Protein AF-A0AAW9SLF6-F1 (afdb_monomer)

Radius of gyration: 24.48 Å; Cα contacts (8 Å, |Δi|>4): 593; chains: 1; bounding box: 63×66×66 Å

Mean predicted aligned error: 7.11 Å

Secondary structure (DSSP, 8-state):
---PPB-TT-PEEGGG-TTS--GGGGEEEE--TTGGGS----PPBTTB-EEEEETTEEEEHHHHHHS-HHHHHHHHHHHHS-TT-S-EEEHHHHHHHHT----GGG--EEEESS--SS--SSEEE--SPPPGGGEEEETTEEEE-HHHHHHHHHH-TT-S-HHHHHHHHHHHT--HHHHHHHHHH-TT-TTHHHHHHHHTT--TT--SHHHHHHHHHHHHHTS-BSS-GGGB-EEEEEEEETTEEEEEEEEEEGGGTEEEEEE-----SS--THHHHHHHHHHHHHHHHHHHTT-EEEEEEHHHHHHTHHHHHHHHHHHHHHHHHHTT-----TTT-EEEEPPPPHHHHHHHHHHHHHHHHHHHHHHHHHHHHHT-

Solvent-accessible surface area (backbone atoms only — not comparable to full-atom values): 20876 Å² total; per-residue (Å²): 131,88,88,77,63,60,50,99,88,59,38,34,41,48,87,73,37,84,91,53,82,64,61,76,79,24,46,57,49,70,57,52,63,72,59,58,65,59,92,71,80,71,68,71,47,102,75,16,53,28,30,31,57,32,92,59,23,30,35,51,33,71,59,58,68,71,44,52,53,64,56,49,50,46,49,45,51,54,44,67,52,52,60,75,47,80,36,30,31,26,27,54,45,20,35,45,73,74,66,48,74,69,72,60,79,79,50,39,43,29,33,27,71,62,86,63,89,78,59,66,69,48,39,39,66,45,82,79,89,78,57,73,86,43,50,42,74,57,88,58,24,38,23,36,32,68,52,51,16,39,50,50,30,29,25,36,85,88,48,83,44,34,55,32,38,42,10,48,31,45,30,41,42,40,58,70,66,55,42,51,48,47,50,64,79,44,75,86,48,75,37,54,68,52,27,54,57,49,60,76,70,53,44,49,64,43,87,46,64,61,43,25,47,41,52,47,35,45,44,75,38,66,75,29,36,82,80,44,84,82,34,32,47,44,43,39,31,36,37,30,43,94,90,36,81,61,49,72,39,54,27,37,32,69,86,61,31,33,36,40,38,66,47,85,70,79,78,86,85,87,78,68,79,74,68,50,52,64,52,49,53,52,50,52,52,37,51,52,55,46,42,72,34,37,36,47,79,48,78,42,41,65,70,38,48,74,72,47,56,47,21,60,55,50,41,58,48,50,55,54,40,50,53,41,50,74,73,68,44,82,62,61,46,80,88,57,28,53,74,46,68,58,74,73,55,67,70,38,50,52,47,14,52,53,44,41,51,54,48,53,54,51,48,53,54,52,52,54,56,50,57,57,60,78,74,106

Structure (mmCIF, N/CA/C/O backbone):
data_AF-A0AAW9SLF6-F1
#
_entry.id   AF-A0AAW9SLF6-F1
#
loop_
_atom_site.group_PDB
_atom_site.id
_atom_site.type_symbol
_atom_site.label_atom_id
_atom_site.label_alt_id
_atom_site.label_comp_id
_atom_site.label_asym_id
_atom_site.label_entity_id
_atom_site.label_seq_id
_atom_site.pdbx_PDB_ins_code
_atom_site.Cartn_x
_atom_site.Cartn_y
_atom_site.Cartn_z
_atom_site.occupancy
_atom_site.B_iso_or_equiv
_atom_site.auth_seq_id
_atom_site.auth_comp_id
_atom_site.auth_asym_id
_atom_site.auth_atom_id
_atom_site.pdbx_PDB_model_num
ATOM 1 N N . MET A 1 1 ? -29.516 -25.537 16.529 1.00 59.19 1 MET A N 1
ATOM 2 C CA . MET A 1 1 ? -28.522 -24.475 16.802 1.00 59.19 1 MET A CA 1
ATOM 3 C C . MET A 1 1 ? -29.278 -23.270 17.343 1.00 59.19 1 MET A C 1
ATOM 5 O O . MET A 1 1 ? -30.370 -23.037 16.838 1.00 59.19 1 MET A O 1
ATOM 9 N N . PRO A 1 2 ? -28.785 -22.562 18.372 1.00 68.44 2 PRO A N 1
ATOM 10 C CA . PRO A 1 2 ? -29.414 -21.322 18.827 1.00 68.44 2 PRO A CA 1
ATOM 11 C C . PRO A 1 2 ? -29.431 -20.291 17.691 1.00 68.44 2 PRO A C 1
ATOM 13 O O . PRO A 1 2 ? -28.444 -20.178 16.967 1.00 68.44 2 PRO A O 1
ATOM 16 N N . THR A 1 3 ? -30.525 -19.548 17.536 1.00 81.25 3 THR A N 1
ATOM 17 C CA . THR A 1 3 ? -30.581 -18.404 16.615 1.00 81.25 3 THR A CA 1
ATOM 18 C C . THR A 1 3 ? -29.944 -17.203 17.306 1.00 81.25 3 THR A C 1
ATOM 20 O O . THR A 1 3 ? -30.460 -16.749 18.324 1.00 81.25 3 THR A O 1
ATOM 23 N N . TRP A 1 4 ? -28.815 -16.711 16.795 1.00 87.19 4 TRP A N 1
ATOM 24 C CA . TRP A 1 4 ? -28.099 -15.576 17.383 1.00 87.19 4 TRP A CA 1
ATOM 25 C C . TRP A 1 4 ? -28.574 -14.239 16.815 1.00 87.19 4 TRP A C 1
ATOM 27 O O . TRP A 1 4 ? -28.919 -14.143 15.638 1.00 87.19 4 TRP A O 1
ATOM 37 N N . ASN A 1 5 ? -28.514 -13.185 17.632 1.00 87.88 5 ASN A N 1
ATOM 38 C CA . ASN A 1 5 ? -28.621 -11.815 17.138 1.00 87.88 5 ASN A CA 1
ATOM 39 C C . ASN A 1 5 ? -27.256 -11.341 16.631 1.00 87.88 5 ASN A C 1
ATOM 41 O O . ASN A 1 5 ? -26.289 -11.300 17.403 1.00 87.88 5 ASN A O 1
ATOM 45 N N . TYR A 1 6 ? -27.215 -10.951 15.362 1.00 89.81 6 TYR A N 1
ATOM 46 C CA . TYR A 1 6 ? -26.036 -10.433 14.677 1.00 89.81 6 TYR A CA 1
ATOM 47 C C . TYR A 1 6 ? -26.097 -8.907 14.576 1.00 89.81 6 TYR A C 1
ATOM 49 O O . TYR A 1 6 ? -27.170 -8.339 14.371 1.00 89.81 6 TYR A O 1
ATOM 57 N N . ASP A 1 7 ? -24.952 -8.238 14.707 1.00 88.50 7 ASP A N 1
ATOM 58 C CA . ASP A 1 7 ? -24.838 -6.818 14.362 1.00 88.50 7 ASP A CA 1
ATOM 59 C C . ASP A 1 7 ? -24.638 -6.603 12.848 1.00 88.50 7 ASP A C 1
ATOM 61 O O . ASP A 1 7 ? -24.612 -7.549 12.059 1.00 88.50 7 ASP A O 1
ATOM 65 N N . SER A 1 8 ? -24.466 -5.345 12.428 1.00 86.62 8 SER A N 1
ATOM 66 C CA . SER A 1 8 ? -24.213 -4.987 11.024 1.00 86.62 8 SER A CA 1
ATOM 67 C C . SER A 1 8 ? -22.889 -5.523 10.465 1.00 86.62 8 SER A C 1
ATOM 69 O O . SER A 1 8 ? -22.724 -5.590 9.251 1.00 86.62 8 SER A O 1
ATOM 71 N N . ASP A 1 9 ? -21.937 -5.890 11.328 1.00 85.19 9 ASP A N 1
ATOM 72 C CA . ASP A 1 9 ? -20.674 -6.540 10.962 1.00 85.19 9 ASP A CA 1
ATOM 73 C C . ASP A 1 9 ? -20.824 -8.087 10.960 1.00 85.19 9 ASP A C 1
ATOM 75 O O . ASP A 1 9 ? -19.896 -8.832 10.621 1.00 85.19 9 ASP A O 1
ATOM 79 N N . GLY A 1 10 ? -22.016 -8.593 11.303 1.00 88.25 10 GLY A N 1
ATOM 80 C CA . GLY A 1 10 ? -22.357 -10.003 11.474 1.00 88.25 10 GLY A CA 1
ATOM 81 C C . GLY A 1 10 ? -21.665 -10.650 12.682 1.00 88.25 10 GLY A C 1
ATOM 82 O O . GLY A 1 10 ? -21.371 -11.848 12.672 1.00 88.25 10 GLY A O 1
ATOM 83 N N . LEU A 1 11 ? -21.337 -9.854 13.695 1.00 90.31 11 LEU A N 1
ATOM 84 C CA . LEU A 1 11 ? -20.758 -10.306 14.953 1.00 90.31 11 LEU A CA 1
ATOM 85 C C . LEU A 1 11 ? -21.859 -10.577 15.977 1.00 90.31 11 LEU A C 1
ATOM 87 O O . LEU A 1 11 ? -22.870 -9.878 16.051 1.00 90.31 11 LEU A O 1
ATOM 91 N N . ILE A 1 12 ? -21.624 -11.582 16.812 1.00 90.38 12 ILE A N 1
ATOM 92 C CA . ILE A 1 12 ? -22.497 -11.957 17.919 1.00 90.38 12 ILE A CA 1
ATOM 93 C C . ILE A 1 12 ? -21.946 -11.306 19.185 1.00 90.38 12 ILE A C 1
ATOM 95 O O . ILE A 1 12 ? -20.827 -11.596 19.613 1.00 90.38 12 ILE A O 1
ATOM 99 N N . HIS A 1 13 ? -22.747 -10.454 19.823 1.00 89.06 13 HIS A N 1
ATOM 100 C CA . HIS A 1 13 ? -22.391 -9.813 21.092 1.00 89.06 13 HIS A CA 1
ATOM 101 C C . HIS A 1 13 ? -23.126 -10.478 22.245 1.00 89.06 13 HIS A C 1
ATOM 103 O O . HIS A 1 13 ? -24.355 -10.474 22.254 1.00 89.06 13 HIS A O 1
ATOM 109 N N . ALA A 1 14 ? -22.406 -10.985 23.249 1.00 87.69 14 ALA A N 1
ATOM 110 C CA . ALA A 1 14 ? -23.008 -11.648 24.414 1.00 87.69 14 ALA A CA 1
ATOM 111 C C . ALA A 1 14 ? -24.056 -10.774 25.122 1.00 87.69 14 ALA A C 1
ATOM 113 O O . ALA A 1 14 ? -25.125 -11.256 25.486 1.00 87.69 14 ALA A O 1
ATOM 114 N N . ALA A 1 15 ? -23.792 -9.471 25.247 1.00 86.25 15 ALA A N 1
ATOM 115 C CA . ALA A 1 15 ? -24.707 -8.523 25.883 1.00 86.25 15 ALA A CA 1
ATOM 116 C C . ALA A 1 15 ? -26.057 -8.370 25.147 1.00 86.25 15 ALA A C 1
ATOM 118 O O . ALA A 1 15 ? -27.039 -7.948 25.757 1.00 86.25 15 ALA A O 1
ATOM 119 N N . ALA A 1 16 ? -26.111 -8.719 23.857 1.00 85.94 16 ALA A N 1
ATOM 120 C CA . ALA A 1 16 ? -27.317 -8.672 23.031 1.00 85.94 16 ALA A CA 1
ATOM 121 C C . ALA A 1 16 ? -28.114 -9.994 23.041 1.00 85.94 16 ALA A C 1
ATOM 123 O O . ALA A 1 16 ? -29.192 -10.057 22.455 1.00 85.94 16 ALA A O 1
ATOM 124 N N . GLN A 1 17 ? -27.623 -11.039 23.723 1.00 85.88 17 GLN A N 1
ATOM 125 C CA . GLN A 1 17 ? -28.250 -12.370 23.762 1.00 85.88 17 GLN A CA 1
ATOM 126 C C . GLN A 1 17 ? -29.006 -12.636 25.076 1.00 85.88 17 GLN A C 1
ATOM 128 O O . GLN A 1 17 ? -29.042 -13.768 25.544 1.00 85.88 17 GLN A O 1
ATOM 133 N N . LYS A 1 18 ? -29.600 -11.607 25.702 1.00 69.38 18 LYS A N 1
ATOM 134 C CA . LYS A 1 18 ? -30.147 -11.648 27.081 1.00 69.38 18 LYS A CA 1
ATOM 135 C C . LYS A 1 18 ? -31.126 -12.797 27.391 1.00 69.38 18 LYS A C 1
ATOM 137 O O . LYS A 1 18 ? -31.329 -13.092 28.562 1.00 69.38 18 LYS A O 1
ATOM 142 N N . GLN A 1 19 ? -31.743 -13.407 26.379 1.00 68.12 19 GLN A N 1
ATOM 143 C CA . GLN A 1 19 ? -32.737 -14.483 26.518 1.00 68.12 19 GLN A CA 1
ATOM 144 C C . GLN A 1 19 ? -32.247 -15.857 26.018 1.00 68.12 19 GLN A C 1
ATOM 146 O O . GLN A 1 19 ? -33.011 -16.816 26.011 1.00 68.12 19 GLN A O 1
ATOM 151 N N . ILE A 1 20 ? -30.986 -15.969 25.592 1.00 68.69 20 ILE A N 1
ATOM 152 C CA . ILE A 1 20 ? -30.390 -17.195 25.041 1.00 68.69 20 ILE A CA 1
ATOM 153 C C . ILE A 1 20 ? -29.255 -17.649 25.972 1.00 68.69 20 ILE A C 1
ATOM 155 O O . ILE A 1 20 ? -28.669 -16.843 26.696 1.00 68.69 20 ILE A O 1
ATOM 159 N N . LYS A 1 21 ? -28.912 -18.945 25.947 1.00 76.12 21 LYS A N 1
ATOM 160 C CA . LYS A 1 21 ? -27.679 -19.455 26.571 1.00 76.12 21 LYS A CA 1
ATOM 161 C C . LYS A 1 21 ? -26.467 -18.632 26.128 1.00 76.12 21 LYS A C 1
ATOM 163 O O . LYS A 1 21 ? -26.347 -18.268 24.957 1.00 76.12 21 LYS A O 1
ATOM 168 N N . HIS A 1 22 ? -25.565 -18.347 27.064 1.00 78.00 22 HIS A N 1
ATOM 169 C CA . HIS A 1 22 ? -24.449 -17.442 26.812 1.00 78.00 22 HIS A CA 1
ATOM 170 C C . HIS A 1 22 ? -23.555 -17.989 25.673 1.00 78.00 22 HIS A C 1
ATOM 172 O O . HIS A 1 22 ? -23.160 -19.157 25.732 1.00 78.00 22 HIS A O 1
ATOM 178 N N . PRO A 1 23 ? -23.165 -17.179 24.660 1.00 79.69 23 PRO A N 1
ATOM 179 C CA . PRO A 1 23 ? -22.416 -17.664 23.490 1.00 79.69 23 PRO A CA 1
ATOM 180 C C . PRO A 1 23 ? -21.114 -18.404 23.817 1.00 79.69 23 PRO A C 1
ATOM 182 O O . PRO A 1 23 ? -20.657 -19.233 23.035 1.00 79.69 23 PRO A O 1
ATOM 185 N N . CYS A 1 24 ? -20.521 -18.133 24.987 1.00 77.94 24 CYS A N 1
ATOM 186 C CA . CYS A 1 24 ? -19.308 -18.810 25.451 1.00 77.94 24 CYS A CA 1
ATOM 187 C C . CYS A 1 24 ? -19.433 -20.344 25.512 1.00 77.94 24 CYS A C 1
ATOM 189 O O . CYS A 1 24 ? -18.422 -21.022 25.343 1.00 77.94 24 CYS A O 1
ATOM 191 N N . GLU A 1 25 ? -20.641 -20.882 25.707 1.00 74.69 25 GLU A N 1
ATOM 192 C CA . GLU A 1 25 ? -20.896 -22.327 25.753 1.00 74.69 25 GLU A CA 1
ATOM 193 C C . GLU A 1 25 ? -20.648 -23.007 24.395 1.00 74.69 25 GLU A C 1
ATOM 195 O O . GLU A 1 25 ? -20.298 -24.185 24.339 1.00 74.69 25 GLU A O 1
ATOM 200 N N . TYR A 1 26 ? -20.753 -22.246 23.302 1.00 75.00 26 TYR A N 1
ATOM 201 C CA . TYR A 1 26 ? -20.633 -22.722 21.920 1.00 75.00 26 TYR A CA 1
ATOM 202 C C . TYR A 1 26 ? -19.265 -22.409 21.301 1.00 75.00 26 TYR A C 1
ATOM 204 O O . TYR A 1 26 ? -19.071 -22.588 20.097 1.00 75.00 26 TYR A O 1
ATOM 212 N N . VAL A 1 27 ? -18.308 -21.949 22.117 1.00 78.44 27 VAL A N 1
ATOM 213 C CA . VAL A 1 27 ? -16.978 -21.550 21.652 1.00 78.44 27 VAL A CA 1
ATOM 214 C C . VAL A 1 27 ? -16.115 -22.773 21.365 1.00 78.44 27 VAL A C 1
ATOM 216 O O . VAL A 1 27 ? -15.778 -23.538 22.278 1.00 78.44 27 VAL A O 1
ATOM 219 N N . SER A 1 28 ? -15.742 -22.936 20.098 1.00 72.94 28 SER A N 1
ATOM 220 C CA . SER A 1 28 ? -14.801 -23.955 19.621 1.00 72.94 28 SER A CA 1
ATOM 221 C C . SER A 1 28 ? -13.353 -23.528 19.846 1.00 72.94 28 SER A C 1
ATOM 223 O O . SER A 1 28 ? -12.554 -24.341 20.302 1.00 72.94 28 SER A O 1
ATOM 225 N N . ALA A 1 29 ? -13.040 -22.252 19.610 1.00 73.62 29 ALA A N 1
ATOM 226 C CA . ALA A 1 29 ? -11.701 -21.689 19.742 1.00 73.62 29 ALA A CA 1
ATOM 227 C C . ALA A 1 29 ? -11.732 -20.186 20.078 1.00 73.62 29 ALA A C 1
ATOM 229 O O . ALA A 1 29 ? -12.777 -19.525 20.039 1.00 73.62 29 ALA A O 1
ATOM 230 N N . LYS A 1 30 ? -10.568 -19.631 20.417 1.00 70.50 30 LYS A N 1
ATOM 231 C CA . LYS A 1 30 ? -10.331 -18.184 20.487 1.00 70.50 30 LYS A CA 1
ATOM 232 C C . LYS A 1 30 ? -9.404 -17.817 19.336 1.00 70.50 30 LYS A C 1
ATOM 234 O O . LYS A 1 30 ? -8.461 -18.556 19.104 1.00 70.50 30 LYS A O 1
ATOM 239 N N . SER A 1 31 ? -9.671 -16.704 18.661 1.00 65.50 31 SER A N 1
ATOM 240 C CA . SER A 1 31 ? -8.681 -16.120 17.760 1.00 65.50 31 SER A CA 1
ATOM 241 C C . SER A 1 31 ? -7.671 -15.362 18.606 1.00 65.50 31 SER A C 1
ATOM 243 O O . SER A 1 31 ? -8.046 -14.448 19.349 1.00 65.50 31 SER A O 1
ATOM 245 N N . GLU A 1 32 ? -6.399 -15.706 18.485 1.00 63.34 32 GLU A N 1
ATOM 246 C CA . GLU A 1 32 ? -5.320 -14.801 18.844 1.00 63.34 32 GLU A CA 1
ATOM 247 C C . GLU A 1 32 ? -5.098 -13.819 17.689 1.00 63.34 32 GLU A C 1
ATOM 249 O O . GLU A 1 32 ? -5.364 -14.123 16.526 1.00 63.34 32 GLU A O 1
ATOM 254 N N . LEU A 1 33 ? -4.625 -12.608 17.987 1.00 57.91 33 LEU A N 1
ATOM 255 C CA . LEU A 1 33 ? -4.299 -11.627 16.944 1.00 57.91 33 LEU A CA 1
ATOM 256 C C . LEU A 1 33 ? -3.183 -12.128 16.000 1.00 57.91 33 LEU A C 1
ATOM 258 O O . LEU A 1 33 ? -3.052 -11.588 14.910 1.00 57.91 33 LEU A O 1
ATOM 262 N N . GLY A 1 34 ? -2.400 -13.141 16.395 1.00 49.94 34 GLY A N 1
ATOM 263 C CA . GLY A 1 34 ? -1.403 -13.806 15.545 1.00 49.94 34 GLY A CA 1
ATOM 264 C C . GLY A 1 34 ? -1.962 -14.921 14.647 1.00 49.94 34 GLY A C 1
ATOM 265 O O . GLY A 1 34 ? -1.298 -15.318 13.694 1.00 49.94 34 GLY A O 1
ATOM 266 N N . ASP A 1 35 ? -3.198 -15.383 14.879 1.00 53.47 35 ASP A N 1
ATOM 267 C CA . ASP A 1 35 ? -3.832 -16.468 14.103 1.00 53.47 35 ASP A CA 1
ATOM 268 C C . ASP A 1 35 ? -4.362 -15.998 12.737 1.00 53.47 35 ASP A C 1
ATOM 270 O O . ASP A 1 35 ? -4.930 -16.765 11.957 1.00 53.47 35 ASP A O 1
ATOM 274 N N . LEU A 1 36 ? -4.174 -14.717 12.418 1.00 51.16 36 LEU A N 1
ATOM 275 C CA . LEU A 1 36 ? -4.608 -14.090 11.173 1.00 51.16 36 LEU A CA 1
ATOM 276 C C . LEU A 1 36 ? -3.821 -14.578 9.942 1.00 51.16 36 LEU A C 1
ATOM 278 O O . LEU A 1 36 ? -4.143 -14.181 8.822 1.00 51.16 36 LEU A O 1
ATOM 282 N N . HIS A 1 37 ? -2.756 -15.365 10.133 1.00 46.53 37 HIS A N 1
ATOM 283 C CA . HIS A 1 37 ? -1.720 -15.607 9.117 1.00 46.53 37 HIS A CA 1
ATOM 284 C C . HIS A 1 37 ? -1.701 -17.039 8.566 1.00 46.53 37 HIS A C 1
ATOM 286 O O . HIS A 1 37 ? -0.828 -17.372 7.769 1.00 46.53 37 HIS A O 1
ATOM 292 N N . GLY A 1 38 ? -2.684 -17.871 8.931 1.00 43.06 38 GLY A N 1
ATOM 293 C CA . GLY A 1 38 ? -2.805 -19.241 8.434 1.00 43.06 38 GLY A CA 1
ATOM 294 C C . GLY A 1 38 ? -4.242 -19.677 8.138 1.00 43.06 38 GLY A C 1
ATOM 295 O O . GLY A 1 38 ? -5.216 -19.140 8.673 1.00 43.06 38 GLY A O 1
ATOM 296 N N . HIS A 1 39 ? -4.372 -20.706 7.297 1.00 42.56 39 HIS A N 1
ATOM 297 C CA . HIS A 1 39 ? -5.560 -21.558 7.254 1.00 42.56 39 HIS A CA 1
ATOM 298 C C . HIS A 1 39 ? -5.605 -22.390 8.542 1.00 42.56 39 HIS A C 1
ATOM 300 O O . HIS A 1 39 ? -5.235 -23.560 8.557 1.00 42.56 39 HIS A O 1
ATOM 306 N N . VAL A 1 40 ? -6.009 -21.776 9.653 1.00 47.44 40 VAL A N 1
ATOM 307 C CA . VAL A 1 40 ? -6.443 -22.547 10.817 1.00 47.44 40 VAL A CA 1
ATOM 308 C C . VAL A 1 40 ? -7.894 -22.913 10.554 1.00 47.44 40 VAL A C 1
ATOM 310 O O . VAL A 1 40 ? -8.799 -22.126 10.833 1.00 47.44 40 VAL A O 1
ATOM 313 N N . ASP A 1 41 ? -8.112 -24.081 9.953 1.00 53.34 41 ASP A N 1
ATOM 314 C CA . ASP A 1 41 ? -9.452 -24.648 9.843 1.00 53.34 41 ASP A CA 1
ATOM 315 C C . ASP A 1 41 ? -9.941 -24.976 11.250 1.00 53.34 41 ASP A C 1
ATOM 317 O O . ASP A 1 41 ? -9.631 -26.015 11.837 1.00 53.34 41 ASP A O 1
ATOM 321 N N . ILE A 1 42 ? -10.707 -24.051 11.824 1.00 60.94 42 ILE A N 1
ATOM 322 C CA . ILE A 1 42 ? -11.369 -24.290 13.098 1.00 60.94 42 ILE A CA 1
ATOM 323 C C . ILE A 1 42 ? -12.487 -25.293 12.821 1.00 60.94 42 ILE A C 1
ATOM 325 O O . ILE A 1 42 ? -13.540 -24.947 12.280 1.00 60.94 42 ILE A O 1
ATOM 329 N N . THR A 1 43 ? -12.240 -26.557 13.158 1.00 58.19 43 THR A N 1
ATOM 330 C CA . THR A 1 43 ? -13.219 -27.635 13.008 1.00 58.19 43 THR A CA 1
ATOM 331 C C . THR A 1 43 ? -14.369 -27.445 13.993 1.00 58.19 43 THR A C 1
ATOM 333 O O . THR A 1 43 ? -14.143 -27.235 15.189 1.00 58.19 43 THR A O 1
ATOM 336 N N . ASN A 1 44 ? -15.609 -27.574 13.516 1.00 58.31 44 ASN A N 1
ATOM 337 C CA . ASN A 1 44 ? -16.782 -27.577 14.386 1.00 58.31 44 ASN A CA 1
ATOM 338 C C . ASN A 1 44 ? -16.733 -28.799 15.315 1.00 58.31 44 ASN A C 1
ATOM 340 O O . ASN A 1 44 ? -16.774 -29.943 14.862 1.00 58.31 44 ASN A O 1
ATOM 344 N N . GLY A 1 45 ? -16.687 -28.567 16.627 1.00 57.53 45 GLY A N 1
ATOM 345 C CA . GLY A 1 45 ? -16.970 -29.627 17.594 1.00 57.53 45 GLY A CA 1
ATOM 346 C C . GLY A 1 45 ? -18.457 -29.988 17.539 1.00 57.53 45 GLY A C 1
ATOM 347 O O . GLY A 1 45 ? -19.271 -29.149 17.155 1.00 57.53 45 GLY A O 1
ATOM 348 N N . ARG A 1 46 ? -18.840 -31.195 17.986 1.00 54.94 46 ARG A N 1
ATOM 349 C CA . ARG A 1 46 ? -20.233 -31.705 17.916 1.00 54.94 46 ARG A CA 1
ATOM 350 C C . ARG A 1 46 ? -21.318 -30.734 18.433 1.00 54.94 46 ARG A C 1
ATOM 352 O O . ARG A 1 46 ? -22.454 -30.877 18.012 1.00 54.94 46 ARG A O 1
ATOM 359 N N . ASN A 1 47 ? -20.972 -29.742 19.269 1.00 61.72 47 ASN A N 1
ATOM 360 C CA . ASN A 1 47 ? -21.859 -28.666 19.748 1.00 61.72 47 ASN A CA 1
ATOM 361 C C . ASN A 1 47 ? -21.228 -27.250 19.741 1.00 61.72 47 ASN A C 1
ATOM 363 O O . ASN A 1 47 ? -21.782 -26.336 20.345 1.00 61.72 47 ASN A O 1
ATOM 367 N N . LYS A 1 48 ? -20.058 -27.047 19.121 1.00 69.88 48 LYS A N 1
ATOM 368 C CA . LYS A 1 48 ? -19.300 -25.783 19.195 1.00 69.88 48 LYS A CA 1
ATOM 369 C C . LYS A 1 48 ? -19.034 -25.237 17.795 1.00 69.88 48 LYS A C 1
ATOM 371 O O . LYS A 1 48 ? -18.243 -25.825 17.062 1.00 69.88 48 LYS A O 1
ATOM 376 N N . SER A 1 49 ? -19.695 -24.133 17.452 1.00 85.12 49 SER A N 1
ATOM 377 C CA . SER A 1 49 ? -19.668 -23.511 16.119 1.00 85.12 49 SER A CA 1
ATOM 378 C C . SER A 1 49 ? -19.228 -22.046 16.129 1.00 85.12 49 SER A C 1
ATOM 380 O O . SER A 1 49 ? -19.215 -21.417 15.072 1.00 85.12 49 SER A O 1
ATOM 382 N N . LEU A 1 50 ? -18.902 -21.487 17.300 1.00 87.06 50 LEU A N 1
ATOM 383 C CA . LEU A 1 50 ? -18.512 -20.088 17.439 1.00 87.06 50 LEU A CA 1
ATOM 384 C C . LEU A 1 50 ? -17.017 -19.943 17.716 1.00 87.06 50 LEU A C 1
ATOM 386 O O . LEU A 1 50 ? -16.452 -20.613 18.578 1.00 87.06 50 LEU A O 1
ATOM 390 N N . LEU A 1 51 ? -16.402 -18.975 17.055 1.00 88.25 51 LEU A N 1
ATOM 391 C CA . LEU A 1 51 ? -15.078 -18.463 17.358 1.00 88.25 51 LEU A CA 1
ATOM 392 C C . LEU A 1 51 ? -15.217 -17.196 18.200 1.00 88.25 51 LEU A C 1
ATOM 394 O O . LEU A 1 51 ? -15.976 -16.285 17.864 1.00 88.25 51 LEU A O 1
ATOM 398 N N . ARG A 1 52 ? -14.466 -17.108 19.299 1.00 87.75 52 ARG A N 1
ATOM 399 C CA . ARG A 1 52 ? -14.373 -15.871 20.080 1.00 87.75 52 ARG A CA 1
ATOM 400 C C . ARG A 1 52 ? -13.283 -14.969 19.501 1.00 87.75 52 ARG A C 1
ATOM 402 O O . ARG A 1 52 ? -12.112 -15.334 19.562 1.00 87.75 52 ARG A O 1
ATOM 409 N N . LEU A 1 53 ? -13.667 -13.783 19.028 1.00 86.81 53 LEU A N 1
ATOM 410 C CA . LEU A 1 53 ? -12.736 -12.772 18.505 1.00 86.81 53 LEU A CA 1
ATOM 411 C C . LEU A 1 53 ? -12.222 -11.842 19.607 1.00 86.81 53 LEU A C 1
ATOM 413 O O . LEU A 1 53 ? -11.041 -11.522 19.669 1.00 86.81 53 LEU A O 1
ATOM 417 N N . ALA A 1 54 ? -13.104 -11.425 20.517 1.00 85.06 54 ALA A N 1
ATOM 418 C CA . ALA A 1 54 ? -12.762 -10.534 21.623 1.00 85.06 54 ALA A CA 1
ATOM 419 C C . ALA A 1 54 ? -13.587 -10.861 22.875 1.00 85.06 54 ALA A C 1
ATOM 421 O O . ALA A 1 54 ? -14.372 -11.815 22.918 1.00 85.06 54 ALA A O 1
ATOM 422 N N . TYR A 1 55 ? -13.403 -10.099 23.955 1.00 83.50 55 TYR A N 1
ATOM 423 C CA . TYR A 1 55 ? -14.244 -10.261 25.137 1.00 83.50 55 TYR A CA 1
ATOM 424 C C . TYR A 1 55 ? -15.712 -9.943 24.824 1.00 83.50 55 TYR A C 1
ATOM 426 O O . TYR A 1 55 ? -16.067 -8.803 24.540 1.00 83.50 55 TYR A O 1
ATOM 434 N N . GLY A 1 56 ? -16.561 -10.973 24.903 1.00 86.69 56 GLY A N 1
ATOM 435 C CA . GLY A 1 56 ? -17.997 -10.859 24.656 1.00 86.69 56 GLY A CA 1
ATOM 436 C C . GLY A 1 56 ? -18.399 -10.745 23.182 1.00 86.69 56 GLY A C 1
ATOM 437 O O . GLY A 1 56 ? -19.579 -10.505 22.938 1.00 86.69 56 GLY A O 1
ATOM 438 N N . THR A 1 57 ? -17.470 -10.939 22.237 1.00 89.56 57 THR A N 1
ATOM 439 C CA . THR A 1 57 ? -17.721 -10.839 20.789 1.00 89.56 57 THR A CA 1
ATOM 440 C C . THR A 1 57 ? -17.309 -12.125 20.073 1.00 89.56 57 THR A C 1
ATOM 442 O O . THR A 1 57 ? -16.185 -12.609 20.255 1.00 89.56 57 THR A O 1
ATOM 445 N N . TYR A 1 58 ? -18.208 -12.661 19.249 1.00 90.31 58 TYR A N 1
ATOM 446 C CA . TYR A 1 58 ? -18.086 -13.976 18.618 1.00 90.31 58 TYR A CA 1
ATOM 447 C C . TYR A 1 58 ? -18.498 -13.938 17.140 1.00 90.31 58 TYR A C 1
ATOM 449 O O . TYR A 1 58 ? -19.200 -13.023 16.711 1.00 90.31 58 TYR A O 1
ATOM 457 N N . ILE A 1 59 ? -18.080 -14.943 16.375 1.00 91.00 59 ILE A N 1
ATOM 458 C CA . ILE A 1 59 ? -18.460 -15.159 14.972 1.00 91.00 59 ILE A CA 1
ATOM 459 C C . ILE A 1 59 ? -18.645 -16.655 14.708 1.00 91.00 59 ILE A C 1
ATOM 461 O O . ILE A 1 59 ? -17.988 -17.473 15.348 1.00 91.00 59 ILE A O 1
ATOM 465 N N . ASP A 1 60 ? -19.503 -17.029 13.764 1.00 89.00 60 ASP A N 1
ATOM 466 C CA . ASP A 1 60 ? -19.583 -18.410 13.282 1.00 89.00 60 ASP A CA 1
ATOM 467 C C . ASP A 1 60 ? -18.267 -18.863 12.624 1.00 89.00 60 ASP A C 1
ATOM 469 O O . ASP A 1 60 ? -17.696 -18.155 11.789 1.00 89.00 60 ASP A O 1
ATOM 473 N N . CYS A 1 61 ? -17.797 -20.069 12.961 1.00 86.00 61 CYS A N 1
ATOM 474 C CA . CYS A 1 61 ? -16.554 -20.637 12.425 1.00 86.00 61 CYS A CA 1
ATOM 475 C C . CYS A 1 61 ? -16.595 -20.814 10.904 1.00 86.00 61 CYS A C 1
ATOM 477 O O . CYS A 1 61 ? -15.614 -20.521 10.229 1.00 86.00 61 CYS A O 1
ATOM 479 N N . SER A 1 62 ? -17.734 -21.240 10.347 1.00 85.00 62 SER A N 1
ATOM 480 C CA . SER A 1 62 ? -17.903 -21.384 8.894 1.00 85.00 62 SER A CA 1
ATOM 481 C C . SER A 1 62 ? -17.730 -20.051 8.171 1.00 85.00 62 SER A C 1
ATOM 483 O O . SER A 1 62 ? -17.050 -19.985 7.149 1.00 85.00 62 SER A O 1
ATOM 485 N N . ARG A 1 63 ? -18.291 -18.976 8.738 1.00 88.38 63 ARG A N 1
ATOM 486 C CA . ARG A 1 63 ? -18.122 -17.622 8.216 1.00 88.38 63 ARG A CA 1
ATOM 487 C C . ARG A 1 63 ? -16.668 -17.189 8.319 1.00 88.38 63 ARG A C 1
ATOM 489 O O . ARG A 1 63 ? -16.124 -16.733 7.328 1.00 88.38 63 ARG A O 1
ATOM 496 N N . TRP A 1 64 ? -16.030 -17.365 9.476 1.00 88.06 64 TRP A N 1
ATOM 497 C CA . TRP A 1 64 ? -14.615 -17.032 9.654 1.00 88.06 64 TRP A CA 1
ATOM 498 C C . TRP A 1 64 ? -13.711 -17.725 8.627 1.00 88.06 64 TRP A C 1
ATOM 500 O O . TRP A 1 64 ? -12.879 -17.072 7.995 1.00 88.06 64 TRP A O 1
ATOM 510 N N . ASN A 1 65 ? -13.915 -19.027 8.412 1.00 85.06 65 ASN A N 1
ATOM 511 C CA . ASN A 1 65 ? -13.112 -19.818 7.483 1.00 85.06 65 ASN A CA 1
ATOM 512 C C . ASN A 1 65 ? -13.292 -19.361 6.025 1.00 85.06 65 ASN A C 1
ATOM 514 O O . ASN A 1 65 ? -12.334 -19.420 5.260 1.00 85.06 65 ASN A O 1
ATOM 518 N N . ALA A 1 66 ? -14.468 -18.835 5.662 1.00 87.69 66 ALA A N 1
ATOM 519 C CA . ALA A 1 66 ? -14.747 -18.292 4.331 1.00 87.69 66 ALA A CA 1
ATOM 520 C C . ALA A 1 66 ? -14.143 -16.896 4.072 1.00 87.69 66 ALA A C 1
ATOM 522 O O . ALA A 1 66 ? -14.074 -16.474 2.921 1.00 87.69 66 ALA A O 1
ATOM 523 N N . LEU A 1 67 ? -13.721 -16.174 5.116 1.00 88.50 67 LEU A N 1
ATOM 524 C CA . LEU A 1 67 ? -13.132 -14.840 4.980 1.00 88.50 67 LEU A CA 1
ATOM 525 C C . LEU A 1 67 ? -11.655 -14.905 4.589 1.00 88.50 67 LEU A C 1
ATOM 527 O O . LEU A 1 67 ? -10.900 -15.745 5.088 1.00 88.50 67 LEU A O 1
ATOM 531 N N . SER A 1 68 ? -11.230 -13.941 3.775 1.00 87.44 68 SER A N 1
ATOM 532 C CA . SER A 1 68 ? -9.819 -13.664 3.511 1.00 87.44 68 SER A CA 1
ATOM 533 C C . SER A 1 68 ? -9.094 -13.181 4.773 1.00 87.44 68 SER A C 1
ATOM 535 O O . SER A 1 68 ? -9.701 -12.669 5.717 1.00 87.44 68 SER A O 1
ATOM 537 N N . ALA A 1 69 ? -7.762 -13.275 4.784 1.00 86.69 69 ALA A N 1
ATOM 538 C CA . ALA A 1 69 ? -6.951 -12.785 5.901 1.00 86.69 69 ALA A CA 1
ATOM 539 C C . ALA A 1 69 ? -7.167 -11.279 6.177 1.00 86.69 69 ALA A C 1
ATOM 541 O O . ALA A 1 69 ? -7.167 -10.850 7.331 1.00 86.69 69 ALA A O 1
ATOM 542 N N . PHE A 1 70 ? -7.415 -10.483 5.130 1.00 89.56 70 PHE A N 1
ATOM 543 C CA . PHE A 1 70 ? -7.713 -9.056 5.258 1.00 89.56 70 PHE A CA 1
ATOM 544 C C . PHE A 1 70 ? -9.065 -8.800 5.936 1.00 89.56 70 PHE A C 1
ATOM 546 O O . PHE A 1 70 ? -9.151 -8.004 6.871 1.00 89.56 70 PHE A O 1
ATOM 553 N N . GLU A 1 71 ? -10.113 -9.520 5.536 1.00 91.38 71 GLU A N 1
ATOM 554 C CA . GLU A 1 71 ? -11.439 -9.393 6.155 1.00 91.38 71 GLU A CA 1
ATOM 555 C C . GLU A 1 71 ? -11.445 -9.888 7.607 1.00 91.38 71 GLU A C 1
ATOM 557 O O . GLU A 1 71 ? -12.053 -9.262 8.479 1.00 91.38 71 GLU A O 1
ATOM 562 N N . ARG A 1 72 ? -10.717 -10.976 7.898 1.00 90.75 72 ARG A N 1
ATOM 563 C CA . ARG A 1 72 ? -10.499 -11.459 9.272 1.00 90.75 72 ARG A CA 1
ATOM 564 C C . ARG A 1 72 ? -9.847 -10.384 10.137 1.00 90.75 72 ARG A C 1
ATOM 566 O O . ARG A 1 72 ? -10.322 -10.123 11.243 1.00 90.75 72 ARG A O 1
ATOM 573 N N . PHE A 1 73 ? -8.819 -9.705 9.622 1.00 91.12 73 PHE A N 1
ATOM 574 C CA . PHE A 1 73 ? -8.162 -8.601 10.325 1.00 91.12 73 PHE A CA 1
ATOM 575 C C . PHE A 1 73 ? -9.129 -7.442 10.606 1.00 91.12 73 PHE A C 1
ATOM 577 O O . PHE A 1 73 ? -9.212 -6.968 11.741 1.00 91.12 73 PHE A O 1
ATOM 584 N N . GLN A 1 74 ? -9.936 -7.035 9.619 1.00 93.31 74 GLN A N 1
ATOM 585 C CA . GLN A 1 74 ? -10.961 -6.002 9.807 1.00 93.31 74 GLN A CA 1
ATOM 586 C C . GLN A 1 74 ? -11.984 -6.378 10.889 1.00 93.31 74 GLN A C 1
ATOM 588 O O . GLN A 1 74 ? -12.322 -5.545 11.737 1.00 93.31 74 GLN A O 1
ATOM 593 N N . LEU A 1 75 ? -12.471 -7.623 10.896 1.00 92.12 75 LEU A N 1
ATOM 594 C CA . LEU A 1 75 ? -13.411 -8.088 11.919 1.00 92.12 75 LEU A CA 1
ATOM 595 C C . LEU A 1 75 ? -12.776 -8.159 13.306 1.00 92.12 75 LEU A C 1
ATOM 597 O O . LEU A 1 75 ? -13.435 -7.805 14.282 1.00 92.12 75 LEU A O 1
ATOM 601 N N . GLN A 1 76 ? -11.500 -8.531 13.404 1.00 90.19 76 GLN A N 1
ATOM 602 C CA . GLN A 1 76 ? -10.774 -8.537 14.672 1.00 90.19 76 GLN A CA 1
ATOM 603 C C . GLN A 1 76 ? -10.690 -7.125 15.278 1.00 90.19 76 GLN A C 1
ATOM 605 O O . GLN A 1 76 ? -10.964 -6.938 16.466 1.00 90.19 76 GLN A O 1
ATOM 610 N N . ILE A 1 77 ? -10.409 -6.106 14.455 1.00 92.75 77 ILE A N 1
ATOM 611 C CA . ILE A 1 77 ? -10.412 -4.691 14.870 1.00 92.75 77 ILE A CA 1
ATOM 612 C C . ILE A 1 77 ? -11.804 -4.276 15.363 1.00 92.75 77 ILE A C 1
ATOM 614 O O . ILE A 1 77 ? -11.945 -3.700 16.445 1.00 92.75 77 ILE A O 1
ATOM 618 N N . LYS A 1 78 ? -12.844 -4.599 14.585 1.00 92.94 78 LYS A N 1
ATOM 619 C CA . LYS A 1 78 ? -14.244 -4.264 14.887 1.00 92.94 78 LYS A CA 1
ATOM 620 C C . LYS A 1 78 ? -14.768 -4.953 16.145 1.00 92.94 78 LYS A C 1
ATOM 622 O O . LYS A 1 78 ? -15.586 -4.358 16.851 1.00 92.94 78 LYS A O 1
ATOM 627 N N . ALA A 1 79 ? -14.305 -6.171 16.420 1.00 90.38 79 ALA A N 1
ATOM 628 C CA . ALA A 1 79 ? -14.644 -6.927 17.617 1.00 90.38 79 ALA A CA 1
ATOM 629 C C . ALA A 1 79 ? -13.964 -6.364 18.872 1.00 90.38 79 ALA A C 1
ATOM 631 O O . ALA A 1 79 ? -14.568 -6.383 19.948 1.00 90.38 79 ALA A O 1
ATOM 632 N N . LEU A 1 80 ? -12.732 -5.862 18.732 1.00 89.31 80 LEU A N 1
ATOM 633 C CA . LEU A 1 80 ? -11.942 -5.303 19.827 1.00 89.31 80 LEU A CA 1
ATOM 634 C C . LEU A 1 80 ? -12.390 -3.887 20.214 1.00 89.31 80 LEU A C 1
ATOM 636 O O . LEU A 1 80 ? -12.520 -3.583 21.399 1.00 89.31 80 LEU A O 1
ATOM 640 N N . VAL A 1 81 ? -12.632 -3.023 19.227 1.00 91.00 81 VAL A N 1
ATOM 641 C CA . VAL A 1 81 ? -12.995 -1.617 19.444 1.00 91.00 81 VAL A CA 1
ATOM 642 C C . VAL A 1 81 ? -14.465 -1.420 19.111 1.00 91.00 81 VAL A C 1
ATOM 644 O O . VAL A 1 81 ? -14.861 -1.467 17.950 1.00 91.00 81 VAL A O 1
ATOM 647 N N . LYS A 1 82 ? -15.295 -1.184 20.129 1.00 87.69 82 LYS A N 1
ATOM 648 C CA . LYS A 1 82 ? -16.741 -0.994 19.945 1.00 87.69 82 LYS A CA 1
ATOM 649 C C . LYS A 1 82 ? -17.070 0.418 19.429 1.00 87.69 82 LYS A C 1
ATOM 651 O O . LYS A 1 82 ? -16.360 1.369 19.786 1.00 87.69 82 LYS A O 1
ATOM 656 N N . PRO A 1 83 ? -18.150 0.583 18.639 1.00 90.62 83 PRO A N 1
ATOM 657 C CA . PRO A 1 83 ? -18.683 1.899 18.291 1.00 90.62 83 PRO A CA 1
ATOM 658 C C . PRO A 1 83 ? -18.941 2.752 19.540 1.00 90.62 83 PRO A C 1
ATOM 660 O O . PRO A 1 83 ? -19.346 2.232 20.578 1.00 90.62 83 PRO A O 1
ATOM 663 N N . GLY A 1 84 ? -18.673 4.055 19.452 1.00 88.31 84 GLY A N 1
ATOM 664 C CA . GLY A 1 84 ? -18.845 4.992 20.568 1.00 88.31 84 GLY A CA 1
ATOM 665 C C . GLY A 1 84 ? -17.747 4.953 21.638 1.00 88.31 84 GLY A C 1
ATOM 666 O O . GLY A 1 84 ? -17.751 5.797 22.529 1.00 88.31 84 GLY A O 1
ATOM 667 N N . SER A 1 85 ? -16.775 4.035 21.557 1.00 89.31 85 SER A N 1
ATOM 668 C CA . SER A 1 85 ? -15.608 4.079 22.447 1.00 89.31 85 SER A CA 1
ATOM 669 C C . SER A 1 85 ? -14.748 5.331 22.199 1.00 89.31 85 SER A C 1
ATOM 671 O O . SER A 1 85 ? -14.680 5.857 21.084 1.00 89.31 85 SER A O 1
ATOM 673 N N . GLY A 1 86 ? -14.071 5.809 23.252 1.00 90.19 86 GLY A N 1
ATOM 674 C CA . GLY A 1 86 ? -13.097 6.910 23.172 1.00 90.19 86 GLY A CA 1
ATOM 675 C C . GLY A 1 86 ? -11.736 6.502 22.592 1.00 90.19 86 GLY A C 1
ATOM 676 O O . GLY A 1 86 ? -10.863 7.350 22.410 1.00 90.19 86 GLY A O 1
ATOM 677 N N . THR A 1 87 ? -11.554 5.211 22.306 1.00 93.94 87 THR A N 1
ATOM 678 C CA . THR A 1 87 ? -10.344 4.647 21.707 1.00 93.94 87 THR A CA 1
ATOM 679 C C . THR A 1 87 ? -10.216 5.059 20.247 1.00 93.94 87 THR A C 1
ATOM 681 O O . THR A 1 87 ? -11.178 4.978 19.486 1.00 93.94 87 THR A O 1
ATOM 684 N N . ILE A 1 88 ? -9.011 5.463 19.854 1.00 97.00 88 ILE A N 1
ATOM 685 C CA . ILE A 1 88 ? -8.682 5.857 18.485 1.00 97.00 88 ILE A CA 1
ATOM 686 C C . ILE A 1 88 ? -7.878 4.734 17.836 1.00 97.00 88 ILE A C 1
ATOM 688 O O . ILE A 1 88 ? -6.835 4.330 18.348 1.00 97.00 88 ILE A O 1
ATOM 692 N N . ILE A 1 89 ? -8.366 4.239 16.705 1.00 97.38 89 ILE A N 1
ATOM 693 C CA . ILE A 1 89 ? -7.697 3.238 15.877 1.00 97.38 89 ILE A CA 1
ATOM 694 C C . ILE A 1 89 ? -6.708 3.967 14.962 1.00 97.38 89 ILE A C 1
ATOM 696 O O . ILE A 1 89 ? -7.088 4.930 14.300 1.00 97.38 89 ILE A O 1
ATOM 700 N N . THR A 1 90 ? -5.452 3.523 14.927 1.00 96.69 90 THR A N 1
ATOM 701 C CA . THR A 1 90 ? -4.397 4.092 14.072 1.00 96.69 90 THR A CA 1
ATOM 702 C C . THR A 1 90 ? -3.576 2.988 13.386 1.00 96.69 90 THR A C 1
ATOM 704 O O . THR A 1 90 ? -3.836 1.796 13.569 1.00 96.69 90 THR A O 1
ATOM 707 N N . GLY A 1 91 ? -2.593 3.371 12.571 1.00 96.00 91 GLY A N 1
ATOM 708 C CA . GLY A 1 91 ? -1.656 2.471 11.909 1.00 96.00 91 GLY A CA 1
ATOM 709 C C . GLY A 1 91 ? -2.347 1.505 10.949 1.00 96.00 91 GLY A C 1
ATOM 710 O O . GLY A 1 91 ? -3.319 1.851 10.280 1.00 96.00 91 GLY A O 1
ATOM 711 N N . GLU A 1 92 ? -1.862 0.268 10.888 1.00 96.31 92 GLU A N 1
ATOM 712 C CA . GLU A 1 92 ? -2.367 -0.756 9.962 1.00 96.31 92 GLU A CA 1
ATOM 713 C C . GLU A 1 92 ? -3.846 -1.085 10.208 1.00 96.31 92 GLU A C 1
ATOM 715 O O . GLU A 1 92 ? -4.595 -1.299 9.258 1.00 96.31 92 GLU A O 1
ATOM 720 N N . ALA A 1 93 ? -4.315 -1.025 11.457 1.00 96.12 93 ALA A N 1
ATOM 721 C CA . ALA A 1 93 ? -5.735 -1.187 11.748 1.00 96.12 93 ALA A CA 1
ATOM 722 C C . ALA A 1 93 ? -6.599 -0.053 11.176 1.00 96.12 93 ALA A C 1
ATOM 724 O O . ALA A 1 93 ? -7.687 -0.308 10.661 1.00 96.12 93 ALA A O 1
ATOM 725 N N . ALA A 1 94 ? -6.123 1.194 11.222 1.00 98.19 94 ALA A N 1
ATOM 726 C CA . ALA A 1 94 ? -6.826 2.300 10.579 1.00 98.19 94 ALA A CA 1
ATOM 727 C C . ALA A 1 94 ? -6.818 2.150 9.055 1.00 98.19 94 ALA A C 1
ATOM 729 O O . ALA A 1 94 ? -7.865 2.295 8.427 1.00 98.19 94 ALA A O 1
ATOM 730 N N . ALA A 1 95 ? -5.674 1.786 8.468 1.00 98.06 95 ALA A N 1
ATOM 731 C CA . ALA A 1 95 ? -5.551 1.557 7.029 1.00 98.06 95 ALA A CA 1
ATOM 732 C C . ALA A 1 95 ? -6.524 0.469 6.550 1.00 98.06 95 ALA A C 1
ATOM 734 O O . ALA A 1 95 ? -7.245 0.679 5.574 1.00 98.06 95 ALA A O 1
ATOM 735 N N . ALA A 1 96 ? -6.634 -0.636 7.293 1.00 97.19 96 ALA A N 1
ATOM 736 C CA . ALA A 1 96 ? -7.591 -1.695 7.000 1.00 97.19 96 ALA A CA 1
ATOM 737 C C . ALA A 1 96 ? -9.044 -1.196 7.035 1.00 97.19 96 ALA A C 1
ATOM 739 O O . ALA A 1 96 ? -9.827 -1.545 6.155 1.00 97.19 96 ALA A O 1
ATOM 740 N N . LEU A 1 97 ? -9.426 -0.354 8.005 1.00 97.75 97 LEU A N 1
ATOM 741 C CA . LEU A 1 97 ? -10.784 0.210 8.070 1.00 97.75 97 LEU A CA 1
ATOM 742 C C . LEU A 1 97 ? -11.083 1.224 6.956 1.00 97.75 97 LEU A C 1
ATOM 744 O O . LEU A 1 97 ? -12.237 1.330 6.546 1.00 97.75 97 LEU A O 1
ATOM 748 N N . HIS A 1 98 ? -10.069 1.922 6.440 1.00 97.88 98 HIS A N 1
ATOM 749 C CA . HIS A 1 98 ? -10.192 2.742 5.226 1.00 97.88 98 HIS A CA 1
ATOM 750 C C . HIS A 1 98 ? -10.270 1.904 3.944 1.00 97.88 98 HIS A C 1
ATOM 752 O O . HIS A 1 98 ? -10.602 2.436 2.891 1.00 97.88 98 HIS A O 1
ATOM 758 N N . GLY A 1 99 ? -9.986 0.600 4.009 1.00 95.44 99 GLY A N 1
ATOM 759 C CA . GLY A 1 99 ? -9.927 -0.276 2.837 1.00 95.44 99 GLY A CA 1
ATOM 760 C C . GLY A 1 99 ? -8.616 -0.161 2.055 1.00 95.44 99 GLY A C 1
ATOM 761 O O . GLY A 1 99 ? -8.582 -0.489 0.872 1.00 95.44 99 GLY A O 1
ATOM 762 N N . ILE A 1 100 ? -7.540 0.313 2.690 1.00 96.38 100 ILE A N 1
ATOM 763 C CA . ILE A 1 100 ? -6.199 0.319 2.098 1.00 96.38 100 ILE A CA 1
ATOM 764 C C . ILE A 1 100 ? -5.630 -1.111 2.179 1.00 96.38 100 ILE A C 1
ATOM 766 O O . ILE A 1 100 ? -5.631 -1.683 3.274 1.00 96.38 100 ILE A O 1
ATOM 770 N N . PRO A 1 101 ? -5.146 -1.702 1.067 1.00 92.88 101 PRO A N 1
ATOM 771 C CA . PRO A 1 101 ? -4.548 -3.035 1.069 1.00 92.88 101 PRO A CA 1
ATOM 772 C C . PRO A 1 101 ? -3.285 -3.105 1.935 1.00 92.88 101 PRO A C 1
ATOM 774 O O . PRO A 1 101 ? -2.505 -2.155 1.989 1.00 92.88 101 PRO A O 1
ATOM 777 N N . LEU A 1 102 ? -3.073 -4.246 2.595 1.00 92.06 102 LEU A N 1
ATOM 778 C CA . LEU A 1 102 ? -1.954 -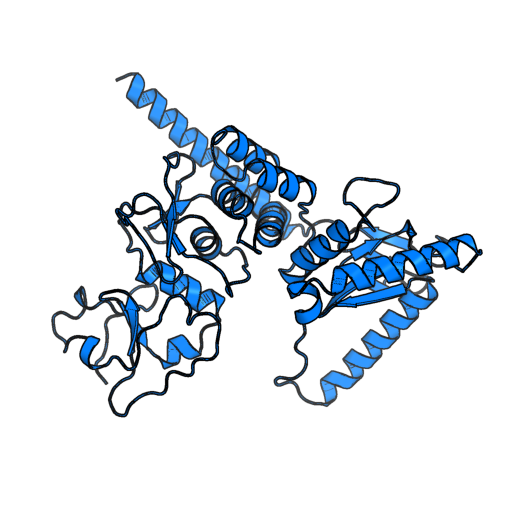4.476 3.511 1.00 92.06 102 LEU A CA 1
ATOM 779 C C . LEU A 1 102 ? -1.428 -5.908 3.390 1.00 92.06 102 LEU A C 1
ATOM 781 O O . LEU A 1 102 ? -2.196 -6.856 3.218 1.00 92.06 102 LEU A O 1
ATOM 785 N N . LEU A 1 103 ? -0.126 -6.075 3.608 1.00 90.19 103 LEU A N 1
ATOM 786 C CA . LEU A 1 103 ? 0.445 -7.324 4.089 1.00 90.19 103 LEU A CA 1
ATOM 787 C C . LEU A 1 103 ? -0.010 -7.538 5.530 1.00 90.19 103 LEU A C 1
ATOM 789 O O . LEU A 1 103 ? 0.568 -7.002 6.476 1.00 90.19 103 LEU A O 1
ATOM 793 N N . VAL A 1 104 ? -1.066 -8.329 5.698 1.00 86.94 104 VAL A N 1
ATOM 794 C CA . VAL A 1 104 ? -1.642 -8.569 7.025 1.00 86.94 104 VAL A CA 1
ATOM 795 C C . VAL A 1 104 ? -0.792 -9.480 7.899 1.00 86.94 104 VAL A C 1
ATOM 797 O O . VAL A 1 104 ? -0.969 -9.431 9.104 1.00 86.94 104 VAL A O 1
ATOM 800 N N . ARG A 1 105 ? 0.159 -10.240 7.329 1.00 80.31 105 ARG A N 1
ATOM 801 C CA . ARG A 1 105 ? 0.988 -11.258 8.013 1.00 80.31 105 ARG A CA 1
ATOM 802 C C . ARG A 1 105 ? 1.791 -10.798 9.238 1.00 80.31 105 ARG A C 1
ATOM 804 O O . ARG A 1 105 ? 2.291 -11.636 9.965 1.00 80.31 105 ARG A O 1
ATOM 811 N N . ASN A 1 106 ? 1.983 -9.495 9.399 1.00 77.88 106 ASN A N 1
ATOM 812 C CA . ASN A 1 106 ? 2.684 -8.882 10.527 1.00 77.88 106 ASN A CA 1
ATOM 813 C C . ASN A 1 106 ? 1.949 -7.613 10.991 1.00 77.88 106 ASN A C 1
ATOM 815 O O . ASN A 1 106 ? 2.513 -6.787 11.708 1.00 77.88 106 ASN A O 1
ATOM 819 N N . ALA A 1 107 ? 0.703 -7.425 10.541 1.00 86.06 107 ALA A N 1
ATOM 820 C CA . ALA A 1 107 ? -0.037 -6.208 10.807 1.00 86.06 107 ALA A CA 1
ATOM 821 C C . ALA A 1 107 ? -0.472 -6.152 12.273 1.00 86.06 107 ALA A C 1
ATOM 823 O O . ALA A 1 107 ? -1.008 -7.109 12.833 1.00 86.06 107 ALA A O 1
ATOM 824 N N . THR A 1 108 ? -0.273 -4.994 12.889 1.00 87.62 108 THR A N 1
ATOM 825 C CA . THR A 1 108 ? -0.611 -4.755 14.291 1.00 87.62 108 THR A CA 1
ATOM 826 C C . THR A 1 108 ? -1.890 -3.938 14.420 1.00 87.62 108 THR A C 1
ATOM 828 O O . THR A 1 108 ? -2.189 -3.050 13.617 1.00 87.62 108 THR A O 1
ATOM 831 N N . ILE A 1 109 ? -2.653 -4.198 15.482 1.00 91.56 109 ILE A N 1
ATOM 832 C CA . ILE A 1 109 ? -3.769 -3.335 15.864 1.00 91.56 109 ILE A CA 1
ATOM 833 C C . ILE A 1 109 ? -3.219 -2.238 16.768 1.00 91.56 109 ILE A C 1
ATOM 835 O O . ILE A 1 109 ? -2.979 -2.455 17.951 1.00 91.56 109 ILE A O 1
ATOM 839 N N . ALA A 1 110 ? -2.988 -1.052 16.212 1.00 91.94 110 ALA A N 1
ATOM 840 C CA . ALA A 1 110 ? -2.483 0.089 16.962 1.00 91.94 110 ALA A CA 1
ATOM 841 C C . ALA A 1 110 ? -3.637 0.957 17.486 1.00 91.94 110 ALA A C 1
ATOM 843 O O . ALA A 1 110 ? -4.473 1.432 16.717 1.00 91.94 110 ALA A O 1
ATOM 844 N N . LEU A 1 111 ? -3.677 1.173 18.804 1.00 93.44 111 LEU A N 1
ATOM 845 C CA . LEU A 1 111 ? -4.722 1.934 19.490 1.00 93.44 111 LEU A CA 1
ATOM 846 C C . LEU A 1 111 ? -4.122 3.070 20.325 1.00 93.44 111 LEU A C 1
ATOM 848 O O . LEU A 1 111 ? -3.214 2.847 21.129 1.00 93.44 111 LEU A O 1
ATOM 852 N N . ALA A 1 112 ? -4.690 4.264 20.198 1.00 92.50 112 ALA A N 1
ATOM 853 C CA . ALA A 1 112 ? -4.452 5.408 21.073 1.00 92.50 112 ALA A CA 1
ATOM 854 C C . ALA A 1 112 ? -5.675 5.663 21.968 1.00 92.50 112 ALA A C 1
ATOM 856 O O . ALA A 1 112 ? -6.793 5.252 21.650 1.00 92.50 112 ALA A O 1
ATOM 857 N N . ASN A 1 113 ? -5.470 6.333 23.106 1.00 87.25 113 ASN A N 1
ATOM 858 C CA . ASN A 1 113 ? -6.523 6.622 24.092 1.00 87.25 113 ASN A CA 1
ATOM 859 C C . ASN A 1 113 ? -7.336 5.378 24.524 1.00 87.25 113 ASN A C 1
ATOM 861 O O . ASN A 1 113 ? -8.549 5.424 24.727 1.00 87.25 113 ASN A O 1
ATOM 865 N N . SER A 1 114 ? -6.675 4.223 24.602 1.00 79.19 114 SER A N 1
ATOM 866 C CA . SER A 1 114 ? -7.307 2.940 24.935 1.00 79.19 114 SER A CA 1
ATOM 867 C C . SER A 1 114 ? -7.236 2.594 26.423 1.00 79.19 114 SER A C 1
ATOM 869 O O . SER A 1 114 ? -7.858 1.629 26.856 1.00 79.19 114 SER A O 1
ATOM 871 N N . GLY A 1 115 ? -6.445 3.333 27.211 1.00 73.06 115 GLY A N 1
ATOM 872 C CA . GLY A 1 115 ? -6.138 2.986 28.604 1.00 73.06 115 GLY A CA 1
ATOM 873 C C . GLY A 1 115 ? -5.263 1.731 28.757 1.00 73.06 115 GLY A C 1
ATOM 874 O O . GLY A 1 115 ? -4.955 1.326 29.879 1.00 73.06 115 GLY A O 1
ATOM 875 N N . LEU A 1 116 ? -4.835 1.116 27.648 1.00 69.50 116 LEU A N 1
ATOM 876 C CA . LEU A 1 116 ? -3.998 -0.081 27.644 1.00 69.50 116 LEU A CA 1
ATOM 877 C C . LEU A 1 116 ? -2.563 0.277 28.037 1.00 69.50 116 LEU A C 1
ATOM 879 O O . LEU A 1 116 ? -1.876 0.994 27.316 1.00 69.50 116 LEU A O 1
ATOM 883 N N . ARG A 1 117 ? -2.087 -0.251 29.170 1.00 57.22 117 ARG A N 1
ATOM 884 C CA . ARG A 1 117 ? -0.733 0.043 29.673 1.00 57.22 117 ARG A CA 1
ATOM 885 C C . ARG A 1 117 ? 0.368 -0.824 29.052 1.00 57.22 117 ARG A C 1
ATOM 887 O O . ARG A 1 117 ? 1.497 -0.357 28.957 1.00 57.22 117 ARG A O 1
ATOM 894 N N . ARG A 1 118 ? 0.068 -2.068 28.654 1.00 57.25 118 ARG A N 1
ATOM 895 C CA . ARG A 1 118 ? 1.025 -3.020 28.047 1.00 57.25 118 ARG A CA 1
ATOM 896 C C . ARG A 1 118 ? 0.303 -4.035 27.160 1.00 57.25 118 ARG A C 1
ATOM 898 O O . ARG A 1 118 ? -0.076 -5.097 27.648 1.00 57.25 118 ARG A O 1
ATOM 905 N N . PRO A 1 119 ? 0.040 -3.714 25.893 1.00 62.44 119 PRO A N 1
ATOM 906 C CA . PRO A 1 119 ? -0.579 -4.685 25.014 1.00 62.44 119 PRO A CA 1
ATOM 907 C C . PRO A 1 119 ? 0.454 -5.723 24.541 1.00 62.44 119 PRO A C 1
ATOM 909 O O . PRO A 1 119 ? 1.612 -5.393 24.298 1.00 62.44 119 PRO A O 1
ATOM 912 N N . GLY A 1 120 ? 0.025 -6.983 24.470 1.00 60.19 120 GLY A N 1
ATOM 913 C CA . GLY A 1 120 ? 0.761 -8.111 23.897 1.00 60.19 120 GLY A CA 1
ATOM 914 C C . GLY A 1 120 ? -0.117 -8.832 22.873 1.00 60.19 120 GLY A C 1
ATOM 915 O O . GLY A 1 120 ? -1.319 -8.570 22.814 1.00 60.19 120 GLY A O 1
ATOM 916 N N . GLY A 1 121 ? 0.479 -9.707 22.058 1.00 66.69 121 GLY A N 1
ATOM 917 C CA . GLY A 1 121 ? -0.234 -10.462 21.022 1.00 66.69 121 GLY A CA 1
ATOM 918 C C . GLY A 1 121 ? -0.836 -9.555 19.946 1.00 66.69 121 GLY A C 1
ATOM 919 O O . GLY A 1 121 ? -2.045 -9.404 19.895 1.00 66.69 121 GLY A O 1
ATOM 920 N N . GLY A 1 122 ? -0.008 -8.888 19.135 1.00 73.81 122 GLY A N 1
ATOM 921 C CA . GLY A 1 122 ? -0.440 -8.097 17.964 1.00 73.81 122 GLY A CA 1
ATOM 922 C C . GLY A 1 122 ? -1.133 -6.753 18.248 1.00 73.81 122 GLY A C 1
ATOM 923 O O . GLY A 1 122 ? -1.388 -5.985 17.322 1.00 73.81 122 GLY A O 1
ATOM 924 N N . LEU A 1 123 ? -1.428 -6.437 19.510 1.00 84.25 123 LEU A N 1
ATOM 925 C CA . LEU A 1 123 ? -1.997 -5.158 19.932 1.00 84.25 123 LEU A CA 1
ATOM 926 C C . LEU A 1 123 ? -0.868 -4.188 20.307 1.00 84.25 123 LEU A C 1
ATOM 928 O O . LEU A 1 123 ? 0.070 -4.557 21.013 1.00 84.25 123 LEU A O 1
ATOM 932 N N . ARG A 1 124 ? -0.962 -2.931 19.872 1.00 86.12 124 ARG A N 1
ATOM 933 C CA . ARG A 1 124 ? 0.036 -1.889 20.142 1.00 86.12 124 ARG A CA 1
ATOM 934 C C . ARG A 1 124 ? -0.624 -0.661 20.752 1.00 86.12 124 ARG A C 1
ATOM 936 O O . ARG A 1 124 ? -1.639 -0.181 20.258 1.00 86.12 124 ARG A O 1
ATOM 943 N N . HIS A 1 125 ? -0.022 -0.122 21.808 1.00 87.19 125 HIS A N 1
ATOM 944 C CA . HIS A 1 125 ? -0.437 1.152 22.385 1.00 87.19 125 HIS A CA 1
ATOM 945 C C . HIS A 1 125 ? 0.365 2.271 21.727 1.00 87.19 125 HIS A C 1
ATOM 947 O O . HIS A 1 125 ? 1.598 2.241 21.730 1.00 87.19 125 HIS A O 1
ATOM 953 N N . VAL A 1 126 ? -0.335 3.259 21.180 1.00 87.38 126 VAL A N 1
ATOM 954 C CA . VAL A 1 126 ? 0.275 4.459 20.608 1.00 87.38 126 VAL A CA 1
ATOM 955 C C . VAL A 1 126 ? 0.095 5.604 21.593 1.00 87.38 126 VAL A C 1
ATOM 957 O O . VAL A 1 126 ? -1.023 6.023 21.888 1.00 87.38 126 VAL A O 1
ATOM 960 N N . GLY A 1 127 ? 1.219 6.077 22.131 1.00 81.44 127 GLY A N 1
ATOM 961 C CA . GLY A 1 127 ? 1.261 7.275 22.963 1.00 81.44 127 GLY A CA 1
ATOM 962 C C . GLY A 1 127 ? 1.230 8.559 22.130 1.00 81.44 127 GLY A C 1
ATOM 963 O O . GLY A 1 127 ? 1.479 8.544 20.927 1.00 81.44 127 GLY A O 1
ATOM 964 N N . GLY A 1 128 ? 0.976 9.682 22.802 1.00 81.75 128 GLY A N 1
ATOM 965 C CA . GLY A 1 128 ? 0.914 11.006 22.180 1.00 81.75 128 GLY A CA 1
ATOM 966 C C . GLY A 1 128 ? -0.505 11.432 21.798 1.00 81.75 128 GLY A C 1
ATOM 967 O O . GLY A 1 128 ? -1.394 10.612 21.575 1.00 81.75 128 GLY A O 1
ATOM 968 N N . LYS A 1 129 ? -0.723 12.749 21.759 1.00 89.38 129 LYS A N 1
ATOM 969 C CA . LYS A 1 129 ? -2.009 13.340 21.377 1.00 89.38 129 LYS A CA 1
ATOM 970 C C . LYS A 1 129 ? -2.191 13.228 19.862 1.00 89.38 129 LYS A C 1
ATOM 972 O O . LYS A 1 129 ? -1.359 13.724 19.106 1.00 89.38 129 LYS A O 1
ATOM 977 N N . ILE A 1 130 ? -3.286 12.612 19.427 1.00 94.75 130 ILE A N 1
ATOM 978 C CA . ILE A 1 130 ? -3.757 12.702 18.040 1.00 94.75 130 ILE A CA 1
ATOM 979 C C . ILE A 1 130 ? -4.611 13.972 17.936 1.00 94.75 130 ILE A C 1
ATOM 981 O O . ILE A 1 130 ? -5.406 14.247 18.837 1.00 94.75 130 ILE A O 1
ATOM 985 N N . LEU A 1 131 ? -4.389 14.782 16.901 1.00 94.81 131 LEU A N 1
ATOM 986 C CA . LEU A 1 131 ? -5.106 16.036 16.709 1.00 94.81 131 LEU A CA 1
ATOM 987 C C . LEU A 1 131 ? -6.529 15.720 16.250 1.00 94.81 131 LEU A C 1
ATOM 989 O O . LEU A 1 131 ? -6.746 14.760 15.516 1.00 94.81 131 LEU A O 1
ATOM 993 N N . GLU A 1 132 ? -7.499 16.528 16.672 1.00 93.94 132 GLU A N 1
ATOM 994 C CA . GLU A 1 132 ? -8.916 16.316 16.341 1.00 93.94 132 GLU A CA 1
ATOM 995 C C . GLU A 1 132 ? -9.153 16.300 14.825 1.00 93.94 132 GLU A C 1
ATOM 997 O O . GLU A 1 132 ? -9.890 15.462 14.309 1.00 93.94 132 GLU A O 1
ATOM 1002 N N . GLN A 1 133 ? -8.432 17.158 14.105 1.00 95.12 133 GLN A N 1
ATOM 1003 C CA . GLN A 1 133 ? -8.450 17.244 12.648 1.00 95.12 133 GLN A CA 1
ATOM 1004 C C . GLN A 1 133 ? -8.020 15.952 11.940 1.00 95.12 133 GLN A C 1
ATOM 1006 O O . GLN A 1 133 ? -8.504 15.662 10.848 1.00 95.12 133 GLN A O 1
ATOM 1011 N N . ASP A 1 134 ? -7.200 15.124 12.584 1.00 97.38 134 ASP A N 1
ATOM 1012 C CA . ASP A 1 134 ? -6.702 13.871 12.018 1.00 97.38 134 ASP A CA 1
ATOM 1013 C C . ASP A 1 134 ? -7.576 12.671 12.412 1.00 97.38 134 ASP A C 1
ATOM 1015 O O . ASP A 1 134 ? -7.191 11.529 12.176 1.00 97.38 134 ASP A O 1
ATOM 1019 N N . ILE A 1 135 ? -8.738 12.895 13.039 1.00 97.50 135 ILE A N 1
ATOM 1020 C CA . ILE A 1 135 ? -9.663 11.841 13.472 1.00 97.50 135 ILE A CA 1
ATOM 1021 C C . ILE A 1 135 ? -10.943 11.894 12.634 1.00 97.50 135 ILE A C 1
ATOM 1023 O O . ILE A 1 135 ? -11.587 12.932 12.483 1.00 97.50 135 ILE A O 1
ATOM 1027 N N . VAL A 1 136 ? -11.353 10.734 12.128 1.00 97.62 136 VAL A N 1
ATOM 1028 C CA . VAL A 1 136 ? -12.628 10.507 11.440 1.00 97.62 136 VAL A CA 1
ATOM 1029 C C . VAL A 1 136 ? -13.414 9.382 12.112 1.00 97.62 136 VAL A C 1
ATOM 1031 O O . VAL A 1 136 ? -12.904 8.657 12.972 1.00 97.62 136 VAL A O 1
ATOM 1034 N N . ARG A 1 137 ? -14.687 9.232 11.732 1.00 97.19 137 ARG A N 1
ATOM 1035 C CA . ARG A 1 137 ? -15.553 8.150 12.209 1.00 97.19 137 ARG A CA 1
ATOM 1036 C C . ARG A 1 137 ? -15.822 7.147 11.094 1.00 97.19 137 ARG A C 1
ATOM 1038 O O . ARG A 1 137 ? -16.329 7.522 10.044 1.00 97.19 137 ARG A O 1
ATOM 1045 N N . ILE A 1 138 ? -15.545 5.870 11.354 1.00 96.69 138 ILE A N 1
ATOM 1046 C CA . ILE A 1 138 ? -15.875 4.752 10.455 1.00 96.69 138 ILE A CA 1
ATOM 1047 C C . ILE A 1 138 ? -16.667 3.727 11.257 1.00 96.69 138 ILE A C 1
ATOM 1049 O O . ILE A 1 138 ? -16.184 3.218 12.269 1.00 96.69 138 ILE A O 1
ATOM 1053 N N . GLY A 1 139 ? -17.915 3.461 10.859 1.00 92.81 139 GLY A N 1
ATOM 1054 C CA . GLY A 1 139 ? -18.802 2.548 11.593 1.00 92.81 139 GLY A CA 1
ATOM 1055 C C . GLY A 1 139 ? -18.911 2.890 13.087 1.00 92.81 139 GLY A C 1
ATOM 1056 O O . GLY A 1 139 ? -18.807 2.002 13.931 1.00 92.81 139 GLY A O 1
ATOM 1057 N N . GLY A 1 140 ? -18.993 4.187 13.419 1.00 94.12 140 GLY A N 1
ATOM 1058 C CA . GLY A 1 140 ? -19.085 4.701 14.793 1.00 94.12 140 GLY A CA 1
ATOM 1059 C C . GLY A 1 140 ? -17.793 4.653 15.626 1.00 94.12 140 GLY A C 1
ATOM 1060 O O . GLY A 1 140 ? -17.816 5.004 16.806 1.00 94.12 140 GLY A O 1
ATOM 1061 N N . ARG A 1 141 ? -16.657 4.243 15.052 1.00 95.44 141 ARG A N 1
ATOM 1062 C CA . ARG A 1 141 ? -15.354 4.129 15.737 1.00 95.44 141 ARG A CA 1
ATOM 1063 C C . ARG A 1 141 ? -14.454 5.308 15.371 1.00 95.44 141 ARG A C 1
ATOM 1065 O O . ARG A 1 141 ? -14.507 5.760 14.231 1.00 95.44 141 ARG A O 1
ATOM 1072 N N . SER A 1 142 ? -13.662 5.818 16.317 1.00 97.75 142 SER A N 1
ATOM 1073 C CA . SER A 1 142 ? -12.644 6.838 16.017 1.00 97.75 142 SER A CA 1
ATOM 1074 C C . SER A 1 142 ? -11.470 6.190 15.295 1.00 97.75 142 SER A C 1
ATOM 1076 O O . SER A 1 142 ? -10.894 5.228 15.802 1.00 97.75 142 SER A O 1
ATOM 1078 N N . VAL A 1 143 ? -11.100 6.728 14.139 1.00 98.44 143 VAL A N 1
ATOM 1079 C CA . VAL A 1 143 ? -10.003 6.232 13.302 1.00 98.44 143 VAL A CA 1
ATOM 1080 C C . VAL A 1 143 ? -9.169 7.424 12.851 1.00 98.44 143 VAL A C 1
ATOM 1082 O O . VAL A 1 143 ? -9.739 8.473 12.559 1.00 98.44 143 VAL A O 1
ATOM 1085 N N . THR A 1 144 ? -7.845 7.300 12.789 1.00 98.50 144 THR A N 1
ATOM 1086 C CA . THR A 1 144 ? -7.025 8.323 12.127 1.00 98.50 144 THR A CA 1
ATOM 1087 C C . THR A 1 144 ? -7.424 8.454 10.662 1.00 98.50 144 THR A C 1
ATOM 1089 O O . THR A 1 144 ? -7.731 7.455 10.015 1.00 98.50 144 THR A O 1
ATOM 1092 N N . ASP A 1 145 ? -7.436 9.661 10.108 1.00 98.44 145 ASP A N 1
ATOM 1093 C CA . ASP A 1 145 ? -7.682 9.857 8.681 1.00 98.44 145 ASP A CA 1
ATOM 1094 C C . ASP A 1 145 ? -6.537 9.284 7.823 1.00 98.44 145 ASP A C 1
ATOM 1096 O O . ASP A 1 145 ? -5.521 8.815 8.345 1.00 98.44 145 ASP A O 1
ATOM 1100 N N . VAL A 1 146 ? -6.716 9.223 6.500 1.00 98.62 146 VAL A N 1
ATOM 1101 C CA . VAL A 1 146 ? -5.755 8.518 5.635 1.00 98.62 146 VAL A CA 1
ATOM 1102 C C . VAL A 1 146 ? -4.352 9.138 5.662 1.00 98.62 146 VAL A C 1
ATOM 1104 O O . VAL A 1 146 ? -3.415 8.376 5.906 1.00 98.62 146 VAL A O 1
ATOM 1107 N N . PRO A 1 147 ? -4.158 10.464 5.498 1.00 98.50 147 PRO A N 1
ATOM 1108 C CA . PRO A 1 147 ? -2.827 11.059 5.597 1.00 98.50 147 PRO A CA 1
ATOM 1109 C C . PRO A 1 147 ? -2.128 10.746 6.926 1.00 98.50 147 PRO A C 1
ATOM 1111 O O . PRO A 1 147 ? -0.972 10.311 6.933 1.00 98.50 147 PRO A O 1
ATOM 1114 N N . LYS A 1 148 ? -2.838 10.866 8.059 1.00 98.06 148 LYS A N 1
ATOM 1115 C CA . LYS A 1 148 ? -2.282 10.523 9.373 1.00 98.06 148 LYS A CA 1
ATOM 1116 C C . LYS A 1 148 ? -1.924 9.048 9.497 1.00 98.06 148 LYS A C 1
ATOM 1118 O O . LYS A 1 148 ? -0.846 8.711 9.987 1.00 98.06 148 LYS A O 1
ATOM 1123 N N . THR A 1 149 ? -2.818 8.183 9.034 1.00 98.25 149 THR A N 1
ATOM 1124 C CA . THR A 1 149 ? -2.650 6.728 9.044 1.00 98.25 149 THR A CA 1
ATOM 1125 C C . THR A 1 149 ? -1.411 6.304 8.260 1.00 98.25 149 THR A C 1
ATOM 1127 O O . THR A 1 149 ? -0.584 5.552 8.772 1.00 98.25 149 THR A O 1
ATOM 1130 N N . VAL A 1 150 ? -1.251 6.821 7.040 1.00 98.31 150 VAL A N 1
ATOM 1131 C CA . VAL A 1 150 ? -0.106 6.532 6.164 1.00 98.31 150 VAL A CA 1
ATOM 1132 C C . VAL A 1 150 ? 1.197 6.943 6.840 1.00 98.31 150 VAL A C 1
ATOM 1134 O O . VAL A 1 150 ? 2.127 6.142 6.921 1.00 98.31 150 VAL A O 1
ATOM 1137 N N . ILE A 1 151 ? 1.261 8.157 7.393 1.00 97.94 151 ILE A N 1
ATOM 1138 C CA . ILE A 1 151 ? 2.466 8.636 8.075 1.00 97.94 151 ILE A CA 1
ATOM 1139 C C . ILE A 1 151 ? 2.801 7.803 9.319 1.00 97.94 151 ILE A C 1
ATOM 1141 O O . ILE A 1 151 ? 3.977 7.519 9.554 1.00 97.94 151 ILE A O 1
ATOM 1145 N N . ASP A 1 152 ? 1.812 7.373 10.104 1.00 96.25 152 ASP A N 1
ATOM 1146 C CA . ASP A 1 152 ? 2.054 6.515 11.272 1.00 96.25 152 ASP A CA 1
ATOM 1147 C C . ASP A 1 152 ? 2.635 5.148 10.890 1.00 96.25 152 ASP A C 1
ATOM 1149 O O . ASP A 1 152 ? 3.540 4.644 11.566 1.00 96.25 152 ASP A O 1
ATOM 1153 N N . ILE A 1 153 ? 2.165 4.567 9.784 1.00 96.88 153 ILE A N 1
ATOM 1154 C CA . ILE A 1 153 ? 2.714 3.318 9.243 1.00 96.88 153 ILE A CA 1
ATOM 1155 C C . ILE A 1 153 ? 4.142 3.553 8.743 1.00 96.88 153 ILE A C 1
ATOM 1157 O O . ILE A 1 153 ? 5.057 2.843 9.155 1.00 96.88 153 ILE A O 1
ATOM 1161 N N . CYS A 1 154 ? 4.375 4.604 7.952 1.00 96.69 154 CYS A N 1
ATOM 1162 C CA . CYS A 1 154 ? 5.703 4.946 7.432 1.00 96.69 154 CYS A CA 1
ATOM 1163 C C . CYS A 1 154 ? 6.737 5.254 8.536 1.00 96.69 154 CYS A C 1
ATOM 1165 O O . CYS A 1 154 ? 7.939 5.078 8.327 1.00 96.69 154 CYS A O 1
ATOM 1167 N N . ARG A 1 155 ? 6.297 5.693 9.722 1.00 95.50 155 ARG A N 1
ATOM 1168 C CA . ARG A 1 155 ? 7.154 5.902 10.904 1.00 95.50 155 ARG A CA 1
ATOM 1169 C C . ARG A 1 155 ? 7.519 4.611 11.639 1.00 95.50 155 ARG A C 1
ATOM 1171 O O . ARG A 1 155 ? 8.484 4.614 12.401 1.00 95.50 155 ARG A O 1
ATOM 1178 N N . THR A 1 156 ? 6.765 3.531 11.448 1.00 92.38 156 THR A N 1
ATOM 1179 C CA . THR A 1 156 ? 6.954 2.272 12.179 1.00 92.38 156 THR A CA 1
ATOM 1180 C C . THR A 1 156 ? 8.040 1.437 11.495 1.00 92.38 156 THR A C 1
ATOM 1182 O O . THR A 1 156 ? 7.922 1.091 10.319 1.00 92.38 156 THR A O 1
ATOM 1185 N N . ALA A 1 157 ? 9.133 1.154 12.208 1.00 86.25 157 ALA A N 1
ATOM 1186 C CA . ALA A 1 157 ? 10.313 0.498 11.639 1.00 86.25 157 ALA A CA 1
ATOM 1187 C C . ALA A 1 157 ? 10.039 -0.964 11.264 1.00 86.25 157 ALA A C 1
ATOM 1189 O O . ALA A 1 157 ? 10.510 -1.437 10.232 1.00 86.25 157 ALA A O 1
ATOM 1190 N N . GLU A 1 158 ? 9.232 -1.632 12.081 1.00 86.12 158 GLU A N 1
ATOM 1191 C CA . GLU A 1 158 ? 8.853 -3.037 11.962 1.00 86.12 158 GLU A CA 1
ATOM 1192 C C . GLU A 1 158 ? 7.774 -3.266 10.894 1.00 86.12 158 GLU A C 1
ATOM 1194 O O . GLU A 1 158 ? 7.532 -4.403 10.503 1.00 86.12 158 GLU A O 1
ATOM 1199 N N . SER A 1 159 ? 7.116 -2.204 10.410 1.00 89.12 159 SER A N 1
ATOM 1200 C CA . SER A 1 159 ? 6.068 -2.340 9.399 1.00 89.12 159 SER A CA 1
ATOM 1201 C C . SER A 1 159 ? 6.663 -2.453 7.998 1.00 89.12 159 SER A C 1
ATOM 1203 O O . SER A 1 159 ? 7.410 -1.583 7.531 1.00 89.12 159 SER A O 1
ATOM 1205 N N . GLU A 1 160 ? 6.254 -3.512 7.305 1.00 90.31 160 GLU A N 1
ATOM 1206 C CA . GLU A 1 160 ? 6.533 -3.768 5.889 1.00 90.31 160 GLU A CA 1
ATOM 1207 C C . GLU A 1 160 ? 5.566 -3.006 4.965 1.00 90.31 160 GLU A C 1
ATOM 1209 O O . GLU A 1 160 ? 5.791 -2.898 3.762 1.00 90.31 160 GLU A O 1
ATOM 1214 N N . ASN A 1 161 ? 4.489 -2.445 5.524 1.00 95.31 161 ASN A N 1
ATOM 1215 C CA . ASN A 1 161 ? 3.394 -1.851 4.763 1.00 95.31 161 ASN A CA 1
ATOM 1216 C C . ASN A 1 161 ? 3.663 -0.417 4.289 1.00 95.31 161 ASN A C 1
ATOM 1218 O O . ASN A 1 161 ? 2.894 0.095 3.483 1.00 95.31 161 ASN A O 1
ATOM 1222 N N . GLY A 1 162 ? 4.746 0.230 4.737 1.00 96.31 162 GLY A N 1
ATOM 1223 C CA . GLY A 1 162 ? 5.083 1.618 4.382 1.00 96.31 162 GLY A CA 1
ATOM 1224 C C . GLY A 1 162 ? 4.991 1.930 2.875 1.00 96.31 162 GLY A C 1
ATOM 1225 O O . GLY A 1 162 ? 4.212 2.809 2.506 1.00 96.31 162 GLY A O 1
ATOM 1226 N N . PRO A 1 163 ? 5.709 1.200 1.996 1.00 96.19 163 PRO A N 1
ATOM 1227 C CA . PRO A 1 163 ? 5.629 1.390 0.542 1.00 96.19 163 PRO A CA 1
ATOM 1228 C C . PRO A 1 163 ? 4.225 1.156 -0.034 1.00 96.19 163 PRO A C 1
ATOM 1230 O O . PRO A 1 163 ? 3.796 1.860 -0.941 1.00 96.19 163 PRO A O 1
ATOM 1233 N N . VAL A 1 164 ? 3.492 0.183 0.510 1.00 96.56 164 VAL A N 1
ATOM 1234 C CA . VAL A 1 164 ? 2.162 -0.215 0.025 1.00 96.56 164 VAL A CA 1
ATOM 1235 C C . VAL A 1 164 ? 1.130 0.873 0.311 1.00 96.56 164 VAL A C 1
ATOM 1237 O O . VAL A 1 164 ? 0.366 1.275 -0.572 1.00 96.56 164 VAL A O 1
ATOM 1240 N N . VAL A 1 165 ? 1.105 1.366 1.553 1.00 97.94 165 VAL A N 1
ATOM 1241 C CA . VAL A 1 165 ? 0.100 2.345 1.974 1.00 97.94 165 VAL A CA 1
ATOM 1242 C C . VAL A 1 165 ? 0.359 3.712 1.370 1.00 97.94 165 VAL A C 1
ATOM 1244 O O . VAL A 1 165 ? -0.605 4.388 1.024 1.00 97.94 165 VAL A O 1
ATOM 1247 N N . VAL A 1 166 ? 1.626 4.112 1.204 1.00 98.06 166 VAL A N 1
ATOM 1248 C CA . VAL A 1 166 ? 1.945 5.409 0.600 1.00 98.06 166 VAL A CA 1
ATOM 1249 C C . VAL A 1 166 ? 1.560 5.437 -0.877 1.00 98.06 166 VAL A C 1
ATOM 1251 O O . VAL A 1 166 ? 0.904 6.382 -1.303 1.00 98.06 166 VAL A O 1
ATOM 1254 N N . ASP A 1 167 ? 1.862 4.382 -1.636 1.00 98.12 167 ASP A N 1
ATOM 1255 C CA . ASP A 1 167 ? 1.516 4.313 -3.058 1.00 98.12 167 ASP A CA 1
ATOM 1256 C C . ASP A 1 167 ? 0.004 4.264 -3.271 1.00 98.12 167 ASP A C 1
ATOM 1258 O O . ASP A 1 167 ? -0.551 5.014 -4.074 1.00 98.12 167 ASP A O 1
ATOM 1262 N N . THR A 1 168 ? -0.692 3.425 -2.495 1.00 97.62 168 THR A N 1
ATOM 1263 C CA . THR A 1 168 ? -2.158 3.342 -2.555 1.00 97.62 168 THR A CA 1
ATOM 1264 C C . THR A 1 168 ? -2.799 4.681 -2.197 1.00 97.62 168 THR A C 1
ATOM 1266 O O . THR A 1 168 ? -3.762 5.110 -2.841 1.00 97.62 168 THR A O 1
ATOM 1269 N N . ALA A 1 169 ? -2.278 5.352 -1.167 1.00 98.06 169 ALA A N 1
ATOM 1270 C CA . ALA A 1 169 ? -2.809 6.631 -0.737 1.00 98.06 169 ALA A CA 1
ATOM 1271 C C . ALA A 1 169 ? -2.578 7.719 -1.785 1.00 98.06 169 ALA A C 1
ATOM 1273 O O . ALA A 1 169 ? -3.525 8.430 -2.113 1.00 98.06 169 ALA A O 1
ATOM 1274 N N . LEU A 1 170 ? -1.381 7.791 -2.373 1.00 98.00 170 LEU A N 1
ATOM 1275 C CA . LEU A 1 170 ? -1.111 8.716 -3.469 1.00 98.00 170 LEU A CA 1
ATOM 1276 C C . LEU A 1 170 ? -1.974 8.415 -4.688 1.00 98.00 170 LEU A C 1
ATOM 1278 O O . LEU A 1 170 ? -2.444 9.349 -5.317 1.00 98.00 170 LEU A O 1
ATOM 1282 N N . ARG A 1 171 ? -2.256 7.152 -5.011 1.00 97.25 171 ARG A N 1
ATOM 1283 C CA . ARG A 1 171 ? -3.095 6.814 -6.167 1.00 97.25 171 ARG A CA 1
ATOM 1284 C C . ARG A 1 171 ? -4.560 7.219 -5.991 1.00 97.25 171 ARG A C 1
ATOM 1286 O O . ARG A 1 171 ? -5.171 7.699 -6.940 1.00 97.25 171 ARG A O 1
ATOM 1293 N N . GLN A 1 172 ? -5.136 7.023 -4.801 1.00 96.81 172 GLN A N 1
ATOM 1294 C CA . GLN A 1 172 ? -6.598 7.073 -4.627 1.00 96.81 172 GLN A CA 1
ATOM 1295 C C . GLN A 1 172 ? -7.108 7.947 -3.482 1.00 96.81 172 GLN A C 1
ATOM 1297 O O . GLN A 1 172 ? -8.322 8.121 -3.367 1.00 96.81 172 GLN A O 1
ATOM 1302 N N . TRP A 1 173 ? -6.260 8.446 -2.586 1.00 98.00 173 TRP A N 1
ATOM 1303 C CA . TRP A 1 173 ? -6.726 9.042 -1.332 1.00 98.00 173 TRP A CA 1
ATOM 1304 C C . TRP A 1 173 ? -6.258 10.453 -1.077 1.00 98.00 173 TRP A C 1
ATOM 1306 O O . TRP A 1 173 ? -7.093 11.238 -0.643 1.00 98.00 173 TRP A O 1
ATOM 1316 N N . CYS A 1 174 ? -4.978 10.755 -1.244 1.00 97.81 174 CYS A N 1
ATOM 1317 C CA . CYS A 1 174 ? -4.368 12.024 -0.865 1.00 97.81 174 CYS A CA 1
ATOM 1318 C C . CYS A 1 174 ? -3.273 12.420 -1.849 1.00 97.81 174 CYS A C 1
ATOM 1320 O O . CYS A 1 174 ? -2.842 11.611 -2.669 1.00 97.81 174 CYS A O 1
ATOM 1322 N N . ASP A 1 175 ? -2.826 13.663 -1.753 1.00 97.00 175 ASP A N 1
ATOM 1323 C CA . ASP A 1 175 ? -1.621 14.123 -2.435 1.00 97.00 175 ASP A CA 1
ATOM 1324 C C . ASP A 1 175 ? -0.400 14.097 -1.495 1.00 97.00 175 ASP A C 1
ATOM 1326 O O . ASP A 1 175 ? -0.478 13.737 -0.314 1.00 97.00 175 ASP A O 1
ATOM 1330 N N . LEU A 1 176 ? 0.768 14.424 -2.049 1.00 96.38 176 LEU A N 1
ATOM 1331 C CA . LEU A 1 176 ? 2.020 14.460 -1.297 1.00 96.38 176 LEU A CA 1
ATOM 1332 C C . LEU A 1 176 ? 2.063 15.644 -0.310 1.00 96.38 176 LEU A C 1
ATOM 1334 O O . LEU A 1 176 ? 2.729 15.557 0.724 1.00 96.38 176 LEU A O 1
ATOM 1338 N N . GLU A 1 177 ? 1.338 16.727 -0.598 1.00 96.75 177 GLU A N 1
ATOM 1339 C CA . GLU A 1 177 ? 1.260 17.923 0.246 1.00 96.75 177 GLU A CA 1
ATOM 1340 C C . GLU A 1 177 ? 0.549 17.614 1.572 1.00 96.75 177 GLU A C 1
ATOM 1342 O O . GLU A 1 177 ? 1.059 17.953 2.643 1.00 96.75 177 GLU A O 1
ATOM 1347 N N . GLU A 1 178 ? -0.566 16.881 1.538 1.00 97.69 178 GLU A N 1
ATOM 1348 C CA . GLU A 1 178 ? -1.266 16.405 2.735 1.00 97.69 178 GLU A CA 1
ATOM 1349 C C . GLU A 1 178 ? -0.366 15.510 3.607 1.00 97.69 178 GLU A C 1
ATOM 1351 O O . GLU A 1 178 ? -0.339 15.655 4.832 1.00 97.69 178 GLU A O 1
ATOM 1356 N N . LEU A 1 179 ? 0.433 14.624 2.998 1.00 97.81 179 LEU A N 1
ATOM 1357 C CA . LEU A 1 179 ? 1.378 13.769 3.732 1.00 97.81 179 LEU A CA 1
ATOM 1358 C C . LEU A 1 179 ? 2.504 14.582 4.390 1.00 97.81 179 LEU A C 1
ATOM 1360 O O . LEU A 1 179 ? 2.866 14.333 5.546 1.00 97.81 179 LEU A O 1
ATOM 1364 N N . HIS A 1 180 ? 3.046 15.580 3.689 1.00 96.88 180 HIS A N 1
ATOM 1365 C CA . HIS A 1 180 ? 4.038 16.495 4.255 1.00 96.88 180 HIS A CA 1
ATOM 1366 C C . HIS A 1 180 ? 3.460 17.372 5.370 1.00 96.88 180 HIS A C 1
ATOM 1368 O O . HIS A 1 180 ? 4.131 17.590 6.381 1.00 96.88 180 HIS A O 1
ATOM 1374 N N . THR A 1 181 ? 2.209 17.807 5.240 1.00 96.44 181 THR A N 1
ATOM 1375 C CA . THR A 1 181 ? 1.500 18.584 6.264 1.00 96.44 181 THR A CA 1
ATOM 1376 C C . THR A 1 181 ? 1.389 17.793 7.568 1.00 96.44 181 THR A C 1
ATOM 1378 O O . THR A 1 181 ? 1.754 18.288 8.636 1.00 96.44 181 THR A O 1
ATOM 1381 N N . VAL A 1 182 ? 1.005 16.515 7.496 1.00 96.75 182 VAL A N 1
ATOM 1382 C CA . VAL A 1 182 ? 0.980 15.627 8.669 1.00 96.75 182 VAL A CA 1
ATOM 1383 C C . VAL A 1 182 ? 2.372 15.460 9.287 1.00 96.75 182 VAL A C 1
ATOM 1385 O O . VAL A 1 182 ? 2.514 15.464 10.510 1.00 96.75 182 VAL A O 1
ATOM 1388 N N . LEU A 1 183 ? 3.432 15.326 8.486 1.00 94.94 183 LEU A N 1
ATOM 1389 C CA . LEU A 1 183 ? 4.795 15.271 9.028 1.00 94.94 183 LEU A CA 1
ATOM 1390 C C . LEU A 1 183 ? 5.137 16.528 9.843 1.00 94.94 183 LEU A C 1
ATOM 1392 O O . LEU A 1 183 ? 5.701 16.401 10.934 1.00 94.94 183 LEU A O 1
ATOM 1396 N N . THR A 1 184 ? 4.763 17.704 9.336 1.00 95.06 184 THR A N 1
ATOM 1397 C CA . THR A 1 184 ? 4.983 19.008 9.981 1.00 95.06 184 THR A CA 1
ATOM 1398 C C . THR A 1 184 ? 4.168 19.172 11.262 1.00 95.06 184 THR A C 1
ATOM 1400 O O . THR A 1 184 ? 4.707 19.659 12.253 1.00 95.06 184 THR A O 1
ATOM 1403 N N . ASN A 1 185 ? 2.926 18.682 11.297 1.00 95.31 185 ASN A N 1
ATOM 1404 C CA . ASN A 1 185 ? 2.056 18.737 12.481 1.00 95.31 185 ASN A CA 1
ATOM 1405 C C . ASN A 1 185 ? 2.554 17.859 13.646 1.00 95.31 185 ASN A C 1
ATOM 1407 O O . ASN A 1 185 ? 2.149 18.039 14.794 1.00 95.31 185 ASN A O 1
ATOM 1411 N N . TYR A 1 186 ? 3.465 16.920 13.371 1.00 94.00 186 TYR A N 1
ATOM 1412 C CA . TYR A 1 186 ? 3.977 15.945 14.336 1.00 94.00 186 TYR A CA 1
ATOM 1413 C C . TYR A 1 186 ? 5.518 15.899 14.392 1.00 94.00 186 TYR A C 1
ATOM 1415 O O . TYR A 1 186 ? 6.104 14.818 14.253 1.00 94.00 186 TYR A O 1
ATOM 1423 N N . PRO A 1 187 ? 6.215 17.021 14.650 1.00 87.62 187 PRO A N 1
ATOM 1424 C CA . PRO A 1 187 ? 7.659 17.133 14.419 1.00 87.62 187 PRO A CA 1
ATOM 1425 C C . PRO A 1 187 ? 8.510 16.274 15.368 1.00 87.62 187 PRO A C 1
ATOM 1427 O O . PRO A 1 187 ? 9.616 15.873 15.016 1.00 87.62 187 PRO A O 1
ATOM 1430 N N . ARG A 1 188 ? 7.993 15.960 16.566 1.00 88.06 188 ARG A N 1
ATOM 1431 C CA . ARG A 1 188 ? 8.684 15.157 17.595 1.00 88.06 188 ARG A CA 1
ATOM 1432 C C . ARG A 1 188 ? 8.337 13.666 17.556 1.00 88.06 188 ARG A C 1
ATOM 1434 O O . ARG A 1 188 ? 8.762 12.920 18.433 1.00 88.06 188 ARG A O 1
ATOM 1441 N N . SER A 1 189 ? 7.551 13.224 16.575 1.00 90.44 189 SER A N 1
ATOM 1442 C CA . SER A 1 189 ? 7.192 11.809 16.476 1.00 90.44 189 SER A CA 1
ATOM 1443 C C . SER A 1 189 ? 8.390 10.979 15.992 1.00 90.44 189 SER A C 1
ATOM 1445 O O . SER A 1 189 ? 9.003 11.344 14.976 1.00 90.44 189 SER A O 1
ATOM 1447 N N . PRO A 1 190 ? 8.720 9.860 16.668 1.00 91.69 190 PRO A N 1
ATOM 1448 C CA . PRO A 1 190 ? 9.759 8.933 16.225 1.00 91.69 190 PRO A CA 1
ATOM 1449 C C . PRO A 1 190 ? 9.536 8.452 14.786 1.00 91.69 190 PRO A C 1
ATOM 1451 O O . PRO A 1 190 ? 8.412 8.443 14.287 1.00 91.69 190 PRO A O 1
ATOM 1454 N N . GLY A 1 191 ? 10.615 8.071 14.098 1.00 93.88 191 GLY A N 1
ATOM 1455 C CA . GLY A 1 191 ? 10.534 7.535 12.733 1.00 93.88 191 GLY A CA 1
ATOM 1456 C C . GLY A 1 191 ? 10.268 8.574 11.636 1.00 93.88 191 GLY A C 1
ATOM 1457 O O . GLY A 1 191 ? 10.115 8.210 10.475 1.00 93.88 191 GLY A O 1
ATOM 1458 N N . THR A 1 192 ? 10.248 9.875 11.951 1.00 92.88 192 THR A N 1
ATOM 1459 C CA . THR A 1 192 ? 9.993 10.936 10.954 1.00 92.88 192 THR A CA 1
ATOM 1460 C C . THR A 1 192 ? 11.016 10.946 9.808 1.00 92.88 192 THR A C 1
ATOM 1462 O O . THR A 1 192 ? 10.644 11.202 8.665 1.00 92.88 192 THR A O 1
ATOM 1465 N N . ARG A 1 193 ? 12.289 10.612 10.069 1.00 93.50 193 ARG A N 1
ATOM 1466 C CA . ARG A 1 193 ? 13.302 10.446 9.011 1.00 93.50 193 ARG A CA 1
ATOM 1467 C C . ARG A 1 193 ? 12.929 9.321 8.037 1.00 93.50 193 ARG A C 1
ATOM 1469 O O . ARG A 1 193 ? 12.891 9.569 6.839 1.00 93.50 193 ARG A O 1
ATOM 1476 N N . ARG A 1 194 ? 12.580 8.139 8.558 1.00 94.56 194 ARG A N 1
ATOM 1477 C CA . ARG A 1 194 ? 12.136 6.982 7.762 1.00 94.56 194 ARG A CA 1
ATOM 1478 C C . ARG A 1 194 ? 10.916 7.325 6.914 1.00 94.56 194 ARG A C 1
ATOM 1480 O O . ARG A 1 194 ? 10.887 7.016 5.730 1.00 94.56 194 ARG A O 1
ATOM 1487 N N . ALA A 1 195 ? 9.934 8.010 7.500 1.00 96.56 195 ALA A N 1
ATOM 1488 C CA . ALA A 1 195 ? 8.756 8.437 6.759 1.00 96.56 195 ALA A CA 1
ATOM 1489 C C . ALA A 1 195 ? 9.127 9.352 5.581 1.00 96.56 195 ALA A C 1
ATOM 1491 O O . ALA A 1 195 ? 8.654 9.123 4.474 1.00 96.56 195 ALA A O 1
ATOM 1492 N N . ARG A 1 196 ? 10.031 10.325 5.774 1.00 95.19 196 ARG A N 1
ATOM 1493 C CA . ARG A 1 196 ? 10.531 11.171 4.673 1.00 95.19 196 ARG A CA 1
ATOM 1494 C C . ARG A 1 196 ? 11.265 10.366 3.602 1.00 95.19 196 ARG A C 1
ATOM 1496 O O . ARG A 1 196 ? 11.052 10.625 2.425 1.00 95.19 196 ARG A O 1
ATOM 1503 N N . GLU A 1 197 ? 12.113 9.416 3.991 1.00 93.75 197 GLU A N 1
ATOM 1504 C CA . GLU A 1 197 ? 12.823 8.536 3.051 1.00 93.75 197 GLU A CA 1
ATOM 1505 C C . GLU A 1 197 ? 11.836 7.713 2.207 1.00 93.75 197 GLU A C 1
ATOM 1507 O O . GLU A 1 197 ? 11.975 7.673 0.988 1.00 93.75 197 GLU A O 1
ATOM 1512 N N . LEU A 1 198 ? 10.778 7.164 2.816 1.00 95.19 198 LEU A N 1
ATOM 1513 C CA . LEU A 1 198 ? 9.714 6.464 2.090 1.00 95.19 198 LEU A CA 1
ATOM 1514 C C . LEU A 1 198 ? 8.964 7.387 1.121 1.00 95.19 198 LEU A C 1
ATOM 1516 O O . LEU A 1 198 ? 8.769 7.008 -0.033 1.00 95.19 198 LEU A O 1
ATOM 1520 N N . LEU A 1 199 ? 8.605 8.610 1.539 1.00 95.94 199 LEU A N 1
ATOM 1521 C CA . LEU A 1 199 ? 7.940 9.582 0.657 1.00 95.94 199 LEU A CA 1
ATOM 1522 C C . LEU A 1 199 ? 8.786 9.929 -0.583 1.00 95.94 199 LEU A C 1
ATOM 1524 O O . LEU A 1 199 ? 8.227 10.128 -1.656 1.00 95.94 199 LEU A O 1
ATOM 1528 N N . ARG A 1 200 ? 10.126 9.921 -0.484 1.00 94.38 200 ARG A N 1
ATOM 1529 C CA . ARG A 1 200 ? 11.035 10.117 -1.639 1.00 94.38 200 ARG A CA 1
ATOM 1530 C C . ARG A 1 200 ? 11.018 8.962 -2.641 1.00 94.38 200 ARG A C 1
ATOM 1532 O O . ARG A 1 200 ? 11.633 9.063 -3.693 1.00 94.38 200 ARG A O 1
ATOM 1539 N N . THR A 1 201 ? 10.360 7.861 -2.313 1.00 94.69 201 THR A N 1
ATOM 1540 C CA . THR A 1 201 ? 10.235 6.675 -3.171 1.00 94.69 201 THR A CA 1
ATOM 1541 C C . THR A 1 201 ? 8.776 6.336 -3.465 1.00 94.69 201 THR A C 1
ATOM 1543 O O . THR A 1 201 ? 8.485 5.306 -4.071 1.00 94.69 201 THR A O 1
ATOM 1546 N N . ALA A 1 202 ? 7.844 7.184 -3.025 1.00 95.06 202 ALA A N 1
ATOM 1547 C CA . ALA A 1 202 ? 6.417 6.983 -3.196 1.00 95.06 202 ALA A CA 1
ATOM 1548 C C . ALA A 1 202 ? 5.991 7.259 -4.642 1.00 95.06 202 ALA A C 1
ATOM 1550 O O . ALA A 1 202 ? 6.554 8.125 -5.308 1.00 95.06 202 ALA A O 1
ATOM 1551 N N . SER A 1 203 ? 5.009 6.503 -5.128 1.00 95.31 203 SER A N 1
ATOM 1552 C CA . SER A 1 203 ? 4.500 6.636 -6.492 1.00 95.31 203 SER A CA 1
ATOM 1553 C C . SER A 1 203 ? 3.021 6.292 -6.562 1.00 95.31 203 SER A C 1
ATOM 1555 O O . SER A 1 203 ? 2.575 5.312 -5.974 1.00 95.31 203 SER A O 1
ATOM 1557 N N . GLU A 1 204 ? 2.272 7.069 -7.338 1.00 96.94 204 GLU A N 1
ATOM 1558 C CA . GLU A 1 204 ? 0.856 6.824 -7.628 1.00 96.94 204 GLU A CA 1
ATOM 1559 C C . GLU A 1 204 ? 0.618 5.695 -8.648 1.00 96.94 204 GLU A C 1
ATOM 1561 O O . GLU A 1 204 ? -0.529 5.327 -8.888 1.00 96.94 204 GLU A O 1
ATOM 1566 N N . HIS A 1 205 ? 1.675 5.137 -9.251 1.00 97.00 205 HIS A N 1
ATOM 156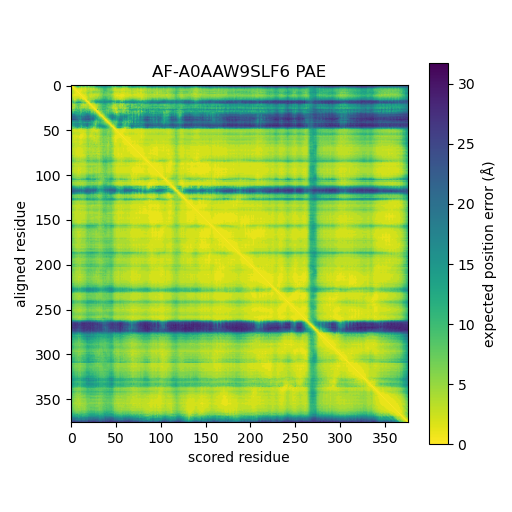7 C CA . HIS A 1 205 ? 1.562 4.161 -10.340 1.00 97.00 205 HIS A CA 1
ATOM 1568 C C . HIS A 1 205 ? 1.537 2.692 -9.895 1.00 97.00 205 HIS A C 1
ATOM 1570 O O . HIS A 1 205 ? 1.231 1.837 -10.720 1.00 97.00 205 HIS A O 1
ATOM 1576 N N . SER A 1 206 ? 1.860 2.374 -8.637 1.00 96.06 206 SER A N 1
ATOM 1577 C CA . SER A 1 206 ? 1.787 0.987 -8.154 1.00 96.06 206 SER A CA 1
ATOM 1578 C C . SER A 1 206 ? 0.318 0.581 -7.963 1.00 96.06 206 SER A C 1
ATOM 1580 O O . SER A 1 206 ? -0.407 1.165 -7.147 1.00 96.06 206 SER A O 1
ATOM 1582 N N . GLU A 1 207 ? -0.139 -0.417 -8.719 1.00 93.88 207 GLU A N 1
ATOM 1583 C CA . GLU A 1 207 ? -1.534 -0.858 -8.746 1.00 93.88 207 GLU A CA 1
ATOM 1584 C C . GLU A 1 207 ? -1.827 -1.953 -7.705 1.00 93.88 207 GLU A C 1
ATOM 1586 O O . GLU A 1 207 ? -2.965 -2.064 -7.228 1.00 93.88 207 GLU A O 1
ATOM 1591 N N . THR A 1 208 ? -0.802 -2.697 -7.280 1.00 94.06 208 THR A N 1
ATOM 1592 C CA . THR A 1 208 ? -0.908 -3.820 -6.336 1.00 94.06 208 THR A CA 1
ATOM 1593 C C . THR A 1 208 ? 0.119 -3.760 -5.197 1.00 94.06 208 THR A C 1
ATOM 1595 O O . THR A 1 208 ? 1.129 -3.060 -5.265 1.00 94.06 208 THR A O 1
ATOM 1598 N N . ILE A 1 209 ? -0.120 -4.541 -4.131 1.00 94.19 209 ILE A N 1
ATOM 1599 C CA . ILE A 1 209 ? 0.829 -4.705 -3.011 1.00 94.19 209 ILE A CA 1
ATOM 1600 C C . ILE A 1 209 ? 2.191 -5.195 -3.526 1.00 94.19 209 ILE A C 1
ATOM 1602 O O . ILE A 1 209 ? 3.232 -4.678 -3.121 1.00 94.19 209 ILE A O 1
ATOM 1606 N N . GLY A 1 210 ? 2.180 -6.189 -4.418 1.00 94.19 210 GLY A N 1
ATOM 1607 C CA . GLY A 1 210 ? 3.396 -6.786 -4.961 1.00 94.19 210 GLY A CA 1
ATOM 1608 C C . GLY A 1 210 ? 4.212 -5.809 -5.797 1.00 94.19 210 GLY A C 1
ATOM 1609 O O . GLY A 1 210 ? 5.432 -5.766 -5.652 1.00 94.19 210 GLY A O 1
ATOM 1610 N N . GLU A 1 211 ? 3.560 -4.947 -6.577 1.00 96.19 211 GLU A N 1
ATOM 1611 C CA . GLU A 1 211 ? 4.237 -3.862 -7.291 1.00 96.19 211 GLU A CA 1
ATOM 1612 C C . GLU A 1 211 ? 4.906 -2.872 -6.333 1.00 96.19 211 GLU A C 1
ATOM 1614 O O . GLU A 1 211 ? 6.084 -2.573 -6.507 1.00 96.19 211 GLU A O 1
ATOM 1619 N N . SER A 1 212 ? 4.226 -2.405 -5.280 1.00 96.75 212 SER A N 1
ATOM 1620 C CA . SER A 1 212 ? 4.836 -1.475 -4.315 1.00 96.75 212 SER A CA 1
ATOM 1621 C C . SER A 1 212 ? 6.086 -2.049 -3.642 1.00 96.75 212 SER A C 1
ATOM 1623 O O . SER A 1 212 ? 7.068 -1.329 -3.441 1.00 96.75 212 SER A O 1
ATOM 1625 N N . ILE A 1 213 ? 6.085 -3.345 -3.311 1.00 95.62 213 ILE A N 1
ATOM 1626 C CA . ILE A 1 213 ? 7.251 -4.002 -2.702 1.00 95.62 213 ILE A CA 1
ATOM 1627 C C . ILE A 1 213 ? 8.333 -4.274 -3.757 1.00 95.62 213 ILE A C 1
ATOM 1629 O O . ILE A 1 213 ? 9.510 -4.045 -3.490 1.00 95.62 213 ILE A O 1
ATOM 1633 N N . THR A 1 214 ? 7.960 -4.666 -4.978 1.00 97.19 214 THR A N 1
ATOM 1634 C CA . THR A 1 214 ? 8.906 -4.850 -6.094 1.00 97.19 214 THR A CA 1
ATOM 1635 C C . THR A 1 214 ? 9.608 -3.538 -6.434 1.00 97.19 214 THR A C 1
ATOM 1637 O O . THR A 1 214 ? 10.831 -3.501 -6.541 1.00 97.19 214 THR A O 1
ATOM 1640 N N . LYS A 1 215 ? 8.871 -2.425 -6.493 1.00 97.50 215 LYS A N 1
ATOM 1641 C CA . LYS A 1 215 ? 9.434 -1.079 -6.645 1.00 97.50 215 LYS A CA 1
ATOM 1642 C C . LYS A 1 215 ? 10.459 -0.781 -5.553 1.00 97.50 215 LYS A C 1
ATOM 1644 O O . LYS A 1 215 ? 11.536 -0.267 -5.845 1.00 97.50 215 LYS A O 1
ATOM 1649 N N . LYS A 1 216 ? 10.142 -1.129 -4.302 1.00 96.19 216 LYS A N 1
ATOM 1650 C CA . LYS A 1 216 ? 11.083 -0.990 -3.188 1.00 96.19 216 LYS A CA 1
ATOM 1651 C C . LYS A 1 216 ? 12.354 -1.818 -3.432 1.00 96.19 216 LYS A C 1
ATOM 1653 O O . LYS A 1 216 ? 13.433 -1.253 -3.307 1.00 96.19 216 LYS A O 1
ATOM 1658 N N . CYS A 1 217 ? 12.245 -3.085 -3.857 1.00 97.06 217 CYS A N 1
ATOM 1659 C CA . CYS A 1 217 ? 13.409 -3.903 -4.238 1.00 97.06 217 CYS A CA 1
ATOM 1660 C C . CYS A 1 217 ? 14.270 -3.213 -5.309 1.00 97.06 217 CYS A C 1
ATOM 1662 O O . CYS A 1 217 ? 15.495 -3.197 -5.204 1.00 97.06 217 CYS A O 1
ATOM 1664 N N . ILE A 1 218 ? 13.637 -2.656 -6.349 1.00 97.88 218 ILE A N 1
ATOM 1665 C CA . ILE A 1 218 ? 14.330 -1.990 -7.458 1.00 97.88 218 ILE A CA 1
ATOM 1666 C C . ILE A 1 218 ? 15.125 -0.792 -6.944 1.00 97.88 218 ILE A C 1
ATOM 1668 O O . ILE A 1 218 ? 16.313 -0.672 -7.240 1.00 97.88 218 ILE A O 1
ATOM 1672 N N . ILE A 1 219 ? 14.508 0.049 -6.118 1.00 96.75 219 ILE A N 1
ATOM 1673 C CA . ILE A 1 219 ? 15.174 1.220 -5.544 1.00 96.75 219 ILE A CA 1
ATOM 1674 C C . ILE A 1 219 ? 16.294 0.796 -4.579 1.00 96.75 219 ILE A C 1
ATOM 1676 O O . ILE A 1 219 ? 17.405 1.313 -4.669 1.00 96.75 219 ILE A O 1
ATOM 1680 N N . ASP A 1 220 ? 16.053 -0.190 -3.709 1.00 95.75 220 ASP A N 1
ATOM 1681 C CA . ASP A 1 220 ? 17.054 -0.713 -2.764 1.00 95.75 220 ASP A CA 1
ATOM 1682 C C . ASP A 1 220 ? 18.251 -1.381 -3.470 1.00 95.75 220 ASP A C 1
ATOM 1684 O O . ASP A 1 220 ? 19.371 -1.416 -2.946 1.00 95.75 220 ASP A O 1
ATOM 1688 N N . SER A 1 221 ? 18.034 -1.937 -4.665 1.00 97.06 221 SER A N 1
ATOM 1689 C CA . SER A 1 221 ? 19.109 -2.512 -5.477 1.00 97.06 221 SER A CA 1
ATOM 1690 C C . SER A 1 221 ? 20.072 -1.445 -6.001 1.00 97.06 221 SER A C 1
ATOM 1692 O O . SER A 1 221 ? 21.235 -1.760 -6.248 1.00 97.06 221 SER A O 1
ATOM 1694 N N . GLY A 1 222 ? 19.621 -0.189 -6.095 1.00 96.12 222 GLY A N 1
ATOM 1695 C CA . GLY A 1 222 ? 20.398 0.940 -6.601 1.00 96.12 222 GLY A CA 1
ATOM 1696 C C . GLY A 1 222 ? 20.450 1.028 -8.127 1.00 96.12 222 GLY A C 1
ATOM 1697 O O . GLY A 1 222 ? 21.141 1.898 -8.647 1.00 96.12 222 GLY A O 1
ATOM 1698 N N . ILE A 1 223 ? 19.732 0.160 -8.849 1.00 96.75 223 ILE A N 1
ATOM 1699 C CA . ILE A 1 223 ? 19.746 0.159 -10.319 1.00 96.75 223 ILE A CA 1
ATOM 1700 C C . ILE A 1 223 ? 18.882 1.271 -10.913 1.00 96.75 223 ILE A C 1
ATOM 1702 O O . ILE A 1 223 ? 19.065 1.619 -12.069 1.00 96.75 223 ILE A O 1
ATOM 1706 N N . ALA A 1 224 ? 17.910 1.798 -10.164 1.00 97.19 224 ALA A N 1
ATOM 1707 C CA . ALA A 1 224 ? 17.025 2.850 -10.644 1.00 97.19 224 ALA A CA 1
ATOM 1708 C C . ALA A 1 224 ? 16.448 3.692 -9.497 1.00 97.19 224 ALA A C 1
ATOM 1710 O O . ALA A 1 224 ? 16.384 3.256 -8.347 1.00 97.19 224 ALA A O 1
ATOM 1711 N N . THR A 1 225 ? 15.989 4.897 -9.823 1.00 95.69 225 THR A N 1
ATOM 1712 C CA . THR A 1 225 ? 15.284 5.813 -8.918 1.00 95.69 225 THR A CA 1
ATOM 1713 C C . THR A 1 225 ? 14.100 6.459 -9.641 1.00 95.69 225 THR A C 1
ATOM 1715 O O . THR A 1 225 ? 14.040 6.451 -10.865 1.00 95.69 225 THR A O 1
ATOM 1718 N N . LEU A 1 226 ? 13.150 7.049 -8.910 1.00 92.62 226 LEU A N 1
ATOM 1719 C CA . LEU A 1 226 ? 11.982 7.694 -9.532 1.00 92.62 226 LEU A CA 1
ATOM 1720 C C . LEU A 1 226 ? 12.275 9.072 -10.151 1.00 92.62 226 LEU A C 1
ATOM 1722 O O . LEU A 1 226 ? 11.477 9.543 -10.953 1.00 92.62 226 LEU A O 1
ATOM 1726 N N . TYR A 1 227 ? 13.376 9.728 -9.769 1.00 85.75 227 TYR A N 1
ATOM 1727 C CA . TYR A 1 227 ? 13.603 11.149 -10.077 1.00 85.75 227 TYR A CA 1
ATOM 1728 C C . TYR A 1 227 ? 14.951 11.453 -10.746 1.00 85.75 227 TYR A C 1
ATOM 1730 O O . TYR A 1 227 ? 15.156 12.581 -11.183 1.00 85.75 227 TYR A O 1
ATOM 1738 N N . ASP A 1 228 ? 15.878 10.493 -10.817 1.00 90.06 228 ASP A N 1
ATOM 1739 C CA . ASP A 1 228 ? 17.129 10.655 -11.568 1.00 90.06 228 ASP A CA 1
ATOM 1740 C C . ASP A 1 228 ? 16.908 10.263 -13.030 1.00 90.06 228 ASP A C 1
ATOM 1742 O O . ASP A 1 228 ? 16.674 9.092 -13.325 1.00 90.06 228 ASP A O 1
ATOM 1746 N N . GLU A 1 229 ? 17.014 11.227 -13.946 1.00 85.44 229 GLU A N 1
ATOM 1747 C CA . GLU A 1 229 ? 16.838 11.010 -15.386 1.00 85.44 229 GLU A CA 1
ATOM 1748 C C . GLU A 1 229 ? 17.808 9.966 -15.958 1.00 85.44 229 GLU A C 1
ATOM 1750 O O . GLU A 1 229 ? 17.447 9.232 -16.878 1.00 85.44 229 GLU A O 1
ATOM 1755 N N . LYS A 1 230 ? 19.024 9.847 -15.405 1.00 87.69 230 LYS A N 1
ATOM 1756 C CA . LYS A 1 230 ? 20.022 8.881 -15.893 1.00 87.69 230 LYS A CA 1
ATOM 1757 C C . LYS A 1 230 ? 19.659 7.449 -15.522 1.00 87.69 230 LYS A C 1
ATOM 1759 O O . LYS A 1 230 ? 19.937 6.527 -16.285 1.00 87.69 230 LYS A O 1
ATOM 1764 N N . CYS A 1 231 ? 19.026 7.277 -14.365 1.00 92.19 231 CYS A N 1
ATOM 1765 C CA . CYS A 1 231 ? 18.668 5.981 -13.804 1.00 92.19 231 CYS A CA 1
ATOM 1766 C C . CYS A 1 231 ? 17.164 5.903 -13.514 1.00 92.19 231 CYS A C 1
ATOM 1768 O O . CYS A 1 231 ? 16.763 5.419 -12.457 1.00 92.19 231 CYS A O 1
ATOM 1770 N N . VAL A 1 232 ? 16.327 6.410 -14.423 1.00 96.00 232 VAL A N 1
ATOM 1771 C CA . VAL A 1 232 ? 14.884 6.526 -14.179 1.00 96.00 232 VAL A CA 1
ATOM 1772 C C . VAL A 1 232 ? 14.209 5.153 -14.111 1.00 96.00 232 VAL A C 1
ATOM 1774 O O . VAL A 1 232 ? 14.459 4.271 -14.935 1.00 96.00 232 VAL A O 1
ATOM 1777 N N . LEU A 1 233 ? 13.331 4.981 -13.125 1.00 97.81 233 LEU A N 1
ATOM 1778 C CA . LEU A 1 233 ? 12.372 3.888 -13.039 1.00 97.81 233 LEU A CA 1
ATOM 1779 C C . LEU A 1 233 ? 11.025 4.376 -13.567 1.00 97.81 233 LEU A C 1
ATOM 1781 O O . LEU A 1 233 ? 10.361 5.192 -12.929 1.00 97.81 233 LEU A O 1
ATOM 1785 N N . MET A 1 234 ? 10.604 3.843 -14.707 1.00 97.69 234 MET A N 1
ATOM 1786 C CA . MET A 1 234 ? 9.268 4.078 -15.242 1.00 97.69 234 MET A CA 1
ATOM 1787 C C . MET A 1 234 ? 8.325 2.971 -14.772 1.00 97.69 234 MET A C 1
ATOM 1789 O O . MET A 1 234 ? 8.736 1.818 -14.633 1.00 97.69 234 MET A O 1
ATOM 1793 N N . GLN A 1 235 ? 7.060 3.309 -14.538 1.00 98.06 235 GLN A N 1
ATOM 1794 C CA . GLN A 1 235 ? 6.040 2.369 -14.068 1.00 98.06 235 GLN A CA 1
ATOM 1795 C C . GLN A 1 235 ? 4.875 2.299 -15.047 1.00 98.06 235 GLN A C 1
ATOM 1797 O O . GLN A 1 235 ? 4.566 3.298 -15.691 1.00 98.06 235 GLN A O 1
ATOM 1802 N N . GLN A 1 236 ? 4.203 1.150 -15.129 1.00 97.75 236 GLN A N 1
ATOM 1803 C CA . GLN A 1 236 ? 3.020 0.964 -15.976 1.00 97.75 236 GLN A CA 1
ATOM 1804 C C . GLN A 1 236 ? 3.294 1.385 -17.433 1.00 97.75 236 GLN A C 1
ATOM 1806 O O . GLN A 1 236 ? 2.584 2.207 -18.014 1.00 97.75 236 GLN A O 1
ATOM 1811 N N . VAL A 1 237 ? 4.379 0.869 -18.018 1.00 98.06 237 VAL A N 1
ATOM 1812 C CA . VAL A 1 237 ? 4.870 1.293 -19.337 1.00 98.06 237 VAL A CA 1
ATOM 1813 C C . VAL A 1 237 ? 4.232 0.467 -20.442 1.00 98.06 237 VAL A C 1
ATOM 1815 O O . VAL A 1 237 ? 4.267 -0.758 -20.425 1.00 98.06 237 VAL A O 1
ATOM 1818 N N . GLU A 1 238 ? 3.659 1.145 -21.426 1.00 98.19 238 GLU A N 1
ATOM 1819 C CA . GLU A 1 238 ? 3.082 0.536 -22.617 1.00 98.19 238 GLU A CA 1
ATOM 1820 C C . GLU A 1 238 ? 4.110 0.490 -23.746 1.00 98.19 238 GLU A C 1
ATOM 1822 O O . GLU A 1 238 ? 4.674 1.527 -24.101 1.00 98.19 238 GLU A O 1
ATOM 1827 N N . PHE A 1 239 ? 4.296 -0.687 -24.344 1.00 98.12 239 PHE A N 1
ATOM 1828 C CA . PHE A 1 239 ? 5.180 -0.905 -25.490 1.00 98.12 239 PHE A CA 1
ATOM 1829 C C . PHE A 1 239 ? 4.400 -1.173 -26.776 1.00 98.12 239 PHE A C 1
ATOM 1831 O O . PHE A 1 239 ? 3.342 -1.813 -26.769 1.00 98.12 239 PHE A O 1
ATOM 1838 N N . TYR A 1 240 ? 4.959 -0.698 -27.886 1.00 97.62 240 TYR A N 1
ATOM 1839 C CA . TYR A 1 240 ? 4.404 -0.823 -29.226 1.00 97.62 240 TYR A CA 1
ATOM 1840 C C . TYR A 1 240 ? 5.513 -1.144 -30.236 1.00 97.62 240 TYR A C 1
ATOM 1842 O O . TYR A 1 240 ? 6.607 -0.587 -30.138 1.00 97.62 240 TYR A O 1
ATOM 1850 N N . ASP A 1 241 ? 5.199 -1.963 -31.235 1.00 96.06 241 ASP A N 1
ATOM 1851 C CA . ASP A 1 241 ? 6.013 -2.203 -32.435 1.00 96.06 241 ASP A CA 1
ATOM 1852 C C . ASP A 1 241 ? 5.217 -1.822 -33.704 1.00 96.06 241 ASP A C 1
ATOM 1854 O O . ASP A 1 241 ? 4.193 -1.130 -33.633 1.00 96.06 241 ASP A O 1
ATOM 1858 N N . SER A 1 242 ? 5.685 -2.264 -34.874 1.00 95.06 242 SER A N 1
ATOM 1859 C CA . SER A 1 242 ? 5.016 -2.068 -36.166 1.00 95.06 242 SER A CA 1
ATOM 1860 C C . SER A 1 242 ? 3.658 -2.774 -36.286 1.00 95.06 242 SER A C 1
ATOM 1862 O O . SER A 1 242 ? 2.816 -2.331 -37.065 1.00 95.06 242 SER A O 1
ATOM 1864 N N . GLU A 1 243 ? 3.411 -3.826 -35.501 1.00 94.44 243 GLU A N 1
ATOM 1865 C CA . GLU A 1 243 ? 2.124 -4.528 -35.410 1.00 94.44 243 GLU A CA 1
ATOM 1866 C C . GLU A 1 243 ? 1.175 -3.865 -34.391 1.00 94.44 243 GLU A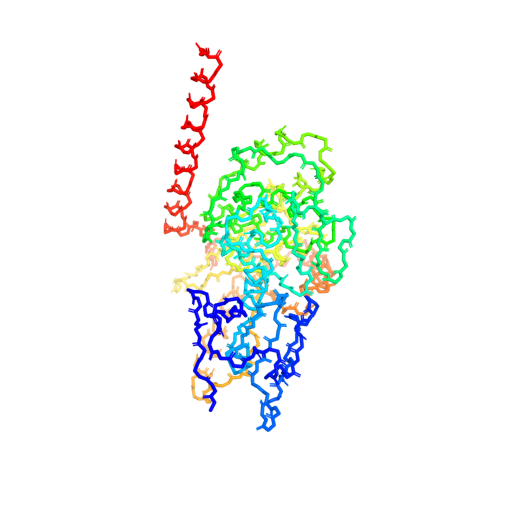 C 1
ATOM 1868 O O . GLU A 1 243 ? 0.022 -4.271 -34.235 1.00 94.44 243 GLU A O 1
ATOM 1873 N N . GLY A 1 244 ? 1.631 -2.820 -33.694 1.00 95.75 244 GLY A N 1
ATOM 1874 C CA . GLY A 1 244 ? 0.840 -2.031 -32.758 1.00 95.75 244 GLY A CA 1
ATOM 1875 C C . GLY A 1 244 ? 1.157 -2.353 -31.301 1.00 95.75 244 GLY A C 1
ATOM 1876 O O . GLY A 1 244 ? 2.309 -2.541 -30.925 1.00 95.75 244 GLY A O 1
ATOM 1877 N N . PHE A 1 245 ? 0.138 -2.351 -30.442 1.00 96.75 245 PHE A N 1
ATOM 1878 C CA . PHE A 1 245 ? 0.318 -2.547 -29.001 1.00 96.75 245 PHE A CA 1
ATOM 1879 C C . PHE A 1 245 ? 0.836 -3.958 -28.684 1.00 96.75 245 PHE A C 1
ATOM 1881 O O . PHE A 1 245 ? 0.284 -4.955 -29.160 1.00 96.75 245 PHE A O 1
ATOM 1888 N N . ILE A 1 246 ? 1.891 -4.032 -27.871 1.00 96.38 246 ILE A N 1
ATOM 1889 C CA . ILE A 1 246 ? 2.470 -5.292 -27.388 1.00 96.38 246 ILE A CA 1
ATOM 1890 C C . ILE A 1 246 ? 1.907 -5.623 -26.008 1.00 96.38 246 ILE A C 1
ATOM 1892 O O . ILE A 1 246 ? 1.431 -6.733 -25.776 1.00 96.38 246 ILE A O 1
ATOM 1896 N N . GLY A 1 247 ? 1.967 -4.665 -25.084 1.00 95.19 247 GLY A N 1
ATOM 1897 C CA . GLY A 1 247 ? 1.556 -4.871 -23.702 1.00 95.19 247 GLY A CA 1
ATOM 1898 C C . GLY A 1 247 ? 1.945 -3.718 -22.784 1.00 95.19 247 GLY A C 1
ATOM 1899 O O . GLY A 1 247 ? 2.745 -2.854 -23.148 1.00 95.19 247 GLY A O 1
ATOM 1900 N N . ARG A 1 248 ? 1.364 -3.732 -21.583 1.00 96.06 248 ARG A N 1
ATOM 1901 C CA . ARG A 1 248 ? 1.719 -2.857 -20.463 1.00 96.06 248 ARG A CA 1
ATOM 1902 C C . ARG A 1 248 ? 2.520 -3.674 -19.454 1.00 96.06 248 ARG A C 1
ATOM 1904 O O . ARG A 1 248 ? 2.089 -4.772 -19.117 1.00 96.06 248 ARG A O 1
ATOM 1911 N N . VAL A 1 249 ? 3.656 -3.150 -19.013 1.00 97.31 249 VAL A N 1
ATOM 1912 C CA . VAL A 1 249 ? 4.555 -3.799 -18.048 1.00 97.31 249 VAL A CA 1
ATOM 1913 C C . VAL A 1 249 ? 4.628 -2.990 -16.760 1.00 97.31 249 VAL A C 1
ATOM 1915 O O . VAL A 1 249 ? 4.487 -1.764 -16.796 1.00 97.31 249 VAL A O 1
ATOM 1918 N N . ASP A 1 250 ? 4.872 -3.654 -15.632 1.00 97.75 250 ASP A N 1
ATOM 1919 C CA . ASP A 1 250 ? 4.833 -3.001 -14.319 1.00 97.75 250 ASP A CA 1
ATOM 1920 C C . ASP A 1 250 ? 5.948 -1.967 -14.158 1.00 97.75 250 ASP A C 1
ATOM 1922 O O . ASP A 1 250 ? 5.696 -0.847 -13.708 1.00 97.75 250 ASP A O 1
ATOM 1926 N N . PHE A 1 251 ? 7.168 -2.322 -14.570 1.00 98.44 251 PHE A N 1
ATOM 1927 C CA . PHE A 1 251 ? 8.354 -1.483 -14.448 1.00 98.44 251 PHE A CA 1
ATOM 1928 C C . PHE A 1 251 ? 9.236 -1.559 -15.692 1.00 98.44 251 PHE A C 1
ATOM 1930 O O . PHE A 1 251 ? 9.407 -2.621 -16.294 1.00 98.44 251 PHE A O 1
ATOM 1937 N N . TYR A 1 252 ? 9.867 -0.437 -16.025 1.00 98.25 252 TYR A N 1
ATOM 1938 C CA . TYR A 1 252 ? 10.876 -0.348 -17.072 1.00 98.25 252 TYR A CA 1
ATOM 1939 C C . TYR A 1 252 ? 12.050 0.519 -16.609 1.00 98.25 252 TYR A C 1
ATOM 1941 O O . TYR A 1 252 ? 11.854 1.615 -16.082 1.00 98.25 252 TYR A O 1
ATOM 1949 N N . VAL A 1 253 ? 13.267 0.015 -16.814 1.00 97.88 253 VAL A N 1
ATOM 1950 C CA . VAL A 1 253 ? 14.537 0.684 -16.516 1.00 97.88 253 VAL A CA 1
ATOM 1951 C C . VAL A 1 253 ? 15.258 0.940 -17.847 1.00 97.88 253 VAL A C 1
ATOM 1953 O O . VAL A 1 253 ? 15.965 0.053 -18.340 1.00 97.88 253 VAL A O 1
ATOM 1956 N N . PRO A 1 254 ? 15.078 2.127 -18.466 1.00 96.19 254 PRO A N 1
ATOM 1957 C CA . PRO A 1 254 ? 15.480 2.359 -19.854 1.00 96.19 254 PRO A CA 1
ATOM 1958 C C . PRO A 1 254 ? 16.974 2.180 -20.115 1.00 96.19 254 PRO A C 1
ATOM 1960 O O . PRO A 1 254 ? 17.357 1.525 -21.077 1.00 96.19 254 PRO A O 1
ATOM 1963 N N . HIS A 1 255 ? 17.828 2.693 -19.226 1.00 95.00 255 HIS A N 1
ATOM 1964 C CA . HIS A 1 255 ? 19.285 2.613 -19.387 1.00 95.00 255 HIS A CA 1
ATOM 1965 C C . HIS A 1 255 ? 19.839 1.176 -19.319 1.00 95.00 255 HIS A C 1
ATOM 1967 O O . HIS A 1 255 ? 20.989 0.951 -19.690 1.00 95.00 255 HIS A O 1
ATOM 1973 N N . LEU A 1 256 ? 19.029 0.205 -18.879 1.00 96.56 256 LEU A N 1
ATOM 1974 C CA . LEU A 1 256 ? 19.360 -1.223 -18.868 1.00 96.56 256 LEU A CA 1
ATOM 1975 C C . LEU A 1 256 ? 18.549 -2.039 -19.885 1.00 96.56 256 LEU A C 1
ATOM 1977 O O . LEU A 1 256 ? 18.723 -3.253 -19.933 1.00 96.56 256 LEU A O 1
ATOM 1981 N N . ASN A 1 257 ? 17.661 -1.411 -20.670 1.00 96.06 257 ASN A N 1
ATOM 1982 C CA . ASN A 1 257 ? 16.681 -2.091 -21.533 1.00 96.06 257 ASN A CA 1
ATOM 1983 C C . ASN A 1 257 ? 15.904 -3.192 -20.787 1.00 96.06 257 ASN A C 1
ATOM 1985 O O . ASN A 1 257 ? 15.636 -4.265 -21.328 1.00 96.06 257 ASN A O 1
ATOM 1989 N N . LEU A 1 258 ? 15.587 -2.940 -19.515 1.00 97.62 258 LEU A N 1
ATOM 1990 C CA . LEU A 1 258 ? 15.107 -3.961 -18.593 1.00 97.62 258 LEU A CA 1
ATOM 1991 C C . LEU A 1 258 ? 13.657 -3.713 -18.197 1.00 97.62 258 LEU A C 1
ATOM 1993 O O . LEU A 1 258 ? 13.335 -2.700 -17.579 1.00 97.62 258 LEU A O 1
ATOM 1997 N N . ILE A 1 259 ? 12.806 -4.686 -18.489 1.00 98.19 259 ILE A N 1
ATOM 1998 C CA . ILE A 1 259 ? 11.448 -4.802 -17.976 1.00 98.19 259 ILE A CA 1
ATOM 1999 C C . ILE A 1 259 ? 11.464 -5.651 -16.705 1.00 98.19 259 ILE A C 1
ATOM 2001 O O . ILE A 1 259 ? 12.074 -6.721 -16.666 1.00 98.19 259 ILE A O 1
ATOM 2005 N N . ILE A 1 260 ? 10.748 -5.203 -15.678 1.00 98.19 260 ILE A N 1
ATOM 2006 C CA . ILE A 1 260 ? 10.538 -5.976 -14.454 1.00 98.19 260 ILE A CA 1
ATOM 2007 C C . ILE A 1 260 ? 9.033 -6.114 -14.240 1.00 98.19 260 ILE A C 1
ATOM 2009 O O . ILE A 1 260 ? 8.314 -5.117 -14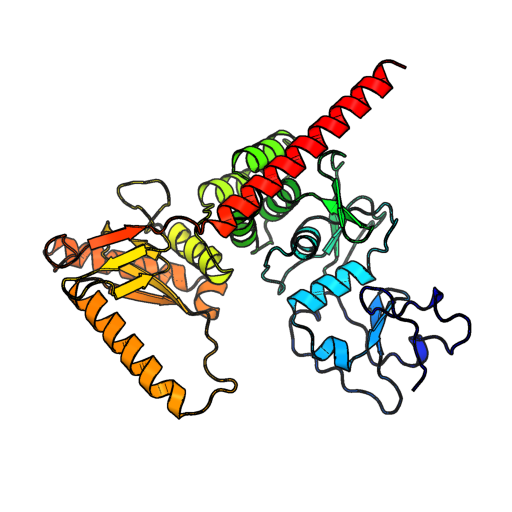.237 1.00 98.19 260 ILE A O 1
ATOM 2013 N N . GLU A 1 261 ? 8.561 -7.344 -14.069 1.00 96.56 261 GLU A N 1
ATOM 2014 C CA . GLU A 1 261 ? 7.156 -7.655 -13.795 1.00 96.56 261 GLU A CA 1
ATOM 2015 C C . GLU A 1 261 ? 7.026 -8.379 -12.454 1.00 96.56 261 GLU A C 1
ATOM 2017 O O . GLU A 1 261 ? 7.859 -9.211 -12.073 1.00 96.56 261 GLU A O 1
ATOM 2022 N N . PHE A 1 262 ? 5.952 -8.068 -11.740 1.00 94.88 262 PHE A N 1
ATOM 2023 C CA . PHE A 1 262 ? 5.540 -8.796 -10.560 1.00 94.88 262 PHE A CA 1
ATOM 2024 C C . PHE A 1 262 ? 4.498 -9.850 -10.949 1.00 94.88 262 PHE A C 1
ATOM 2026 O O . PHE A 1 262 ? 3.381 -9.527 -11.352 1.00 94.88 262 PHE A O 1
ATOM 2033 N N . ASP A 1 263 ? 4.836 -11.130 -10.791 1.00 88.31 263 ASP A N 1
ATOM 2034 C CA . ASP A 1 263 ? 3.884 -12.215 -11.022 1.00 88.31 263 ASP A CA 1
ATOM 2035 C C . ASP A 1 263 ? 3.158 -12.563 -9.717 1.00 88.31 263 ASP A C 1
ATOM 2037 O O . ASP A 1 263 ? 3.638 -13.326 -8.871 1.00 88.31 263 ASP A O 1
ATOM 2041 N N . GLY A 1 264 ? 1.975 -11.970 -9.552 1.00 71.06 264 GLY A N 1
ATOM 2042 C CA . GLY A 1 264 ? 1.098 -12.212 -8.409 1.00 71.06 264 GLY A CA 1
ATOM 2043 C C . GLY A 1 264 ? 0.378 -13.562 -8.437 1.00 71.06 264 GLY A C 1
ATOM 2044 O O . GLY A 1 264 ? -0.331 -13.877 -7.477 1.00 71.06 264 GLY A O 1
ATOM 2045 N N . LEU A 1 265 ? 0.517 -14.357 -9.504 1.00 60.38 265 LEU A N 1
ATOM 2046 C CA . LEU A 1 265 ? -0.181 -15.628 -9.628 1.00 60.38 265 LEU A CA 1
ATOM 2047 C C . LEU A 1 265 ? 0.511 -16.742 -8.839 1.00 60.38 265 LEU A C 1
ATOM 2049 O O . LEU A 1 265 ? 1.490 -17.344 -9.275 1.00 60.38 265 LEU A O 1
ATOM 2053 N N . THR A 1 266 ? -0.166 -17.187 -7.784 1.00 48.41 266 THR A N 1
ATOM 2054 C CA . THR A 1 266 ? -0.287 -18.619 -7.495 1.00 48.41 266 THR A CA 1
ATOM 2055 C C . THR A 1 266 ? -1.160 -19.235 -8.598 1.00 48.41 266 THR A C 1
ATOM 2057 O O . THR A 1 266 ? -2.351 -19.480 -8.418 1.00 48.41 266 THR A O 1
ATOM 2060 N N . LYS A 1 267 ? -0.623 -19.417 -9.812 1.00 37.22 267 LYS A N 1
ATOM 2061 C CA . LYS A 1 267 ? -1.297 -20.274 -10.801 1.00 37.22 267 LYS A CA 1
ATOM 2062 C C . LYS A 1 267 ? -1.421 -21.664 -10.162 1.00 37.22 267 LYS A C 1
ATOM 2064 O O . LYS A 1 267 ? -0.471 -22.125 -9.542 1.00 37.22 267 LYS A O 1
ATOM 2069 N N . TYR A 1 268 ? -2.588 -22.287 -10.328 1.00 38.09 268 TYR A N 1
ATOM 2070 C CA . TYR A 1 268 ? -3.015 -23.613 -9.840 1.00 38.09 268 TYR A CA 1
ATOM 2071 C C . TYR A 1 268 ? -3.820 -23.664 -8.532 1.00 38.09 268 TYR A C 1
ATOM 2073 O O . TYR A 1 268 ? -3.495 -24.387 -7.597 1.00 38.09 268 TYR A O 1
ATOM 2081 N N . SER A 1 269 ? -4.993 -23.034 -8.546 1.00 34.78 269 SER A N 1
ATOM 2082 C CA . SER A 1 269 ? -6.156 -23.570 -7.828 1.00 34.78 269 SER A CA 1
ATOM 2083 C C . SER A 1 269 ? -7.455 -23.253 -8.584 1.00 34.78 269 SER A C 1
ATOM 2085 O O . SER A 1 269 ? -8.169 -22.310 -8.269 1.00 34.78 269 SER A O 1
ATOM 2087 N N . GLY A 1 270 ? -7.768 -24.060 -9.611 1.00 40.59 270 GLY A N 1
ATOM 2088 C CA . GLY A 1 270 ? -9.172 -24.296 -9.997 1.00 40.59 270 GLY A CA 1
ATOM 2089 C C . GLY A 1 270 ? -9.684 -23.873 -11.386 1.00 40.59 270 GLY A C 1
ATOM 2090 O O . GLY A 1 270 ? -10.891 -23.706 -11.519 1.00 40.59 270 GLY A O 1
ATOM 2091 N N . GLY A 1 271 ? -8.853 -23.723 -12.426 1.00 40.72 271 GLY A N 1
ATOM 2092 C CA . GLY A 1 271 ? -9.322 -23.410 -13.795 1.00 40.72 271 GLY A CA 1
ATOM 2093 C C . GLY A 1 271 ? -8.987 -24.503 -14.818 1.00 40.72 271 GLY A C 1
ATOM 2094 O O . GLY A 1 271 ? -7.842 -24.936 -14.884 1.00 40.72 271 GLY A O 1
ATOM 2095 N N . GLY A 1 272 ? -9.977 -24.953 -15.599 1.00 48.31 272 GLY A N 1
ATOM 2096 C CA . GLY A 1 272 ? -9.873 -26.075 -16.545 1.00 48.31 272 GLY A CA 1
ATOM 2097 C C . GLY A 1 272 ? -8.841 -25.911 -17.677 1.00 48.31 272 GLY A C 1
ATOM 2098 O O . GLY A 1 272 ? -8.585 -24.814 -18.168 1.00 48.31 272 GLY A O 1
ATOM 2099 N N . VAL A 1 273 ? -8.309 -27.056 -18.116 1.00 51.88 273 VAL A N 1
ATOM 2100 C CA . VAL A 1 273 ? -7.117 -27.254 -18.972 1.00 51.88 273 VAL A CA 1
ATOM 2101 C C . VAL A 1 273 ? -7.126 -26.480 -20.307 1.00 51.88 273 VAL A C 1
ATOM 2103 O O . VAL A 1 273 ? -6.071 -26.073 -20.783 1.00 51.88 273 VAL A O 1
ATOM 2106 N N . ALA A 1 274 ? -8.291 -26.219 -20.911 1.00 48.38 274 ALA A N 1
ATOM 2107 C CA . ALA A 1 274 ? -8.383 -25.606 -22.245 1.00 48.38 274 ALA A CA 1
ATOM 2108 C C . ALA A 1 274 ? -8.201 -24.071 -22.263 1.00 48.38 274 ALA A C 1
ATOM 2110 O O . ALA A 1 274 ? -7.711 -23.512 -23.244 1.00 48.38 274 ALA A O 1
ATOM 2111 N N . ALA A 1 275 ? -8.546 -23.367 -21.177 1.00 54.25 275 ALA A N 1
ATOM 2112 C CA . ALA A 1 275 ? -8.311 -21.921 -21.071 1.00 54.25 275 ALA A CA 1
ATOM 2113 C C . ALA A 1 275 ? -6.813 -21.589 -20.900 1.00 54.25 275 ALA A C 1
ATOM 2115 O O . ALA A 1 275 ? -6.388 -20.461 -21.138 1.00 54.25 275 ALA A O 1
ATOM 2116 N N . THR A 1 276 ? -6.003 -22.575 -20.508 1.00 66.19 276 THR A N 1
ATOM 2117 C CA . THR A 1 276 ? -4.585 -22.409 -20.181 1.00 66.19 276 THR A CA 1
ATOM 2118 C C . THR A 1 276 ? -3.696 -22.274 -21.419 1.00 66.19 276 THR A C 1
ATOM 2120 O O . THR A 1 276 ? -2.777 -21.458 -21.411 1.00 66.19 276 THR A O 1
ATOM 2123 N N . GLU A 1 277 ? -3.971 -23.015 -22.497 1.00 74.88 277 GLU A N 1
ATOM 2124 C CA . GLU A 1 277 ? -3.092 -23.056 -23.677 1.00 74.88 277 GLU A CA 1
ATOM 2125 C C . GLU A 1 277 ? -3.128 -21.749 -24.481 1.00 74.88 277 GLU A C 1
ATOM 2127 O O . GLU A 1 277 ? -2.092 -21.147 -24.745 1.00 74.88 277 GLU A O 1
ATOM 2132 N N . THR A 1 278 ? -4.320 -21.244 -24.806 1.00 78.00 278 THR A N 1
ATOM 2133 C CA . THR A 1 278 ? -4.470 -19.963 -25.525 1.00 78.00 278 THR A CA 1
ATOM 2134 C C . THR A 1 278 ? -3.893 -18.769 -24.758 1.00 78.00 278 THR A C 1
ATOM 2136 O O . THR A 1 278 ? -3.315 -17.870 -25.371 1.00 78.00 278 THR A O 1
ATOM 2139 N N . VAL A 1 279 ? -4.011 -18.752 -23.425 1.00 78.50 279 VAL A N 1
ATOM 2140 C CA . VAL A 1 279 ? -3.404 -17.719 -22.570 1.00 78.50 279 VAL A CA 1
ATOM 2141 C C . VAL A 1 279 ? -1.882 -17.838 -22.584 1.00 78.50 279 VAL A C 1
ATOM 2143 O O . VAL A 1 279 ? -1.197 -16.828 -22.730 1.00 78.50 279 VAL A O 1
ATOM 2146 N N . LEU A 1 280 ? -1.348 -19.059 -22.498 1.00 81.50 280 LEU A N 1
ATOM 2147 C CA . LEU A 1 280 ? 0.090 -19.310 -22.571 1.00 81.50 280 LEU A CA 1
ATOM 2148 C C . LEU A 1 280 ? 0.675 -18.891 -23.927 1.00 81.50 280 LEU A C 1
ATOM 2150 O O . LEU A 1 280 ? 1.703 -18.223 -23.959 1.00 81.50 280 LEU A O 1
ATOM 2154 N N . LEU A 1 281 ? 0.008 -19.230 -25.034 1.00 85.94 281 LEU A N 1
ATOM 2155 C CA . LEU A 1 281 ? 0.443 -18.859 -26.384 1.00 85.94 281 LEU A CA 1
ATOM 2156 C C . LEU A 1 281 ? 0.459 -17.339 -26.583 1.00 85.94 281 LEU A C 1
ATOM 2158 O O . LEU A 1 281 ? 1.413 -16.802 -27.145 1.00 85.94 281 LEU A O 1
ATOM 2162 N N . LYS A 1 282 ? -0.563 -16.629 -26.087 1.00 85.56 282 LYS A N 1
ATOM 2163 C CA . LYS A 1 282 ? -0.592 -15.157 -26.116 1.00 85.56 282 LYS A CA 1
ATOM 2164 C C . LYS A 1 282 ? 0.549 -14.551 -25.304 1.00 85.56 282 LYS A C 1
ATOM 2166 O O . LYS A 1 282 ? 1.175 -13.599 -25.761 1.00 85.56 282 LYS A O 1
ATOM 2171 N N . GLU A 1 283 ? 0.845 -15.121 -24.141 1.00 85.56 283 GLU A N 1
ATOM 2172 C CA . GLU A 1 283 ? 1.920 -14.640 -23.277 1.00 85.56 283 GLU A CA 1
ATOM 2173 C C . GLU A 1 283 ? 3.310 -14.892 -23.880 1.00 85.56 283 GLU A C 1
ATOM 2175 O O . GLU A 1 283 ? 4.166 -14.008 -23.864 1.00 85.56 283 GLU A O 1
ATOM 2180 N N . GLN A 1 284 ? 3.515 -16.050 -24.514 1.00 87.44 284 GLN A N 1
ATOM 2181 C CA . GLN A 1 284 ? 4.737 -16.344 -25.268 1.00 87.44 284 GLN A CA 1
ATOM 2182 C C . GLN A 1 284 ? 4.911 -15.406 -26.469 1.00 87.44 284 GLN A C 1
ATOM 2184 O O . GLN A 1 284 ? 6.013 -14.915 -26.717 1.00 87.44 284 GLN A O 1
ATOM 2189 N N . ALA A 1 285 ? 3.832 -15.124 -27.207 1.00 89.88 285 ALA A N 1
ATOM 2190 C CA . ALA A 1 285 ? 3.864 -14.183 -28.324 1.00 89.88 285 ALA A CA 1
ATOM 2191 C C . ALA A 1 285 ? 4.197 -12.755 -27.858 1.00 89.88 285 ALA A C 1
ATOM 2193 O O . ALA A 1 285 ? 5.023 -12.087 -28.484 1.00 89.88 285 ALA A O 1
ATOM 2194 N N . ARG A 1 286 ? 3.617 -12.308 -26.733 1.00 92.38 286 ARG A N 1
ATOM 2195 C CA . ARG A 1 286 ? 3.923 -11.014 -26.101 1.00 92.38 286 ARG A CA 1
ATOM 2196 C C . ARG A 1 286 ? 5.397 -10.913 -25.730 1.00 92.38 286 ARG A C 1
ATOM 2198 O O . ARG A 1 286 ? 6.060 -9.945 -26.094 1.00 92.38 286 ARG A O 1
ATOM 2205 N N . GLU A 1 287 ? 5.922 -11.923 -25.044 1.00 91.44 287 GLU A N 1
ATOM 2206 C CA . GLU A 1 287 ? 7.317 -11.932 -24.609 1.00 91.44 287 GLU A CA 1
ATOM 2207 C C . GLU A 1 287 ? 8.284 -11.951 -25.798 1.00 91.44 287 GLU A C 1
ATOM 2209 O O . GLU A 1 287 ? 9.280 -11.229 -25.795 1.00 91.44 287 GLU A O 1
ATOM 2214 N N . LYS A 1 288 ? 7.964 -12.702 -26.859 1.00 93.75 288 LYS A N 1
ATOM 2215 C CA . LYS A 1 288 ? 8.747 -12.692 -28.100 1.00 93.75 288 LYS A CA 1
ATOM 2216 C C . LYS A 1 288 ? 8.787 -11.298 -28.732 1.00 93.75 288 LYS A C 1
ATOM 2218 O O . LYS A 1 288 ? 9.860 -10.854 -29.132 1.00 93.75 288 LYS A O 1
ATOM 2223 N N . ARG A 1 289 ? 7.650 -10.596 -28.794 1.00 95.81 289 ARG A N 1
ATOM 2224 C CA . ARG A 1 289 ? 7.585 -9.224 -29.328 1.00 95.81 289 ARG A CA 1
ATOM 2225 C C . ARG A 1 289 ? 8.410 -8.248 -28.488 1.00 95.81 289 ARG A C 1
ATOM 2227 O O . ARG A 1 289 ? 9.190 -7.498 -29.057 1.00 95.81 289 ARG A O 1
ATOM 2234 N N . LEU A 1 290 ? 8.344 -8.319 -27.156 1.00 95.19 290 LEU A N 1
ATOM 2235 C CA . LEU A 1 290 ? 9.195 -7.499 -26.278 1.00 95.19 290 LEU A CA 1
ATOM 2236 C C . LEU A 1 290 ? 10.692 -7.789 -26.477 1.00 95.19 290 LEU A C 1
ATOM 2238 O O . LEU A 1 290 ? 11.489 -6.862 -26.581 1.00 95.19 290 LEU A O 1
ATOM 2242 N N . ARG A 1 291 ? 11.084 -9.062 -26.607 1.00 93.50 291 ARG A N 1
ATOM 2243 C CA . ARG A 1 291 ? 12.483 -9.442 -26.873 1.00 93.50 291 ARG A CA 1
ATOM 2244 C C . ARG A 1 291 ? 12.985 -8.959 -28.234 1.00 93.50 291 ARG A C 1
ATOM 2246 O O . ARG A 1 291 ? 14.152 -8.593 -28.352 1.00 93.50 291 ARG A O 1
ATOM 2253 N N . ASN A 1 292 ? 12.120 -8.919 -29.250 1.00 94.38 292 ASN A N 1
ATOM 2254 C CA . ASN A 1 292 ? 12.459 -8.351 -30.560 1.00 94.38 292 ASN A CA 1
ATOM 2255 C C . ASN A 1 292 ? 12.754 -6.845 -30.489 1.00 94.38 292 ASN A C 1
ATOM 2257 O O . ASN A 1 292 ? 13.460 -6.333 -31.350 1.00 94.38 292 ASN A O 1
ATOM 2261 N N . LEU A 1 293 ? 12.280 -6.157 -29.446 1.00 95.06 293 LEU A N 1
ATOM 2262 C CA . LEU A 1 293 ? 12.651 -4.774 -29.142 1.00 95.06 293 LEU A CA 1
ATOM 2263 C C . LEU A 1 293 ? 13.989 -4.653 -28.389 1.00 95.06 293 LEU A C 1
ATOM 2265 O O . LEU A 1 293 ? 14.321 -3.575 -27.904 1.00 95.06 293 LEU A O 1
ATOM 2269 N N . HIS A 1 294 ? 14.741 -5.751 -28.256 1.00 94.88 294 HIS A N 1
ATOM 2270 C CA . HIS A 1 294 ? 15.986 -5.844 -27.483 1.00 94.88 294 HIS A CA 1
ATOM 2271 C C . HIS A 1 294 ? 15.813 -5.551 -25.988 1.00 94.88 294 HIS A C 1
ATOM 2273 O O . HIS A 1 294 ? 16.751 -5.115 -25.318 1.00 94.88 294 HIS A O 1
ATOM 2279 N N . LEU A 1 295 ? 14.611 -5.817 -25.475 1.00 96.38 295 LEU A N 1
ATOM 2280 C CA . LEU A 1 295 ? 14.283 -5.707 -24.063 1.00 96.38 295 LEU A CA 1
ATOM 2281 C C . LEU A 1 295 ? 14.478 -7.056 -23.379 1.00 96.38 295 LEU A C 1
ATOM 2283 O O . LEU A 1 295 ? 14.046 -8.100 -23.877 1.00 96.38 295 LEU A O 1
ATOM 2287 N N . ASP A 1 296 ? 15.081 -7.015 -22.201 1.00 95.94 296 ASP A N 1
ATOM 2288 C CA . ASP A 1 296 ? 15.135 -8.148 -21.293 1.00 95.94 296 ASP A CA 1
ATOM 2289 C C . ASP A 1 296 ? 13.987 -8.066 -20.283 1.00 95.94 296 ASP A C 1
ATOM 2291 O O . ASP A 1 296 ? 13.595 -6.979 -19.862 1.00 95.94 296 ASP A O 1
ATOM 2295 N N . VAL A 1 297 ? 13.456 -9.217 -19.868 1.00 95.44 297 VAL A N 1
ATOM 2296 C CA . VAL A 1 297 ? 12.332 -9.302 -18.925 1.00 95.44 297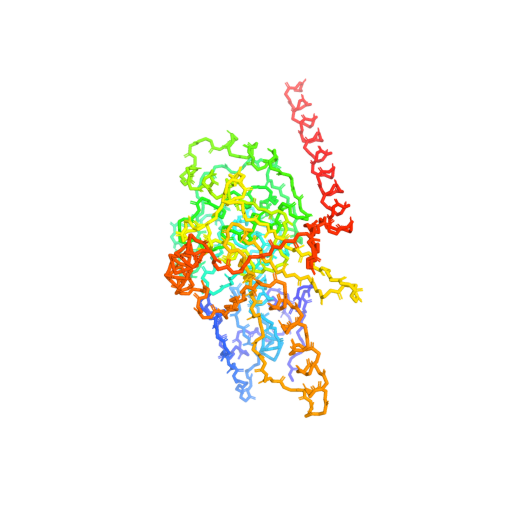 VAL A CA 1
ATOM 2297 C C . VAL A 1 297 ? 12.746 -10.123 -17.709 1.00 95.44 297 VAL A C 1
ATOM 2299 O O . VAL A 1 297 ? 13.148 -11.280 -17.843 1.00 95.44 297 VAL A O 1
ATOM 2302 N N . LEU A 1 298 ? 12.605 -9.548 -16.515 1.00 96.06 298 LEU A N 1
ATOM 2303 C CA . LEU A 1 298 ? 12.676 -10.267 -15.244 1.00 96.06 298 LEU A CA 1
ATOM 2304 C C . LEU A 1 298 ? 11.290 -10.325 -14.607 1.00 96.06 298 LEU A C 1
ATOM 2306 O O . LEU A 1 298 ? 10.600 -9.314 -14.520 1.00 96.06 298 LEU A O 1
ATOM 2310 N N . ARG A 1 299 ? 10.900 -11.508 -14.127 1.00 94.75 299 ARG A N 1
ATOM 2311 C CA . ARG A 1 299 ? 9.654 -11.703 -13.379 1.00 94.75 299 ARG A CA 1
ATOM 2312 C C . ARG A 1 299 ? 9.972 -12.164 -11.967 1.00 94.75 299 ARG A C 1
ATOM 2314 O O . ARG A 1 299 ? 10.754 -13.101 -11.801 1.00 94.75 299 ARG A O 1
ATOM 2321 N N . PHE A 1 300 ? 9.361 -11.529 -10.973 1.00 95.00 300 PHE A N 1
ATOM 2322 C CA . PHE A 1 300 ? 9.518 -11.914 -9.572 1.00 95.00 300 PHE A CA 1
ATOM 2323 C C . PHE A 1 300 ? 8.204 -12.394 -8.974 1.00 95.00 300 PHE A C 1
ATOM 2325 O O . PHE A 1 300 ? 7.153 -11.793 -9.183 1.00 95.00 300 PHE A O 1
ATOM 2332 N N . GLN A 1 301 ? 8.292 -13.462 -8.187 1.00 92.69 301 GLN A N 1
ATOM 2333 C CA . GLN A 1 301 ? 7.175 -13.993 -7.414 1.00 92.69 301 GLN A CA 1
ATOM 2334 C C . GLN A 1 301 ? 7.165 -13.435 -5.989 1.00 92.69 301 GLN A C 1
ATOM 2336 O O . GLN A 1 301 ? 8.166 -12.915 -5.488 1.00 92.69 301 GLN A O 1
ATOM 2341 N N . TRP A 1 302 ? 6.038 -13.622 -5.297 1.00 90.06 302 TRP A N 1
ATOM 2342 C CA . TRP A 1 302 ? 5.848 -13.224 -3.900 1.00 90.06 302 TRP A CA 1
ATOM 2343 C C . TRP A 1 302 ? 7.016 -13.587 -2.980 1.00 90.06 302 TRP A C 1
ATOM 2345 O O . TRP A 1 302 ? 7.477 -12.722 -2.242 1.00 90.06 302 TRP A O 1
ATOM 2355 N N . SER A 1 303 ? 7.506 -14.830 -3.019 1.00 90.00 303 SER A N 1
ATOM 2356 C CA . SER A 1 303 ? 8.591 -15.295 -2.143 1.00 90.00 303 SER A CA 1
ATOM 2357 C C . SER A 1 303 ? 9.871 -14.473 -2.314 1.00 90.00 303 SER A C 1
ATOM 2359 O O . SER A 1 303 ? 10.450 -14.033 -1.325 1.00 90.00 303 SER A O 1
ATOM 2361 N N . GLN A 1 304 ? 10.260 -14.195 -3.559 1.00 90.69 304 GLN A N 1
ATOM 2362 C CA . GLN A 1 304 ? 11.478 -13.450 -3.888 1.00 90.69 304 GLN A CA 1
ATOM 2363 C C . GLN A 1 304 ? 11.376 -11.974 -3.490 1.00 90.69 304 GLN A C 1
ATOM 2365 O O . GLN A 1 304 ? 12.352 -11.379 -3.039 1.00 90.69 304 GLN A O 1
ATOM 2370 N N . VAL A 1 305 ? 10.193 -11.379 -3.661 1.00 90.81 305 VAL A N 1
ATOM 2371 C CA . VAL A 1 305 ? 9.940 -9.969 -3.330 1.00 90.81 305 VAL A CA 1
ATOM 2372 C C . VAL A 1 305 ? 9.842 -9.768 -1.818 1.00 90.81 305 VAL A C 1
ATOM 2374 O O . VAL A 1 305 ? 10.400 -8.816 -1.283 1.00 90.81 305 VAL A O 1
ATOM 2377 N N . ILE A 1 306 ? 9.170 -10.681 -1.115 1.00 87.25 306 ILE A N 1
ATOM 2378 C CA . ILE A 1 306 ? 8.995 -10.627 0.342 1.00 87.25 306 ILE A CA 1
ATOM 2379 C C . ILE A 1 306 ? 10.320 -10.832 1.079 1.00 87.25 306 ILE A C 1
ATOM 2381 O O . ILE A 1 306 ? 10.585 -10.121 2.043 1.00 87.25 306 ILE A O 1
ATOM 2385 N N . ASN A 1 307 ? 11.139 -11.788 0.639 1.00 87.62 307 ASN A N 1
ATOM 2386 C CA . ASN A 1 307 ? 12.405 -12.095 1.304 1.00 87.62 307 ASN A CA 1
ATOM 2387 C C . ASN A 1 307 ? 13.533 -11.127 0.915 1.00 87.62 307 ASN A C 1
ATOM 2389 O O . ASN A 1 307 ? 14.591 -11.137 1.537 1.00 87.62 307 ASN A O 1
ATOM 2393 N N . GLY A 1 308 ? 13.318 -10.285 -0.102 1.00 88.44 308 GLY A N 1
ATOM 2394 C CA . GLY A 1 308 ? 14.328 -9.360 -0.613 1.00 88.44 308 GLY A CA 1
ATOM 2395 C C . GLY A 1 308 ? 15.337 -9.990 -1.581 1.00 88.44 308 GLY A C 1
ATOM 2396 O O . GLY A 1 308 ? 16.244 -9.294 -2.034 1.00 88.44 308 GLY A O 1
ATOM 2397 N N . ASP A 1 309 ? 15.169 -11.261 -1.961 1.00 90.81 309 ASP A N 1
ATOM 2398 C CA . ASP A 1 309 ? 16.045 -11.979 -2.906 1.00 90.81 309 ASP A CA 1
ATOM 2399 C C . ASP A 1 309 ? 16.125 -11.273 -4.274 1.00 90.81 309 ASP A C 1
ATOM 2401 O O . ASP A 1 309 ? 17.157 -11.298 -4.950 1.00 90.81 309 ASP A O 1
ATOM 2405 N N . CYS A 1 310 ? 15.041 -10.583 -4.654 1.00 93.00 310 CYS A N 1
ATOM 2406 C CA . CYS A 1 310 ? 14.951 -9.677 -5.805 1.00 93.00 310 CYS A CA 1
ATOM 2407 C C . CYS A 1 310 ? 16.151 -8.712 -5.904 1.00 93.00 310 CYS A C 1
ATOM 2409 O O . CYS A 1 310 ? 16.651 -8.461 -6.998 1.00 93.00 310 CYS A O 1
ATOM 2411 N N . VAL A 1 311 ? 16.625 -8.170 -4.776 1.00 97.25 311 VAL A N 1
ATOM 2412 C CA . VAL A 1 311 ? 17.599 -7.069 -4.738 1.00 97.25 311 VAL A CA 1
ATOM 2413 C C . VAL A 1 311 ? 18.939 -7.491 -5.334 1.00 97.25 311 VAL A C 1
ATOM 2415 O O . VAL A 1 311 ? 19.496 -6.777 -6.169 1.00 97.25 311 VAL A O 1
ATOM 2418 N N . GLU A 1 312 ? 1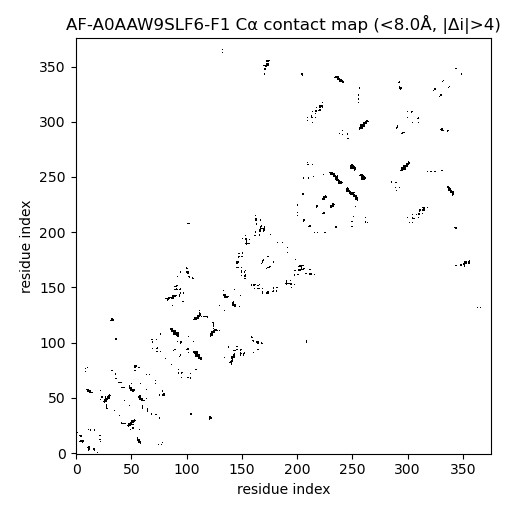9.456 -8.653 -4.937 1.00 96.44 312 GLU A N 1
ATOM 2419 C CA . GLU A 1 312 ? 20.754 -9.125 -5.422 1.00 96.44 312 GLU A CA 1
ATOM 2420 C C . GLU A 1 312 ? 20.673 -9.601 -6.875 1.00 96.44 312 GLU A C 1
ATOM 2422 O O . GLU A 1 312 ? 21.554 -9.300 -7.680 1.00 96.44 312 GLU A O 1
ATOM 2427 N N . VAL A 1 313 ? 19.567 -10.254 -7.254 1.00 96.62 313 VAL A N 1
ATOM 2428 C CA . VAL A 1 313 ? 19.310 -10.638 -8.650 1.00 96.62 313 VAL A CA 1
ATOM 2429 C C . VAL A 1 313 ? 19.329 -9.409 -9.562 1.00 96.62 313 VAL A C 1
ATOM 2431 O O . VAL A 1 313 ? 19.970 -9.435 -10.615 1.00 96.62 313 VAL A O 1
ATOM 2434 N N . LEU A 1 314 ? 18.681 -8.319 -9.142 1.00 98.06 314 LEU A N 1
ATOM 2435 C CA . LEU A 1 314 ? 18.646 -7.056 -9.878 1.00 98.06 314 LEU A CA 1
ATOM 2436 C C . LEU A 1 314 ? 20.038 -6.434 -10.030 1.00 98.06 314 LEU A C 1
ATOM 2438 O O . LEU A 1 314 ? 20.401 -6.039 -11.138 1.00 98.06 314 LEU A O 1
ATOM 2442 N N . ARG A 1 315 ? 20.849 -6.405 -8.964 1.00 97.69 315 ARG A N 1
ATOM 2443 C CA . ARG A 1 315 ? 22.231 -5.892 -9.023 1.00 97.69 315 ARG A CA 1
ATOM 2444 C C . ARG A 1 315 ? 23.097 -6.682 -9.998 1.00 97.69 315 ARG A C 1
ATOM 2446 O O . ARG A 1 315 ? 23.720 -6.098 -10.883 1.00 97.69 315 ARG A O 1
ATOM 2453 N N . GLN A 1 316 ? 23.104 -8.009 -9.875 1.00 97.19 316 GLN A N 1
ATOM 2454 C CA . GLN A 1 316 ? 23.910 -8.877 -10.738 1.00 97.19 316 GLN A CA 1
ATOM 2455 C C . GLN A 1 316 ? 23.464 -8.811 -12.200 1.00 97.19 316 GLN A C 1
ATOM 2457 O O . GLN A 1 316 ? 24.276 -8.892 -13.125 1.00 97.19 316 GLN A O 1
ATOM 2462 N N . PHE A 1 317 ? 22.162 -8.660 -12.434 1.00 97.06 317 PHE A N 1
ATOM 2463 C CA . PHE A 1 317 ? 21.637 -8.449 -13.772 1.00 97.06 317 PHE A CA 1
ATOM 2464 C C . PHE A 1 317 ? 22.077 -7.095 -14.344 1.00 97.06 317 PHE A C 1
ATOM 2466 O O . PHE A 1 317 ? 22.588 -7.055 -15.461 1.00 97.06 317 PHE A O 1
ATOM 2473 N N . ALA A 1 318 ? 21.963 -6.012 -13.572 1.00 97.00 318 ALA A N 1
ATOM 2474 C CA . ALA A 1 318 ? 22.352 -4.673 -14.010 1.00 97.00 318 ALA A CA 1
ATOM 2475 C C . ALA A 1 318 ? 23.843 -4.567 -14.366 1.00 97.00 318 ALA A C 1
ATOM 2477 O O . ALA A 1 318 ? 24.179 -3.948 -15.377 1.00 97.00 318 ALA A O 1
ATOM 2478 N N . ILE A 1 319 ? 24.734 -5.216 -13.603 1.00 97.06 319 ILE A N 1
ATOM 2479 C CA . ILE A 1 319 ? 26.176 -5.269 -13.910 1.00 97.06 319 ILE A CA 1
ATOM 2480 C C . ILE A 1 319 ? 26.409 -5.927 -15.275 1.00 97.06 319 ILE A C 1
ATOM 2482 O O . ILE A 1 319 ? 27.065 -5.346 -16.142 1.00 97.06 319 ILE A O 1
ATOM 2486 N N . ARG A 1 320 ? 25.831 -7.116 -15.493 1.00 96.31 320 ARG A N 1
ATOM 2487 C CA . ARG A 1 320 ? 25.972 -7.856 -16.757 1.00 96.31 320 ARG A CA 1
ATOM 2488 C C . ARG A 1 320 ? 25.381 -7.088 -17.937 1.00 96.31 320 ARG A C 1
ATOM 2490 O O . ARG A 1 320 ? 25.997 -7.036 -18.999 1.00 96.31 320 ARG A O 1
ATOM 2497 N N . GLN A 1 321 ? 24.215 -6.469 -17.757 1.00 95.12 321 GLN A N 1
ATOM 2498 C CA . GLN A 1 321 ? 23.589 -5.678 -18.814 1.00 95.12 321 GLN A CA 1
ATOM 2499 C C . GLN A 1 321 ? 24.387 -4.431 -19.162 1.00 95.12 321 GLN A C 1
ATOM 2501 O O . GLN A 1 321 ? 24.597 -4.162 -20.339 1.00 95.12 321 GLN A O 1
ATOM 2506 N N . SER A 1 322 ? 24.895 -3.710 -18.164 1.00 94.44 322 SER A N 1
ATOM 2507 C CA . SER A 1 322 ? 25.731 -2.531 -18.403 1.00 94.44 322 SER A CA 1
ATOM 2508 C C . SER A 1 322 ? 26.976 -2.892 -19.215 1.00 94.44 322 SER A C 1
ATOM 2510 O O . SER A 1 322 ? 27.299 -2.200 -20.176 1.00 94.44 322 SER A O 1
ATOM 2512 N N . GLN A 1 323 ? 27.629 -4.015 -18.895 1.00 95.56 323 GLN A N 1
ATOM 2513 C CA . GLN A 1 323 ? 28.771 -4.527 -19.663 1.00 95.56 323 GLN A CA 1
ATOM 2514 C C . GLN A 1 323 ? 28.381 -4.899 -21.099 1.00 95.56 323 GLN A C 1
ATOM 2516 O O . GLN A 1 323 ? 29.087 -4.537 -22.037 1.00 95.56 323 GLN A O 1
ATOM 2521 N N . ARG A 1 324 ? 27.240 -5.579 -21.291 1.00 95.31 324 ARG A N 1
ATOM 2522 C CA . ARG A 1 324 ? 26.726 -5.934 -22.624 1.00 95.31 324 ARG A CA 1
ATOM 2523 C C . ARG A 1 324 ? 26.457 -4.693 -23.475 1.00 95.31 324 ARG A C 1
ATOM 2525 O O . ARG A 1 324 ? 26.829 -4.673 -24.644 1.00 95.31 324 ARG A O 1
ATOM 2532 N N . ILE A 1 325 ? 25.831 -3.670 -22.896 1.00 93.69 325 ILE A N 1
ATOM 2533 C CA . ILE A 1 325 ? 25.511 -2.410 -23.579 1.00 93.69 325 ILE A CA 1
ATOM 2534 C C . ILE A 1 325 ? 26.799 -1.653 -23.928 1.00 93.69 325 ILE A C 1
ATOM 2536 O O . ILE A 1 325 ? 26.966 -1.223 -25.066 1.00 93.69 325 ILE A O 1
ATOM 2540 N N . GLN A 1 326 ? 27.750 -1.556 -22.994 1.00 94.00 326 GLN A N 1
ATOM 2541 C CA . GLN A 1 326 ? 29.056 -0.926 -23.235 1.00 94.00 326 GLN A CA 1
ATOM 2542 C C . GLN A 1 326 ? 29.876 -1.648 -24.314 1.00 94.00 326 GLN A C 1
ATOM 2544 O O . GLN A 1 326 ? 30.611 -1.002 -25.055 1.00 94.00 326 GLN A O 1
ATOM 2549 N N . ALA A 1 327 ? 29.721 -2.967 -24.440 1.00 95.94 327 ALA A N 1
ATOM 2550 C CA . ALA A 1 327 ? 30.346 -3.769 -25.489 1.00 95.94 327 ALA A CA 1
ATOM 2551 C C . ALA A 1 327 ? 29.640 -3.669 -26.861 1.00 95.94 327 ALA A C 1
ATOM 2553 O O . ALA A 1 327 ? 29.994 -4.409 -27.777 1.00 95.94 327 ALA A O 1
ATOM 2554 N N . GLY A 1 328 ? 28.646 -2.785 -27.021 1.00 93.56 328 GLY A N 1
ATOM 2555 C CA . GLY A 1 328 ? 27.920 -2.592 -28.281 1.00 93.56 328 GLY A CA 1
ATOM 2556 C C . GLY A 1 328 ? 26.795 -3.603 -28.523 1.00 93.56 328 GLY A C 1
ATOM 2557 O O . GLY A 1 328 ? 26.403 -3.827 -29.667 1.00 93.56 328 GLY A O 1
ATOM 2558 N N . GLY A 1 329 ? 26.280 -4.242 -27.469 1.00 92.19 329 GLY A N 1
ATOM 2559 C CA . GLY A 1 329 ? 25.107 -5.107 -27.570 1.00 92.19 329 GLY A CA 1
ATOM 2560 C C . GLY A 1 329 ? 23.863 -4.349 -28.047 1.00 92.19 329 GLY A C 1
ATOM 2561 O O . GLY A 1 329 ? 23.719 -3.156 -27.798 1.00 92.19 329 GLY A O 1
ATOM 2562 N N . LEU A 1 330 ? 22.941 -5.060 -28.703 1.00 90.00 330 LEU A N 1
ATOM 2563 C CA . LEU A 1 330 ? 21.687 -4.479 -29.194 1.00 90.00 330 LEU A CA 1
ATOM 2564 C C . LEU A 1 330 ? 20.861 -3.887 -28.041 1.00 90.00 330 LEU A C 1
ATOM 2566 O O . LEU A 1 330 ? 20.694 -4.530 -26.998 1.00 90.00 330 LEU A O 1
ATOM 2570 N N . VAL A 1 331 ? 20.341 -2.681 -28.255 1.00 92.56 331 VAL A N 1
ATOM 2571 C CA . VAL A 1 331 ? 19.534 -1.913 -27.298 1.00 92.56 331 VAL A CA 1
ATOM 2572 C C . VAL A 1 331 ? 18.212 -1.506 -27.930 1.00 92.56 331 VAL A C 1
ATOM 2574 O O . VAL A 1 331 ? 18.097 -1.457 -29.156 1.00 92.56 331 VAL A O 1
ATOM 2577 N N . PHE A 1 332 ? 17.220 -1.201 -27.097 1.00 93.44 332 PHE A N 1
ATOM 2578 C CA . PHE A 1 332 ? 15.967 -0.634 -27.567 1.00 93.44 332 PHE A CA 1
ATOM 2579 C C . PHE A 1 332 ? 16.229 0.677 -28.323 1.00 93.44 332 PHE A C 1
ATOM 2581 O O . PHE A 1 332 ? 16.967 1.543 -27.849 1.00 93.44 332 PHE A O 1
ATOM 2588 N N . SER A 1 333 ? 15.591 0.845 -29.482 1.00 91.19 333 SER A N 1
ATOM 2589 C CA . SER A 1 333 ? 15.637 2.080 -30.266 1.00 91.19 333 SER A CA 1
ATOM 2590 C C . SER A 1 333 ? 14.251 2.444 -30.795 1.00 91.19 333 SER A C 1
ATOM 2592 O O . SER A 1 333 ? 13.360 1.598 -30.904 1.00 91.19 333 SER A O 1
ATOM 2594 N N . SER A 1 334 ? 14.075 3.711 -31.175 1.00 88.50 334 SER A N 1
ATOM 2595 C CA . SER A 1 334 ? 12.839 4.185 -31.809 1.00 88.50 334 SER A CA 1
ATOM 2596 C C . SER A 1 334 ? 12.560 3.544 -33.174 1.00 88.50 334 SER A C 1
ATOM 2598 O O . SER A 1 334 ? 11.451 3.668 -33.684 1.00 88.50 334 SER A O 1
ATOM 2600 N N . GLU A 1 335 ? 13.556 2.894 -33.786 1.00 89.88 335 GLU A N 1
ATOM 2601 C CA . GLU A 1 335 ? 13.414 2.207 -35.076 1.00 89.88 335 GLU A CA 1
ATOM 2602 C C . GLU A 1 335 ? 12.656 0.886 -34.934 1.00 89.88 335 GLU A C 1
ATOM 2604 O O . GLU A 1 335 ? 11.897 0.510 -35.824 1.00 89.88 335 GLU A O 1
ATOM 2609 N N . VAL A 1 336 ? 12.848 0.189 -33.808 1.00 89.00 336 VAL A N 1
ATOM 2610 C CA . VAL A 1 336 ? 12.229 -1.120 -33.559 1.00 89.00 336 VAL A CA 1
ATOM 2611 C C . VAL A 1 336 ? 10.905 -1.007 -32.807 1.00 89.00 336 VAL A C 1
ATOM 2613 O O . VAL A 1 336 ? 10.051 -1.880 -32.944 1.00 89.00 336 VAL A O 1
ATOM 2616 N N . GLY A 1 337 ? 10.686 0.073 -32.051 1.00 94.06 337 GLY A N 1
ATOM 2617 C CA . GLY A 1 337 ? 9.429 0.290 -31.343 1.00 94.06 337 GLY A CA 1
ATOM 2618 C C . GLY A 1 337 ? 9.333 1.634 -30.631 1.00 94.06 337 GLY A C 1
ATOM 2619 O O . GLY A 1 337 ? 10.196 2.499 -30.733 1.00 94.06 337 GLY A O 1
ATOM 2620 N N . ARG A 1 338 ? 8.254 1.817 -29.872 1.00 96.81 338 ARG A N 1
ATOM 2621 C CA . ARG A 1 338 ? 8.033 2.998 -29.023 1.00 96.81 338 ARG A CA 1
ATOM 2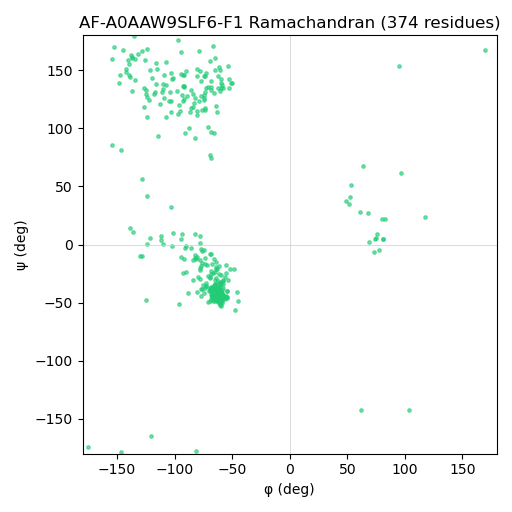622 C C . ARG A 1 338 ? 7.431 2.589 -27.686 1.00 96.81 338 ARG A C 1
ATOM 2624 O O . ARG A 1 338 ? 6.742 1.573 -27.599 1.00 96.81 338 ARG A O 1
ATOM 2631 N N . PHE A 1 339 ? 7.634 3.415 -26.666 1.00 97.50 339 PHE A N 1
ATOM 2632 C CA . PHE A 1 339 ? 7.011 3.227 -25.360 1.00 97.50 339 PHE A CA 1
ATOM 2633 C C . PHE A 1 339 ? 6.428 4.529 -24.818 1.00 97.50 339 PHE A C 1
ATOM 2635 O O . PHE A 1 339 ? 6.810 5.623 -25.234 1.00 97.50 339 PHE A O 1
ATOM 2642 N N . ARG A 1 340 ? 5.497 4.409 -23.872 1.00 96.81 340 ARG A N 1
ATOM 2643 C CA . ARG A 1 340 ? 5.035 5.527 -23.044 1.00 96.81 340 ARG A CA 1
ATOM 2644 C C . ARG A 1 340 ? 4.664 5.033 -21.653 1.00 96.81 340 ARG A C 1
ATOM 2646 O O . ARG A 1 340 ? 4.129 3.938 -21.511 1.00 96.81 340 ARG A O 1
ATOM 2653 N N . GLN A 1 341 ? 4.900 5.849 -20.637 1.00 96.50 341 GLN A N 1
ATOM 2654 C CA . GLN A 1 341 ? 4.377 5.588 -19.298 1.00 96.50 341 GLN A CA 1
ATOM 2655 C C . GLN A 1 341 ? 2.878 5.885 -19.263 1.00 96.50 341 GLN A C 1
ATOM 2657 O O . GLN A 1 341 ? 2.439 6.951 -19.703 1.00 96.50 341 GLN A O 1
ATOM 2662 N N . ALA A 1 342 ? 2.084 4.931 -18.778 1.00 95.12 342 ALA A N 1
ATOM 2663 C CA . ALA A 1 342 ? 0.650 5.114 -18.654 1.00 95.12 342 ALA A CA 1
ATOM 2664 C C . ALA A 1 342 ? 0.335 6.159 -17.579 1.00 95.12 342 ALA A C 1
ATOM 2666 O O . ALA A 1 342 ? 0.944 6.207 -16.508 1.00 95.12 342 ALA A O 1
ATOM 2667 N N . THR A 1 343 ? -0.665 6.990 -17.852 1.00 94.69 343 THR A N 1
ATOM 2668 C CA . THR A 1 343 ? -1.228 7.890 -16.844 1.00 94.69 343 THR A CA 1
ATOM 2669 C C . THR A 1 343 ? -2.055 7.097 -15.841 1.00 94.69 343 THR A C 1
ATOM 2671 O O . THR A 1 343 ? -2.750 6.159 -16.241 1.00 94.69 343 THR A O 1
ATOM 2674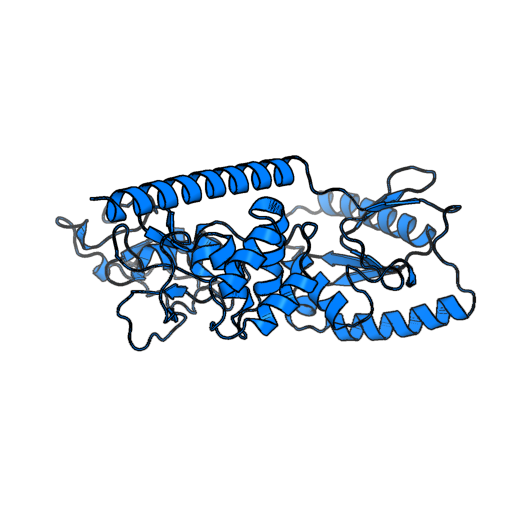 N N . VAL A 1 344 ? -2.082 7.530 -14.578 1.00 94.12 344 VAL A N 1
ATOM 2675 C CA . VAL A 1 344 ? -2.994 6.961 -13.573 1.00 94.12 344 VAL A CA 1
ATOM 2676 C C . VAL A 1 344 ? -4.442 6.976 -14.094 1.00 94.12 344 VAL A C 1
ATOM 2678 O O . VAL A 1 344 ? -4.878 7.999 -14.648 1.00 94.12 344 VAL A O 1
ATOM 2681 N N . PRO A 1 345 ? -5.205 5.874 -13.936 1.00 94.88 345 PRO A N 1
ATOM 2682 C CA . PRO A 1 345 ? -6.573 5.781 -14.430 1.00 94.88 345 PRO A CA 1
ATOM 2683 C C . PRO A 1 345 ? -7.442 6.969 -14.003 1.00 94.88 345 PRO A C 1
ATOM 2685 O O . PRO A 1 345 ? -7.404 7.420 -12.859 1.00 94.88 345 PRO A O 1
ATOM 2688 N N . TYR A 1 346 ? -8.281 7.472 -14.916 1.00 96.12 346 TYR A N 1
ATOM 2689 C CA . TYR A 1 346 ? -9.152 8.626 -14.645 1.00 96.12 346 TYR A CA 1
ATOM 2690 C C . TYR A 1 346 ? -10.035 8.432 -13.401 1.00 96.12 346 TYR A C 1
ATOM 2692 O O . TYR A 1 346 ? -10.174 9.354 -12.602 1.00 96.12 346 TYR A O 1
ATOM 2700 N N . LYS A 1 347 ? -10.569 7.219 -13.199 1.00 96.31 347 LYS A N 1
ATOM 2701 C CA . LYS A 1 347 ? -11.383 6.878 -12.022 1.00 96.31 347 LYS A CA 1
ATOM 2702 C C . LYS A 1 347 ? -10.614 7.038 -10.708 1.00 96.31 347 LYS A C 1
ATOM 2704 O O . LYS A 1 347 ? -11.177 7.567 -9.756 1.00 96.31 347 LYS A O 1
ATOM 2709 N N . ASP A 1 348 ? -9.346 6.631 -10.671 1.00 96.06 348 ASP A N 1
ATOM 2710 C CA . ASP A 1 348 ? -8.499 6.770 -9.481 1.00 96.06 348 ASP A CA 1
ATOM 2711 C C . ASP A 1 348 ? -8.207 8.247 -9.189 1.00 96.06 348 ASP A C 1
ATOM 2713 O O . ASP A 1 348 ? -8.377 8.696 -8.054 1.00 96.06 348 ASP A O 1
ATOM 2717 N N . ARG A 1 349 ? -7.879 9.035 -10.226 1.00 96.06 349 ARG A N 1
ATOM 2718 C CA . ARG A 1 349 ? -7.643 10.484 -10.090 1.00 96.06 349 ARG A CA 1
ATOM 2719 C C . ARG A 1 349 ? -8.874 11.228 -9.569 1.00 96.06 349 ARG A C 1
ATOM 2721 O O . ARG A 1 349 ? -8.759 11.984 -8.610 1.00 96.06 349 ARG A O 1
ATOM 2728 N N . GLN A 1 350 ? -10.050 10.962 -10.137 1.00 97.38 350 GLN A N 1
ATOM 2729 C CA . GLN A 1 350 ? -11.316 11.558 -9.691 1.00 97.38 350 GLN A CA 1
ATOM 2730 C C . GLN A 1 350 ? -11.674 11.166 -8.255 1.00 97.38 350 GLN A C 1
ATOM 2732 O O . GLN A 1 350 ? -12.096 12.006 -7.461 1.00 97.38 350 GLN A O 1
ATOM 2737 N N . LEU A 1 351 ? -11.481 9.892 -7.898 1.00 96.69 351 LEU A N 1
ATOM 2738 C CA . LEU A 1 351 ? -11.723 9.414 -6.540 1.00 96.69 351 LEU A CA 1
ATOM 2739 C C . LEU A 1 351 ? -10.804 10.115 -5.531 1.00 96.69 351 LEU A C 1
ATOM 2741 O O . LEU A 1 351 ? -11.271 10.558 -4.479 1.00 96.69 351 LEU A O 1
ATOM 2745 N N . ARG A 1 352 ? -9.517 10.257 -5.868 1.00 97.62 352 ARG A N 1
ATOM 2746 C CA . ARG A 1 352 ? -8.542 11.000 -5.067 1.00 97.62 352 ARG A CA 1
ATOM 2747 C C . ARG A 1 352 ? -8.954 12.457 -4.892 1.00 97.62 352 ARG A C 1
ATOM 2749 O O . ARG A 1 352 ? -9.051 12.915 -3.759 1.00 97.62 352 ARG A O 1
ATOM 2756 N N . GLU A 1 353 ? -9.247 13.163 -5.981 1.00 97.88 353 GLU A N 1
ATOM 2757 C CA . GLU A 1 353 ? -9.669 14.570 -5.950 1.00 97.88 353 GLU A CA 1
ATOM 2758 C C . GLU A 1 353 ? -10.908 14.767 -5.068 1.00 97.88 353 GLU A C 1
ATOM 2760 O O . GLU A 1 353 ? -10.912 15.628 -4.187 1.00 97.88 353 GLU A O 1
ATOM 2765 N N . 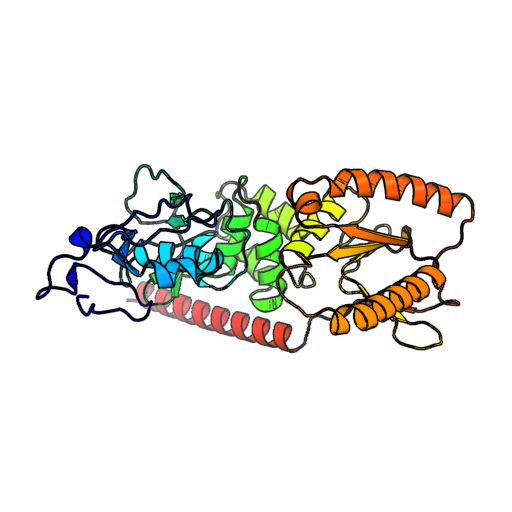SER A 1 354 ? -11.926 13.915 -5.221 1.00 98.06 354 SER A N 1
ATOM 2766 C CA . SER A 1 354 ? -13.127 13.958 -4.382 1.00 98.06 354 SER A CA 1
ATOM 2767 C C . SER A 1 354 ? -12.807 13.775 -2.895 1.00 98.06 354 SER A C 1
ATOM 2769 O O . SER A 1 354 ? -13.388 14.463 -2.056 1.00 98.06 354 SER A O 1
ATOM 2771 N N . ARG A 1 355 ? -11.905 12.852 -2.546 1.00 97.69 355 ARG A N 1
ATOM 2772 C CA . ARG A 1 355 ? -11.508 12.589 -1.153 1.00 97.69 355 ARG A CA 1
ATOM 2773 C C . ARG A 1 355 ? -10.704 13.743 -0.555 1.00 97.69 355 ARG A C 1
ATOM 2775 O O . ARG A 1 355 ? -10.931 14.091 0.604 1.00 97.69 355 ARG A O 1
ATOM 2782 N N . ILE A 1 356 ? -9.823 14.362 -1.343 1.00 98.12 356 ILE A N 1
ATOM 2783 C CA . ILE A 1 356 ? -9.076 15.565 -0.948 1.00 98.12 356 ILE A CA 1
ATOM 2784 C C . ILE A 1 356 ? -10.051 16.707 -0.646 1.00 98.12 356 ILE A C 1
ATOM 2786 O O . ILE A 1 356 ? -9.969 17.319 0.417 1.00 98.12 356 ILE A O 1
ATOM 2790 N N . GLN A 1 357 ? -11.020 16.962 -1.530 1.00 97.94 357 GLN A N 1
ATOM 2791 C CA . GLN A 1 357 ? -12.002 18.034 -1.326 1.00 97.94 357 GLN A CA 1
ATOM 2792 C C . GLN A 1 357 ? -12.870 17.804 -0.084 1.00 97.94 357 GLN A C 1
ATOM 2794 O O . GLN A 1 357 ? -13.043 18.715 0.725 1.00 97.94 357 GLN A O 1
ATOM 2799 N N . GLN A 1 358 ? -13.346 16.573 0.130 1.00 96.44 358 GLN A N 1
ATOM 2800 C CA . GLN A 1 358 ? -14.095 16.217 1.340 1.00 96.44 358 GLN A CA 1
ATOM 2801 C C . GLN A 1 358 ? -13.274 16.443 2.616 1.00 96.44 358 GLN A C 1
ATOM 2803 O O . GLN A 1 358 ? -13.801 16.955 3.607 1.00 96.44 358 GLN A O 1
ATOM 2808 N N . ARG A 1 359 ? -11.978 16.096 2.611 1.00 96.56 359 ARG A N 1
ATOM 2809 C CA . ARG A 1 359 ? -11.099 16.382 3.753 1.00 96.56 359 ARG A CA 1
ATOM 2810 C C . ARG A 1 359 ? -10.895 17.880 3.954 1.00 96.56 359 ARG A C 1
ATOM 2812 O O . ARG A 1 359 ? -11.055 18.325 5.085 1.00 96.56 359 ARG A O 1
ATOM 2819 N N . LYS A 1 360 ? -10.620 18.659 2.903 1.00 96.19 360 LYS A N 1
ATOM 2820 C CA . LYS A 1 360 ? -10.461 20.123 3.002 1.00 96.19 360 LYS A CA 1
ATOM 2821 C C . LYS A 1 360 ? -11.704 20.792 3.594 1.00 96.19 360 LYS A C 1
ATOM 2823 O O . LYS A 1 360 ? -11.586 21.561 4.544 1.00 96.19 360 LYS A O 1
ATOM 2828 N N . GLN A 1 361 ? -12.894 20.423 3.119 1.00 96.31 361 GLN A N 1
ATOM 2829 C CA . GLN A 1 361 ? -14.156 20.929 3.666 1.00 96.31 361 GLN A CA 1
ATOM 2830 C C . GLN A 1 361 ? -14.324 20.571 5.150 1.00 96.31 361 GLN A C 1
ATOM 2832 O O . GLN A 1 361 ? -14.706 21.415 5.959 1.00 96.31 361 GLN A O 1
ATOM 2837 N N . ARG A 1 362 ? -14.008 19.326 5.531 1.00 95.50 362 ARG A N 1
ATOM 2838 C CA . ARG A 1 362 ? -14.053 18.884 6.933 1.00 95.50 362 ARG A CA 1
ATOM 2839 C C . ARG A 1 362 ? -13.108 19.700 7.820 1.00 95.50 362 ARG A C 1
ATOM 2841 O O . ARG A 1 362 ? -13.508 20.080 8.915 1.00 95.50 362 ARG A O 1
ATOM 2848 N N . LEU A 1 363 ? -11.882 19.962 7.364 1.00 93.94 363 LEU A N 1
ATOM 2849 C CA . LEU A 1 363 ? -10.895 20.752 8.107 1.00 93.94 363 LEU A CA 1
ATOM 2850 C C . LEU A 1 363 ? -11.370 22.196 8.313 1.00 93.94 363 LEU A C 1
ATOM 2852 O O . LEU A 1 363 ? -11.341 22.685 9.438 1.00 93.94 363 LEU A O 1
ATOM 2856 N N . GLN A 1 364 ? -11.925 22.824 7.274 1.00 94.31 364 GLN A N 1
ATOM 2857 C CA . GLN A 1 364 ? -12.478 24.178 7.365 1.00 94.31 364 GLN A CA 1
ATOM 2858 C C . GLN A 1 364 ? -13.629 24.277 8.384 1.00 94.31 364 GLN A C 1
ATOM 2860 O O . GLN A 1 364 ? -13.719 25.239 9.145 1.00 94.31 364 GLN A O 1
ATOM 2865 N N . LEU A 1 365 ? -14.505 23.267 8.444 1.00 93.50 365 LEU A N 1
ATOM 2866 C CA . LEU A 1 365 ? -15.584 23.222 9.437 1.00 93.50 365 LEU A CA 1
ATOM 2867 C C . LEU A 1 365 ? -15.052 23.120 10.877 1.00 93.50 365 LEU A C 1
ATOM 2869 O O . LEU A 1 365 ? -15.626 23.728 11.781 1.00 93.50 365 LEU A O 1
ATOM 2873 N N . LEU A 1 366 ? -13.961 22.379 11.094 1.00 91.31 366 LEU A N 1
ATOM 2874 C CA . LEU A 1 366 ? -13.319 22.255 12.407 1.00 91.31 366 LEU A CA 1
ATOM 2875 C C . LEU A 1 366 ? -12.626 23.554 12.841 1.00 91.31 366 LEU A C 1
ATOM 2877 O O . LEU A 1 366 ? -12.721 23.936 14.010 1.00 91.31 366 LEU A O 1
ATOM 2881 N N . GLU A 1 367 ? -11.971 24.253 11.914 1.00 89.31 367 GLU A N 1
ATOM 2882 C CA . GLU A 1 367 ? -11.365 25.566 12.172 1.00 89.31 367 GLU A CA 1
ATOM 2883 C C . GLU A 1 367 ? -12.431 26.596 12.571 1.00 89.31 367 GLU A C 1
ATOM 2885 O O . GLU A 1 367 ? -12.322 27.231 13.623 1.00 89.31 367 GLU A O 1
ATOM 2890 N N . ASN A 1 368 ? -13.524 26.681 11.807 1.00 90.06 368 ASN A N 1
ATOM 2891 C CA . ASN A 1 368 ? -14.640 27.578 12.111 1.00 90.06 368 ASN A CA 1
ATOM 2892 C C . ASN A 1 368 ? -15.253 27.279 13.492 1.00 90.06 368 ASN A C 1
ATOM 2894 O O . ASN A 1 368 ? -15.489 28.191 14.283 1.00 90.06 368 ASN A O 1
ATOM 2898 N N . ALA A 1 369 ? -15.455 26.000 13.827 1.00 86.88 369 ALA A N 1
ATOM 2899 C CA . ALA A 1 369 ? -15.967 25.608 15.139 1.00 86.88 369 ALA A CA 1
ATOM 2900 C C . ALA A 1 369 ? -15.014 25.991 16.286 1.00 86.88 369 ALA A C 1
ATOM 2902 O O . ALA A 1 369 ? -15.475 26.399 17.352 1.00 86.88 369 ALA A O 1
ATOM 2903 N N . SER A 1 370 ? -13.699 25.906 16.073 1.00 80.25 370 SER A N 1
ATOM 2904 C CA . SER A 1 370 ? -12.697 26.277 17.081 1.00 80.25 370 SER A CA 1
ATOM 2905 C C . SER A 1 370 ? -12.695 27.788 17.338 1.00 80.25 370 SER A C 1
ATOM 2907 O O . SER A 1 370 ? -12.823 28.210 18.483 1.00 80.25 370 SER A O 1
ATOM 2909 N N . THR A 1 371 ? -12.694 28.608 16.279 1.00 78.81 371 THR A N 1
ATOM 2910 C CA . THR A 1 371 ? -12.748 30.082 16.407 1.00 78.81 371 THR A CA 1
ATOM 2911 C C . THR A 1 371 ? -14.016 30.588 17.108 1.00 78.81 371 THR A C 1
ATOM 2913 O O . THR A 1 371 ? -13.964 31.558 17.865 1.00 78.81 371 THR A O 1
ATOM 2916 N N . SER A 1 372 ? -15.155 29.909 16.925 1.00 74.12 372 SER A N 1
ATOM 2917 C CA . SER A 1 372 ? -16.404 30.249 17.625 1.00 74.12 372 SER A CA 1
ATOM 2918 C C . SER A 1 372 ? -16.371 29.955 19.132 1.00 74.12 372 SER A C 1
ATOM 2920 O O . SER A 1 372 ? -17.030 30.644 19.905 1.00 74.12 372 SER A O 1
ATOM 2922 N N . ARG A 1 373 ? -15.587 28.955 19.564 1.00 74.12 373 ARG A N 1
ATOM 2923 C CA . ARG A 1 373 ? -15.424 28.615 20.988 1.00 74.12 373 ARG A CA 1
ATOM 2924 C C . ARG A 1 373 ? -14.477 29.564 21.713 1.00 74.12 373 ARG A C 1
ATOM 2926 O O . ARG A 1 373 ? -14.675 29.779 22.896 1.00 74.12 373 ARG A O 1
ATOM 2933 N N . ASP A 1 374 ? -13.494 30.125 21.013 1.00 66.94 374 ASP A N 1
ATOM 2934 C CA . ASP A 1 374 ? -12.529 31.069 21.598 1.00 66.94 374 ASP A CA 1
ATOM 2935 C C . ASP A 1 374 ? -13.069 32.514 21.678 1.00 66.94 374 ASP A C 1
ATOM 2937 O O . ASP A 1 374 ? -12.465 33.368 22.322 1.00 66.94 374 ASP A O 1
ATOM 2941 N N . SER A 1 375 ? -14.196 32.800 21.017 1.00 60.56 375 SER A N 1
ATOM 2942 C CA . SER A 1 375 ? -14.864 34.114 21.000 1.00 60.56 375 SER A CA 1
ATOM 2943 C C . SER A 1 375 ? -16.099 34.206 21.910 1.00 60.56 375 SER A C 1
ATOM 2945 O O . SER A 1 375 ? -16.710 35.274 21.986 1.00 60.56 375 SER A O 1
ATOM 2947 N N . SER A 1 376 ? -16.453 33.111 22.593 1.00 50.47 376 SER A N 1
ATOM 2948 C CA . SER A 1 376 ? -17.536 33.011 23.588 1.00 50.47 376 SER A CA 1
ATOM 2949 C C . SER A 1 376 ? -16.949 32.838 24.982 1.00 50.47 376 SER A C 1
ATOM 2951 O O . SER A 1 376 ? -17.544 33.380 25.939 1.00 50.47 376 SER A O 1
#

Organism: Corynebacterium amycolatum (NCBI:txid43765)

Nearest PDB structures (foldseek):
  4pbb-assembly1_B  TM=5.454E-01  e=8.110E-02  Acinetobacter baumannii SDF
  8q41-assembly1_B  TM=2.653E-01  e=1.877E+00  Thermoanaerobacter brockii subsp. finnii Ako-1
  8q44-assembly1_B  TM=2.908E-01  e=2.497E+00  Thermoanaerobacter brockii subsp. finnii Ako-1

pLDDT: mean 87.97, std 13.45, range [34.78, 98.62]

Foldseek 3Di:
DDDADADPLRKGAQVRPVPDDRLVVQAQEEDFLQNLADLPQSDRDPRHQWYHLDVRIIHGSVVLNPDHSLSNLQVSLPNHFDAPDPKEWAAPNLCSLVVQDFPSNLAAGEIEPPPDPDDDRRYHYDDDDDDPLQWDARPRHTYGALLLRLLVNQQDPPGPCNLRSQLLCCQFAENLVSNVVNLVVCVPDHSSVSNVVSSQQHHVQQPDPQLSLLSVLLVLLVQAGCPDPLFHKFAQKWKAFPVGTLDTAGIAGQNLLETEHEDADPPDDDDDDPVPPVVVVSVVVSVVLSVQQVHDYHYDYPVCSVVSVSSVVSNVSSVVSNVCVVVVHDHGDVNGIDMDRDDRDPVSVVSHVVNHVVSVVSSVVVVVVVVVVVVD

Sequence (376 aa):
MPTWNYDSDGLIHAAAQKQIKHPCEYVSAKSELGDLHGHVDITNGRNKSLLRLAYGTYIDCSRWNALSAFERFQLQIKALVKPGSGTIITGEAAAALHGIPLLVRNATIALANSGLRRPGGGLRHVGGKILEQDIVRIGGRSVTDVPKTVIDICRTAESENGPVVVDTALRQWCDLEELHTVLTNYPRSPGTRRARELLRTASEHSETIGESITKKCIIDSGIATLYDEKCVLMQQVEFYDSEGFIGRVDFYVPHLNLIIEFDGLTKYSGGGVAATETVLLKEQAREKRLRNLHLDVLRFQWSQVINGDCVEVLRQFAIRQSQRIQAGGLVFSSEVGRFRQATVPYKDRQLRESRIQQRKQRLQLLENASTSRDSS